Protein AF-A0A0R2FMP8-F1 (afdb_monomer_lite)

Radius of gyration: 29.64 Å; chains: 1; bounding box: 69×65×96 Å

pLDDT: mean 80.96, std 16.87, range [29.44, 98.81]

Secondary structure (DSSP, 8-state):
-GGGGSSSTTS--PPP-EEEEEETTTEEEEEEBTSBPEEEETTEEEE-S-TT-BEEEEEE-TTSPEEEEESSSPPEEE-GGG-SEEE---TTS-HHHHHHHTTPPPPPP-SS---SS----EEEESS--SEEEEEEEEEEE-EEEEEETTEEEEEE--BTTBSEEEEEEEEEEEETTEEEEEEEEEE---TTS-HHHHHHHHHHH---HHHHHHHT-HHHHHHHHIIIIITT-PPEEESSHHHHHHHHHHHHHHTGGGS-HHHHHHHTSPEEEEEHHHHHHHHHHTT-TT-TT------HHHHHHHTT---SS-S-HHHHHHHHHHHHHHHHHHHHSPPPPPPPPPP-------------------------HHHHHHHHHTT--HHHHHHHTT--HHHHHHHHHHT-

Structure (mmCIF, N/CA/C/O backbone):
data_AF-A0A0R2FMP8-F1
#
_entry.id   AF-A0A0R2FMP8-F1
#
loop_
_atom_site.group_PDB
_atom_site.id
_atom_site.type_symbol
_atom_site.label_atom_id
_atom_site.label_alt_id
_atom_site.label_comp_id
_atom_site.label_asym_id
_atom_site.label_entity_id
_atom_site.label_seq_id
_atom_site.pdbx_PDB_ins_code
_atom_site.Cartn_x
_atom_site.Cartn_y
_atom_site.Cartn_z
_atom_site.occupancy
_atom_site.B_iso_or_equiv
_atom_site.auth_seq_id
_atom_site.auth_comp_id
_atom_site.auth_asym_id
_atom_site.auth_atom_id
_atom_site.pdbx_PDB_model_num
ATOM 1 N N . MET A 1 1 ? -17.564 22.969 3.209 1.00 48.28 1 MET A N 1
ATOM 2 C CA . MET A 1 1 ? -17.822 22.887 1.743 1.00 48.28 1 MET A CA 1
ATOM 3 C C . MET A 1 1 ? -17.968 21.439 1.261 1.00 48.28 1 MET A C 1
ATOM 5 O O . MET A 1 1 ? -18.787 21.212 0.382 1.00 48.28 1 MET A O 1
ATOM 9 N N . CYS A 1 2 ? -17.299 20.450 1.880 1.00 38.53 2 CYS A N 1
ATOM 10 C CA . CYS A 1 2 ? -17.581 19.019 1.634 1.00 38.53 2 CYS A CA 1
ATOM 11 C C . CYS A 1 2 ? -18.908 18.531 2.282 1.00 38.53 2 CYS A C 1
ATOM 13 O O . CYS A 1 2 ? -19.396 17.456 1.951 1.00 38.53 2 CYS A O 1
ATOM 15 N N . LYS A 1 3 ? -19.528 19.314 3.182 1.00 36.97 3 LYS A N 1
ATOM 16 C CA . LYS A 1 3 ? -20.768 18.944 3.900 1.00 36.97 3 LYS A CA 1
ATOM 17 C C . LYS A 1 3 ? -22.044 18.871 3.057 1.00 36.97 3 LYS A C 1
ATOM 19 O O . LYS A 1 3 ? -22.949 18.138 3.428 1.00 36.97 3 LYS A O 1
ATOM 24 N N . ASN A 1 4 ? -22.100 19.509 1.887 1.00 37.97 4 ASN A N 1
ATOM 25 C CA . ASN A 1 4 ? -23.264 19.352 1.002 1.00 37.97 4 ASN A CA 1
ATOM 26 C C . ASN A 1 4 ? -23.321 17.963 0.327 1.00 37.97 4 ASN A C 1
ATOM 28 O O . ASN A 1 4 ? -24.292 17.662 -0.360 1.00 37.97 4 ASN A O 1
ATOM 32 N N . ALA A 1 5 ? -22.305 17.112 0.531 1.00 40.31 5 ALA A N 1
ATOM 33 C CA . ALA A 1 5 ? -22.232 15.763 -0.026 1.00 40.31 5 ALA A CA 1
ATOM 34 C C . ALA A 1 5 ? -22.777 14.659 0.904 1.00 40.31 5 ALA A C 1
ATOM 36 O O . ALA A 1 5 ? -22.909 13.521 0.456 1.00 40.31 5 ALA A O 1
ATOM 37 N N . SER A 1 6 ? -23.091 14.944 2.179 1.00 34.25 6 SER A N 1
ATOM 38 C CA . SER A 1 6 ? -23.569 13.909 3.118 1.00 34.25 6 SER A CA 1
ATOM 39 C C . SER A 1 6 ? -25.079 13.898 3.366 1.00 34.25 6 SER A C 1
ATOM 41 O O . SER A 1 6 ? -25.556 12.965 4.001 1.00 34.25 6 SER A O 1
ATOM 43 N N . GLU A 1 7 ? -25.838 14.880 2.868 1.00 29.44 7 GLU A N 1
ATOM 44 C CA . GLU A 1 7 ? -27.280 15.011 3.163 1.00 29.44 7 GLU A CA 1
ATOM 45 C C . GLU A 1 7 ? -28.221 14.666 1.997 1.00 29.44 7 GLU A C 1
ATOM 47 O O . GLU A 1 7 ? -29.432 14.840 2.105 1.00 29.44 7 GLU A O 1
ATOM 52 N N . ARG A 1 8 ? -27.719 14.105 0.890 1.00 30.02 8 ARG A N 1
ATOM 53 C CA . ARG A 1 8 ? -28.590 13.548 -0.159 1.00 30.02 8 ARG A CA 1
ATOM 54 C C . ARG A 1 8 ? -28.503 12.029 -0.176 1.00 30.02 8 ARG A C 1
ATOM 56 O O . ARG A 1 8 ? -27.530 11.444 -0.639 1.00 30.02 8 ARG A O 1
ATOM 63 N N . SER A 1 9 ? -29.553 11.412 0.353 1.00 33.22 9 SER A N 1
ATOM 64 C CA . SER A 1 9 ? -29.831 9.982 0.282 1.00 33.22 9 SER A CA 1
ATOM 65 C C . SER A 1 9 ? -29.709 9.439 -1.149 1.00 33.22 9 SER A C 1
ATOM 67 O O . SER A 1 9 ? -30.314 9.985 -2.071 1.00 33.22 9 SER A O 1
ATOM 69 N N . GLY A 1 10 ? -28.996 8.323 -1.311 1.00 31.00 10 GLY A N 1
ATOM 70 C CA . GLY A 1 10 ? -29.247 7.345 -2.378 1.00 31.00 10 GLY A CA 1
ATOM 71 C C . GLY A 1 10 ? -28.845 7.699 -3.814 1.00 31.00 10 GLY A C 1
ATOM 72 O O . GLY A 1 10 ? -29.363 7.066 -4.728 1.00 31.00 10 GLY A O 1
ATOM 73 N N . LYS A 1 11 ? -27.942 8.658 -4.048 1.00 30.95 11 LYS A N 1
ATOM 74 C CA . LYS A 1 11 ? -27.315 8.866 -5.369 1.00 30.95 11 LYS A CA 1
ATOM 75 C C . LYS A 1 11 ? -25.805 8.690 -5.263 1.00 30.95 11 LYS A C 1
ATOM 77 O O . LYS A 1 11 ? -25.222 9.104 -4.263 1.00 30.95 11 LYS A O 1
ATOM 82 N N . GLU A 1 12 ? -25.214 8.034 -6.261 1.00 35.75 12 GLU A N 1
ATOM 83 C CA . GLU A 1 12 ? -23.773 7.812 -6.427 1.00 35.75 12 GLU A CA 1
ATOM 84 C C . GLU A 1 12 ? -22.960 8.982 -5.863 1.00 35.75 12 GLU A C 1
ATOM 86 O O . GLU A 1 12 ? -23.165 10.139 -6.240 1.00 35.75 12 GLU A O 1
ATOM 91 N N . ARG A 1 13 ? -22.052 8.702 -4.920 1.00 44.06 13 ARG A N 1
ATOM 92 C CA . ARG A 1 13 ? -21.121 9.722 -4.433 1.00 44.06 13 ARG A CA 1
ATOM 93 C C . ARG A 1 13 ? -20.233 10.130 -5.608 1.00 44.06 13 ARG A C 1
ATOM 95 O O . ARG A 1 13 ? -19.279 9.426 -5.917 1.00 44.06 13 ARG A O 1
ATOM 102 N N . MET A 1 14 ? -20.552 11.255 -6.248 1.00 51.62 14 MET A N 1
ATOM 103 C CA . MET A 1 14 ? -19.740 11.828 -7.320 1.00 51.62 14 MET A CA 1
ATOM 104 C C . MET A 1 14 ? -18.310 12.045 -6.818 1.00 51.62 14 MET A C 1
ATOM 106 O O . MET A 1 14 ? -18.070 12.830 -5.895 1.00 51.62 14 MET A O 1
ATOM 110 N N . GLN A 1 15 ? -17.358 11.338 -7.424 1.00 66.38 15 GLN A N 1
ATOM 111 C CA . GLN A 1 15 ? -15.937 11.456 -7.116 1.00 66.38 15 GLN A CA 1
ATOM 112 C C . GLN A 1 15 ? -15.460 12.887 -7.404 1.00 66.38 15 GLN A C 1
ATOM 114 O O . GLN A 1 15 ? -15.903 13.527 -8.361 1.00 66.38 15 GLN A O 1
ATOM 119 N N . ILE A 1 16 ? -14.587 13.424 -6.550 1.00 78.88 16 ILE A N 1
ATOM 120 C CA . ILE A 1 16 ? -13.951 14.716 -6.818 1.00 78.88 16 ILE A CA 1
ATOM 121 C C . ILE A 1 16 ? -12.955 14.494 -7.954 1.00 78.88 16 ILE A C 1
ATOM 123 O O . ILE A 1 16 ? -12.041 13.684 -7.825 1.00 78.88 16 ILE A O 1
ATOM 127 N N . ALA A 1 17 ? -13.134 15.219 -9.052 1.00 82.06 17 ALA A N 1
ATOM 128 C CA . ALA A 1 17 ? -12.286 15.103 -10.234 1.00 82.06 17 ALA A CA 1
ATOM 129 C C . ALA A 1 17 ? -11.320 16.289 -10.378 1.00 82.06 17 ALA A C 1
ATOM 131 O O . ALA A 1 17 ? -10.312 16.166 -11.067 1.00 82.06 17 ALA A O 1
ATOM 132 N N . LEU A 1 18 ? -11.589 17.418 -9.706 1.00 88.62 18 LEU A N 1
ATOM 133 C CA . LEU A 1 18 ? -10.817 18.653 -9.849 1.00 88.62 18 LEU A CA 1
ATOM 134 C C . LEU A 1 18 ? -10.664 19.412 -8.528 1.00 88.62 18 LEU A C 1
ATOM 136 O O . LEU A 1 18 ? -11.641 19.590 -7.796 1.00 88.62 18 LEU A O 1
ATOM 140 N N . ILE A 1 19 ? -9.469 19.951 -8.283 1.00 90.31 19 ILE A N 1
ATOM 141 C CA . ILE A 1 19 ? -9.195 20.940 -7.233 1.00 90.31 19 ILE A CA 1
ATOM 142 C C . ILE A 1 19 ? -8.429 22.122 -7.811 1.00 90.31 19 ILE A C 1
ATOM 144 O O . ILE A 1 19 ? -7.374 21.944 -8.413 1.00 90.31 19 ILE A O 1
ATOM 148 N N . GLU A 1 20 ? -8.912 23.334 -7.552 1.00 90.00 20 GLU A N 1
ATOM 149 C CA . GLU A 1 20 ? -8.143 24.563 -7.749 1.00 90.00 20 GLU A CA 1
ATOM 150 C C . GLU A 1 20 ? -7.612 25.070 -6.406 1.00 90.00 20 GLU A C 1
ATOM 152 O O . GLU A 1 20 ? -8.363 25.192 -5.434 1.00 90.00 20 GLU A O 1
ATOM 157 N N . ARG A 1 21 ? -6.328 25.425 -6.359 1.00 89.25 21 ARG A N 1
ATOM 158 C CA . ARG A 1 21 ? -5.650 25.998 -5.192 1.00 89.25 21 ARG A CA 1
ATOM 159 C C . ARG A 1 21 ? -4.975 27.314 -5.555 1.00 89.25 21 ARG A C 1
ATOM 161 O O . ARG A 1 21 ? -4.113 27.335 -6.431 1.00 89.25 21 ARG A O 1
ATOM 168 N N . GLN A 1 22 ? -5.249 28.379 -4.804 1.00 82.94 22 GLN A N 1
ATOM 169 C CA . GLN A 1 22 ? -4.379 29.557 -4.790 1.00 82.94 22 GLN A CA 1
ATOM 170 C C . GLN A 1 22 ? -3.187 29.306 -3.863 1.00 82.94 22 GLN A C 1
ATOM 172 O O . GLN A 1 22 ? -3.347 28.874 -2.717 1.00 82.94 22 GLN A O 1
ATOM 177 N N . THR A 1 23 ? -1.982 29.621 -4.325 1.00 76.31 23 THR A N 1
ATOM 178 C CA . THR A 1 23 ? -0.819 29.772 -3.441 1.00 76.31 23 THR A CA 1
ATOM 179 C C . THR A 1 23 ? -0.473 31.256 -3.285 1.00 76.31 23 THR A C 1
ATOM 181 O O . THR A 1 23 ? -0.629 32.002 -4.255 1.00 76.31 23 THR A O 1
ATOM 184 N N . PRO A 1 24 ? -0.018 31.705 -2.097 1.00 63.66 24 PRO A N 1
ATOM 185 C CA . PRO A 1 24 ? 0.277 33.120 -1.855 1.00 63.66 24 PRO A CA 1
ATOM 186 C C . PRO A 1 24 ? 1.351 33.706 -2.781 1.00 63.66 24 PRO A C 1
ATOM 188 O O . PRO A 1 24 ? 1.255 34.869 -3.143 1.00 63.66 24 PRO A O 1
ATOM 191 N N . ASN A 1 25 ? 2.333 32.894 -3.195 1.00 60.50 25 ASN A N 1
ATOM 192 C CA . ASN A 1 25 ? 3.521 33.375 -3.912 1.00 60.50 25 ASN A CA 1
ATOM 193 C C . ASN A 1 25 ? 3.685 32.793 -5.326 1.00 60.50 25 ASN A C 1
ATOM 195 O O . ASN A 1 25 ? 4.559 33.238 -6.056 1.00 60.50 25 ASN A O 1
ATOM 199 N N . ASP A 1 26 ? 2.874 31.805 -5.719 1.00 63.06 26 ASP A N 1
ATOM 200 C CA . ASP A 1 26 ? 3.218 30.906 -6.830 1.00 63.06 26 ASP A CA 1
ATOM 201 C C . ASP A 1 26 ? 2.089 30.702 -7.858 1.00 63.06 26 ASP A C 1
ATOM 203 O O . ASP A 1 26 ? 2.232 29.913 -8.794 1.00 63.06 26 ASP A O 1
ATOM 207 N N . GLY A 1 27 ? 0.977 31.435 -7.725 1.00 74.75 27 GLY A N 1
ATOM 208 C CA . GLY A 1 27 ? -0.156 31.405 -8.656 1.00 74.75 27 GLY A CA 1
ATOM 209 C C . GLY A 1 27 ? -1.243 30.377 -8.315 1.00 74.75 27 GLY A C 1
ATOM 210 O O . GLY A 1 27 ? -1.284 29.819 -7.210 1.00 74.75 27 GLY A O 1
ATOM 211 N N . ARG A 1 28 ? -2.165 30.175 -9.269 1.00 86.81 28 ARG A N 1
ATOM 212 C CA . ARG A 1 28 ? -3.270 29.206 -9.185 1.00 86.81 28 ARG A CA 1
ATOM 213 C C . ARG A 1 28 ? -2.831 27.863 -9.737 1.00 86.81 28 ARG A C 1
ATOM 215 O O . ARG A 1 28 ? -2.333 27.799 -10.852 1.00 86.81 28 ARG A O 1
ATOM 222 N N . TYR A 1 29 ? -3.064 26.802 -8.984 1.00 89.00 29 TYR A N 1
ATOM 223 C CA . TYR A 1 29 ? -2.776 25.431 -9.383 1.00 89.00 29 TYR A CA 1
ATOM 224 C C . TYR A 1 29 ? -4.070 24.663 -9.569 1.00 89.00 29 TYR A C 1
ATOM 226 O O . TYR A 1 29 ? -5.005 24.828 -8.785 1.00 89.00 29 TYR A O 1
ATOM 234 N N . LEU A 1 30 ? -4.100 23.818 -10.589 1.00 89.75 30 LEU A N 1
ATOM 235 C CA . LEU A 1 30 ? -5.217 22.960 -10.924 1.00 89.75 30 LEU A CA 1
ATOM 236 C C . LEU A 1 30 ? -4.746 21.504 -10.869 1.00 89.75 30 LEU A C 1
ATOM 238 O O . LEU A 1 30 ? -3.777 21.118 -11.522 1.00 89.75 30 LEU A O 1
ATOM 242 N N . TYR A 1 31 ? -5.431 20.715 -10.052 1.00 88.94 31 TYR A N 1
ATOM 243 C CA . TYR A 1 31 ? -5.212 19.286 -9.883 1.00 88.94 31 TYR A CA 1
ATOM 244 C C . TYR A 1 31 ? -6.421 18.572 -10.474 1.00 88.94 31 TYR A C 1
ATOM 246 O O . TYR A 1 31 ? -7.499 18.606 -9.881 1.00 88.94 31 TYR A O 1
ATOM 254 N N . LEU A 1 32 ? -6.251 17.985 -11.653 1.00 86.56 32 LEU A N 1
ATOM 255 C CA . LEU A 1 32 ? -7.283 17.249 -12.379 1.00 86.56 32 LEU A CA 1
ATOM 256 C C . LEU A 1 32 ? -6.885 15.775 -12.414 1.00 86.56 32 LEU A C 1
ATOM 258 O O . LEU A 1 32 ? -5.765 15.467 -12.811 1.00 86.56 32 LEU A O 1
ATOM 262 N N . VAL A 1 33 ? -7.773 14.876 -11.985 1.00 78.38 33 VAL A N 1
ATOM 263 C CA . VAL A 1 33 ? -7.515 13.426 -12.032 1.00 78.38 33 VAL A CA 1
ATOM 264 C C . VAL A 1 33 ? -7.164 13.000 -13.462 1.00 78.38 33 VAL A C 1
ATOM 266 O O . VAL A 1 33 ? -7.817 13.413 -14.413 1.00 78.38 33 VAL A O 1
ATOM 269 N N . GLY A 1 34 ? -6.116 12.193 -13.607 1.00 72.69 34 GLY A N 1
ATOM 270 C CA . GLY A 1 34 ? -5.555 11.781 -14.891 1.00 72.69 34 GLY A CA 1
ATOM 271 C C . GLY A 1 34 ? -4.563 12.773 -15.497 1.00 72.69 34 GLY A C 1
ATOM 272 O O . GLY A 1 34 ? -3.933 12.426 -16.487 1.00 72.69 34 GLY A O 1
ATOM 273 N N . TRP A 1 35 ? -4.369 13.959 -14.906 1.00 78.25 35 TRP A N 1
ATOM 274 C CA . TRP A 1 35 ? -3.486 15.007 -15.427 1.00 78.25 35 TRP A CA 1
ATOM 275 C C . TRP A 1 35 ? -2.305 15.331 -14.507 1.00 78.25 35 TRP A C 1
ATOM 277 O O . TRP A 1 35 ? -2.421 15.203 -13.285 1.00 78.25 35 TRP A O 1
ATOM 287 N N . PRO A 1 36 ? -1.159 15.790 -15.057 1.00 81.31 36 PRO A N 1
ATOM 288 C CA . PRO A 1 36 ? -0.108 16.409 -14.265 1.00 81.31 36 PRO A CA 1
ATOM 289 C C . PRO A 1 36 ? -0.639 17.641 -13.534 1.00 81.31 36 PRO A C 1
ATOM 291 O O . PRO A 1 36 ? -1.681 18.200 -13.879 1.00 81.31 36 PRO A O 1
ATOM 294 N N . VAL A 1 37 ? 0.122 18.130 -12.557 1.00 87.00 37 VAL A N 1
ATOM 295 C CA . VAL A 1 37 ? -0.199 19.411 -11.921 1.00 87.00 37 VAL A CA 1
ATOM 296 C C . VAL A 1 37 ? -0.133 20.526 -12.960 1.00 87.00 37 VAL A C 1
ATOM 298 O O . VAL A 1 37 ? 0.912 20.756 -13.577 1.00 87.00 37 VAL A O 1
ATOM 301 N N . LEU A 1 38 ? -1.241 21.245 -13.113 1.00 87.00 38 LEU A N 1
ATOM 302 C CA . LEU A 1 38 ? -1.336 22.397 -13.994 1.00 87.00 38 LEU A CA 1
ATOM 303 C C . LEU A 1 38 ? -1.228 23.684 -13.171 1.00 87.00 38 LEU A C 1
ATOM 305 O O . LEU A 1 38 ? -1.717 23.759 -12.042 1.00 87.00 38 LEU A O 1
ATOM 309 N N . LYS A 1 39 ? -0.623 24.721 -13.740 1.00 87.81 39 LYS A N 1
ATOM 310 C CA . LYS A 1 39 ? -0.669 26.091 -13.226 1.00 87.81 39 LYS A CA 1
ATOM 311 C C . LYS A 1 39 ? -1.472 26.954 -14.177 1.00 87.81 39 LYS A C 1
ATOM 313 O O . LYS A 1 39 ? -1.254 26.950 -15.382 1.00 87.81 39 LYS A O 1
ATOM 318 N N . LEU A 1 40 ? -2.407 27.698 -13.609 1.00 86.31 40 LEU A N 1
ATOM 319 C CA . LEU A 1 40 ? -3.233 28.669 -14.297 1.00 86.31 40 LEU A CA 1
ATOM 320 C C . LEU A 1 40 ? -2.594 30.055 -14.155 1.00 86.31 40 LEU A C 1
ATOM 322 O O . LEU A 1 40 ? -2.633 30.656 -13.077 1.00 86.31 40 LEU A O 1
ATOM 326 N N . THR A 1 41 ? -2.044 30.563 -15.256 1.00 82.38 41 THR A N 1
ATOM 327 C CA . THR A 1 41 ? -1.486 31.922 -15.369 1.00 82.38 41 THR A CA 1
ATOM 328 C C . THR A 1 41 ? -2.194 32.630 -16.517 1.00 82.38 41 THR A C 1
ATOM 330 O O . THR A 1 41 ? -2.281 32.061 -17.595 1.00 82.38 41 THR A O 1
ATOM 333 N N . ASP A 1 42 ? -2.769 33.814 -16.286 1.00 73.75 42 ASP A N 1
ATOM 334 C CA . ASP A 1 42 ? -3.354 34.680 -17.329 1.00 73.75 42 ASP A CA 1
ATOM 335 C C . ASP A 1 42 ? -4.235 33.971 -18.377 1.00 73.75 42 ASP A C 1
ATOM 337 O O . ASP A 1 42 ? -4.143 34.215 -19.575 1.00 73.75 42 ASP A O 1
ATOM 341 N N . ARG A 1 43 ? -5.132 33.091 -17.906 1.00 73.81 43 ARG A N 1
ATOM 342 C CA . ARG A 1 43 ? -6.031 32.264 -18.740 1.00 73.81 43 ARG A CA 1
ATOM 343 C C . ARG A 1 43 ? -5.308 31.263 -19.648 1.00 73.81 43 ARG A C 1
ATOM 345 O O . ARG A 1 43 ? -5.840 30.884 -20.683 1.00 73.81 43 ARG A O 1
ATOM 352 N N . GLN A 1 44 ? -4.151 30.770 -19.238 1.00 83.75 44 GLN A N 1
ATOM 353 C CA . GLN A 1 44 ? -3.513 29.598 -19.827 1.00 83.75 44 GLN A CA 1
ATOM 354 C C . GLN A 1 44 ? -3.182 28.582 -18.739 1.00 83.75 44 GLN A C 1
ATOM 356 O O . GLN A 1 44 ? -2.776 28.945 -17.633 1.00 83.75 44 GLN A O 1
ATOM 361 N N . LEU A 1 45 ? -3.382 27.304 -19.057 1.00 86.00 45 LEU A N 1
ATOM 362 C CA . LEU A 1 45 ? -2.934 26.191 -18.230 1.00 86.00 45 LEU A CA 1
ATOM 363 C C . LEU A 1 45 ? -1.579 25.714 -18.748 1.00 86.00 45 LEU A C 1
ATOM 365 O O . LEU A 1 45 ? -1.446 25.381 -19.922 1.00 86.00 45 LEU A O 1
ATOM 369 N N . THR A 1 46 ? -0.584 25.664 -17.869 1.00 84.50 46 THR A N 1
ATOM 370 C CA . THR A 1 46 ? 0.750 25.131 -18.159 1.00 84.50 46 THR A CA 1
ATOM 371 C C . THR A 1 46 ? 1.066 23.968 -17.229 1.00 84.50 46 THR A C 1
ATOM 373 O O . THR A 1 46 ? 0.668 23.960 -16.067 1.00 84.50 46 THR A O 1
ATOM 376 N N . VAL A 1 47 ? 1.773 22.956 -17.727 1.00 81.88 47 VAL A N 1
ATOM 377 C CA . VAL A 1 47 ? 2.221 21.822 -16.905 1.00 81.88 47 VAL A CA 1
ATOM 378 C C . VAL A 1 47 ? 3.394 22.264 -16.023 1.00 81.88 47 VAL A C 1
ATOM 380 O O . VAL A 1 47 ? 4.358 22.838 -16.524 1.00 81.88 47 VAL A O 1
ATOM 383 N N . MET A 1 48 ? 3.322 22.010 -14.712 1.00 73.19 48 MET A N 1
ATOM 384 C CA . MET A 1 48 ? 4.270 22.559 -13.726 1.00 73.19 48 MET A CA 1
ATOM 385 C C . MET A 1 48 ? 5.530 21.726 -13.448 1.00 73.19 48 MET A C 1
ATOM 387 O O . MET A 1 48 ? 6.461 22.258 -12.851 1.00 73.19 48 MET A O 1
ATOM 391 N N . ALA A 1 49 ? 5.584 20.451 -13.844 1.00 58.94 49 ALA A N 1
ATOM 392 C CA . ALA A 1 49 ? 6.775 19.583 -13.829 1.00 58.94 49 ALA A CA 1
ATOM 393 C C . ALA A 1 49 ? 6.445 18.227 -14.493 1.00 58.94 49 ALA A C 1
ATOM 395 O O . ALA A 1 49 ? 5.279 17.999 -14.807 1.00 58.94 49 ALA A O 1
ATOM 396 N N . LYS A 1 50 ? 7.466 17.365 -14.705 1.00 53.50 50 LYS A N 1
ATOM 397 C CA . LYS A 1 50 ? 7.450 16.073 -15.440 1.00 53.50 50 LYS A CA 1
ATOM 398 C C . LYS A 1 50 ? 6.054 15.450 -15.597 1.00 53.50 50 LYS A C 1
ATOM 400 O O . LYS A 1 50 ? 5.383 15.147 -14.615 1.00 53.50 50 LYS A O 1
ATOM 405 N N . VAL A 1 51 ? 5.693 15.183 -16.853 1.00 50.81 51 VAL A N 1
ATOM 406 C CA . VAL A 1 51 ? 4.429 14.578 -17.322 1.00 50.81 51 VAL A CA 1
ATOM 407 C C . VAL A 1 51 ? 4.066 13.274 -16.593 1.00 50.81 51 VAL A C 1
ATOM 409 O O . VAL A 1 51 ? 2.914 12.856 -16.594 1.00 50.81 51 VAL A O 1
ATOM 412 N N . THR A 1 52 ? 5.033 12.657 -15.920 1.00 49.66 52 THR A N 1
ATOM 413 C CA . THR A 1 52 ? 4.920 11.372 -15.243 1.00 49.66 52 THR A CA 1
ATOM 414 C C . THR A 1 52 ? 4.274 11.442 -13.848 1.00 49.66 52 THR A C 1
ATOM 416 O O . THR A 1 52 ? 3.823 10.415 -13.347 1.00 49.66 52 THR A O 1
ATOM 419 N N . ASN A 1 53 ? 4.122 12.631 -13.240 1.00 67.12 53 ASN A N 1
ATOM 420 C CA . ASN A 1 53 ? 3.472 12.798 -11.929 1.00 67.12 53 ASN A CA 1
ATOM 421 C C . ASN A 1 53 ? 1.994 13.224 -12.041 1.00 67.12 53 ASN A C 1
ATOM 423 O O . ASN A 1 53 ? 1.629 14.372 -11.756 1.00 67.12 53 ASN A O 1
ATOM 427 N N . LEU A 1 54 ? 1.150 12.289 -12.471 1.00 75.00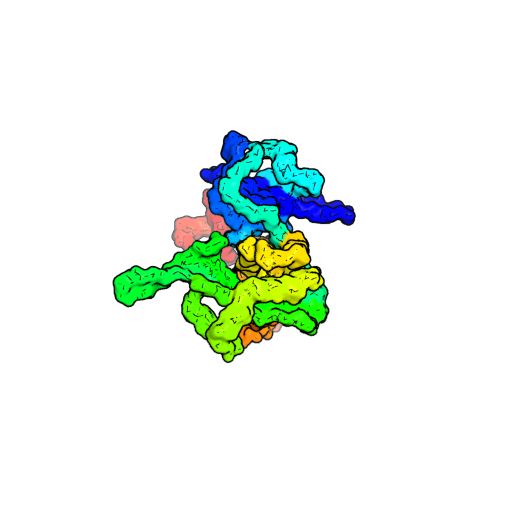 54 LEU A N 1
ATOM 428 C CA . LEU A 1 54 ? -0.290 12.465 -12.629 1.00 75.00 54 LEU A CA 1
ATOM 429 C C . LEU A 1 54 ? -1.003 12.516 -11.286 1.00 75.00 54 LEU A C 1
ATOM 431 O O . LEU A 1 54 ? -0.642 11.807 -10.350 1.00 75.00 54 LEU A O 1
ATOM 435 N N . VAL A 1 55 ? -2.075 13.295 -11.211 1.00 78.50 55 VAL A N 1
ATOM 436 C CA . VAL A 1 55 ? -3.058 13.179 -10.136 1.00 78.50 55 VAL A CA 1
ATOM 437 C C . VAL A 1 55 ? -3.850 11.892 -10.361 1.00 78.50 55 VAL A C 1
ATOM 439 O O . VAL A 1 55 ? -4.615 11.791 -11.313 1.00 78.50 55 VAL A O 1
ATOM 442 N N . VAL A 1 56 ? -3.690 10.901 -9.490 1.00 74.56 56 VAL A N 1
ATOM 443 C CA . VAL A 1 56 ? -4.362 9.591 -9.624 1.00 74.56 56 VAL A CA 1
ATOM 444 C C . VAL A 1 56 ? -5.659 9.504 -8.822 1.00 74.56 56 VAL A C 1
ATOM 446 O O . VAL A 1 56 ? -6.482 8.620 -9.044 1.00 74.56 56 VAL A O 1
ATOM 449 N N . GLY A 1 57 ? -5.880 10.440 -7.901 1.00 76.31 57 GLY A N 1
ATOM 450 C CA . GLY A 1 57 ? -7.109 10.493 -7.126 1.00 76.31 57 GLY A CA 1
ATOM 451 C C . GLY A 1 57 ? -7.195 11.729 -6.249 1.00 76.31 57 GLY A C 1
ATOM 452 O O . GLY A 1 57 ? -6.183 12.278 -5.812 1.00 76.31 57 GLY A O 1
ATOM 453 N N . ILE A 1 58 ? -8.425 12.160 -5.985 1.00 78.56 58 ILE A N 1
ATOM 454 C CA . ILE A 1 58 ? -8.718 13.258 -5.072 1.00 78.56 58 ILE A CA 1
ATOM 455 C C . ILE A 1 58 ? -9.811 12.799 -4.115 1.00 78.56 58 ILE A C 1
ATOM 457 O O . ILE A 1 58 ? -10.905 12.416 -4.534 1.00 78.56 58 ILE A O 1
ATOM 461 N N . THR A 1 59 ? -9.525 12.848 -2.820 1.00 78.12 59 THR A N 1
ATOM 462 C CA . THR A 1 59 ? -10.474 12.459 -1.774 1.00 78.12 59 THR A CA 1
ATOM 463 C C . THR A 1 59 ? -10.613 13.573 -0.745 1.00 78.12 59 THR A C 1
ATOM 465 O O . THR A 1 59 ? -9.660 14.287 -0.446 1.00 78.12 59 THR A O 1
ATOM 468 N N . CYS A 1 60 ? -11.820 13.756 -0.207 1.00 71.88 60 CYS A N 1
ATOM 469 C CA . CYS A 1 60 ? -12.048 14.617 0.954 1.00 71.88 60 CYS A CA 1
ATOM 470 C C . CYS A 1 60 ? -12.089 13.703 2.182 1.00 71.88 60 CYS A C 1
ATOM 472 O O . CYS A 1 60 ? -12.930 12.805 2.257 1.00 71.88 60 CYS A O 1
ATOM 474 N N . ASN A 1 61 ? -11.158 13.880 3.117 1.00 62.31 61 ASN A N 1
ATOM 475 C CA . ASN A 1 61 ? -11.155 13.105 4.352 1.00 62.31 61 ASN A CA 1
ATOM 476 C C . ASN A 1 61 ? -12.231 13.628 5.326 1.00 62.31 61 ASN A C 1
ATOM 478 O O . ASN A 1 61 ? -12.845 14.677 5.115 1.00 62.31 61 ASN A O 1
ATOM 482 N N . ALA A 1 62 ? -12.435 12.919 6.440 1.00 52.56 62 ALA A N 1
ATOM 483 C CA . ALA A 1 62 ? -13.424 13.269 7.469 1.00 52.56 62 ALA A CA 1
ATOM 484 C C . ALA A 1 62 ? -13.223 14.667 8.106 1.00 52.56 62 ALA A C 1
ATOM 486 O O . ALA A 1 62 ? -14.076 15.144 8.850 1.00 52.56 62 ALA A O 1
ATOM 487 N N . ARG A 1 63 ? -12.105 15.337 7.804 1.00 51.69 63 ARG A N 1
ATOM 488 C CA . ARG A 1 63 ? -11.679 16.642 8.335 1.00 51.69 63 ARG A CA 1
ATOM 489 C C . ARG A 1 63 ? -11.920 17.779 7.346 1.00 51.69 63 ARG A C 1
ATOM 491 O O . ARG A 1 63 ? -11.362 18.861 7.508 1.00 51.69 63 ARG A O 1
ATOM 498 N N . GLU A 1 64 ? -12.672 17.500 6.284 1.00 65.06 64 GLU A N 1
ATOM 499 C CA . GLU A 1 64 ? -12.784 18.330 5.084 1.00 65.06 64 GLU A CA 1
ATOM 500 C C . GLU A 1 64 ? -11.427 18.657 4.427 1.00 65.06 64 GLU A C 1
ATOM 502 O O . GLU A 1 64 ? -11.338 19.558 3.597 1.00 65.06 64 GLU A O 1
ATOM 507 N N . GLN A 1 65 ? -10.347 17.950 4.775 1.00 73.44 65 GLN A N 1
ATOM 508 C CA . GLN A 1 65 ? -9.072 18.137 4.095 1.00 73.44 65 GLN A CA 1
ATOM 509 C C . GLN A 1 65 ? -9.092 17.324 2.813 1.00 73.44 65 GLN A C 1
ATOM 511 O O . GLN A 1 65 ? -9.483 16.156 2.803 1.00 73.44 65 GLN A O 1
ATOM 516 N N . VAL A 1 66 ? -8.648 17.948 1.734 1.00 79.12 66 VAL A N 1
ATOM 517 C CA . VAL A 1 66 ? -8.554 17.290 0.444 1.00 79.12 66 VAL A CA 1
ATOM 518 C C . VAL A 1 66 ? -7.169 16.685 0.297 1.00 79.12 66 VAL A C 1
ATOM 520 O O . VAL A 1 66 ? -6.165 17.388 0.404 1.00 79.12 66 VAL A O 1
ATOM 523 N N . GLN A 1 67 ? -7.123 15.381 0.067 1.00 80.38 67 GLN A N 1
ATOM 524 C CA . GLN A 1 67 ? -5.918 14.641 -0.265 1.00 80.38 67 GLN A CA 1
ATOM 525 C C . GLN A 1 67 ? -5.874 14.432 -1.776 1.00 80.38 67 GLN A C 1
ATOM 527 O O . GLN A 1 67 ? -6.781 13.842 -2.360 1.00 80.38 67 GLN A O 1
ATOM 532 N N . ILE A 1 68 ? -4.809 14.925 -2.396 1.00 81.19 68 ILE A N 1
ATOM 533 C CA . ILE A 1 68 ? -4.518 14.746 -3.816 1.00 81.19 68 ILE A CA 1
ATOM 534 C C . ILE A 1 68 ? -3.410 13.701 -3.902 1.00 81.19 68 ILE A C 1
ATOM 536 O O . ILE A 1 68 ? -2.292 13.953 -3.450 1.00 81.19 68 ILE A O 1
ATOM 540 N N . ALA A 1 69 ? -3.727 12.522 -4.421 1.00 74.19 69 ALA A N 1
ATOM 541 C CA . ALA A 1 69 ? -2.766 11.452 -4.645 1.00 74.19 69 ALA A CA 1
ATOM 542 C C . ALA A 1 69 ? -2.082 11.640 -6.001 1.00 74.19 69 ALA A C 1
ATOM 544 O O . ALA A 1 69 ? -2.741 11.994 -6.982 1.00 74.19 69 ALA A O 1
ATOM 545 N N . PHE A 1 70 ? -0.778 11.369 -6.055 1.00 75.12 70 PHE A N 1
ATOM 546 C CA . PHE A 1 70 ? -0.001 11.434 -7.286 1.00 75.12 70 PHE A CA 1
ATOM 547 C C . PHE A 1 70 ? 0.629 10.085 -7.632 1.00 75.12 70 PHE A C 1
ATOM 549 O O . PHE A 1 70 ? 0.893 9.286 -6.736 1.00 75.12 70 PHE A O 1
ATOM 556 N N . SER A 1 71 ? 0.895 9.851 -8.918 1.00 64.25 71 SER A N 1
ATOM 557 C CA . SER A 1 71 ? 1.555 8.633 -9.406 1.00 64.25 71 SER A CA 1
ATOM 558 C C . SER A 1 71 ? 3.025 8.524 -8.995 1.00 64.25 71 SER A C 1
ATOM 560 O O . SER A 1 71 ? 3.548 7.416 -8.956 1.00 64.25 71 SER A O 1
ATOM 562 N N . GLU A 1 72 ? 3.711 9.633 -8.681 1.00 60.69 72 GLU A N 1
ATOM 563 C CA . GLU A 1 72 ? 5.156 9.618 -8.394 1.00 60.69 72 GLU A CA 1
ATOM 564 C C . GLU A 1 72 ? 5.574 10.372 -7.131 1.00 60.69 72 GLU A C 1
ATOM 566 O O . GLU A 1 72 ? 6.676 10.158 -6.617 1.00 60.69 72 GLU A O 1
ATOM 571 N N . THR A 1 73 ? 4.732 11.237 -6.575 1.00 61.28 73 THR A N 1
ATOM 572 C CA . THR A 1 73 ? 5.063 12.011 -5.371 1.00 61.28 73 THR A CA 1
ATOM 573 C C . THR A 1 73 ? 4.127 11.707 -4.210 1.00 61.28 73 THR A C 1
ATOM 575 O O . THR A 1 73 ? 3.061 11.117 -4.367 1.00 61.28 73 THR A O 1
ATOM 578 N N . LYS A 1 74 ? 4.558 12.082 -2.997 1.00 65.62 74 LYS A N 1
ATOM 579 C CA . LYS A 1 74 ? 3.724 11.938 -1.800 1.00 65.62 74 LYS A CA 1
ATOM 580 C C . LYS A 1 74 ? 2.398 12.687 -1.995 1.00 65.62 74 LYS A C 1
ATOM 582 O O . LYS A 1 74 ? 2.422 13.791 -2.549 1.00 65.62 74 LYS A O 1
ATOM 587 N N . PRO A 1 75 ? 1.273 12.146 -1.494 1.00 71.19 75 PRO A N 1
ATOM 588 C CA . PRO A 1 75 ? -0.002 12.840 -1.547 1.00 71.19 75 PRO A CA 1
ATOM 589 C C . PRO A 1 75 ? 0.082 14.241 -0.935 1.00 71.19 75 PRO A C 1
ATOM 591 O O . PRO A 1 75 ? 0.696 14.449 0.115 1.00 71.19 75 PRO A O 1
ATOM 594 N N . LEU A 1 76 ? -0.564 15.208 -1.578 1.00 80.75 76 LEU A N 1
ATOM 595 C CA . LEU A 1 76 ? -0.681 16.569 -1.072 1.00 80.75 76 LEU A CA 1
ATOM 596 C C . LEU A 1 76 ? -1.968 16.694 -0.259 1.00 80.75 76 LEU A C 1
ATOM 598 O O . LEU A 1 76 ? -3.062 16.538 -0.796 1.00 80.75 76 LEU A O 1
ATOM 602 N N . ILE A 1 77 ? -1.834 17.021 1.025 1.00 81.31 77 ILE A N 1
ATOM 603 C CA . ILE A 1 77 ? -2.969 17.265 1.920 1.00 81.31 77 ILE A CA 1
ATOM 604 C C . ILE A 1 77 ? -3.222 18.771 2.016 1.00 81.31 77 ILE A C 1
ATOM 606 O O . ILE A 1 77 ? -2.353 19.550 2.421 1.00 81.31 77 ILE A O 1
ATOM 610 N N . LEU A 1 78 ? -4.433 19.188 1.658 1.00 80.62 78 LEU A N 1
ATOM 611 C CA . LEU A 1 78 ? -4.884 20.574 1.665 1.00 80.62 78 LEU A CA 1
ATOM 612 C C . LEU A 1 78 ? -6.020 20.766 2.665 1.00 80.62 78 LEU A C 1
ATOM 614 O O . LEU A 1 78 ? -7.005 20.039 2.652 1.00 80.62 78 LEU A O 1
ATOM 618 N N . GLY A 1 79 ? -5.922 21.796 3.505 1.00 78.69 79 GLY A N 1
ATOM 619 C CA . GLY A 1 79 ? -7.087 22.294 4.238 1.00 78.69 79 GLY A CA 1
ATOM 620 C C . GLY A 1 79 ? -8.032 23.060 3.308 1.00 78.69 79 GLY A C 1
ATOM 621 O O . GLY A 1 79 ? -7.570 23.684 2.353 1.00 78.69 79 GLY A O 1
ATOM 622 N N . THR A 1 80 ? -9.331 23.071 3.617 1.00 71.81 80 THR A N 1
ATOM 623 C CA . THR A 1 80 ? -10.371 23.765 2.827 1.00 71.81 80 THR A CA 1
ATOM 624 C C . THR A 1 80 ? -10.049 25.226 2.528 1.00 71.81 80 THR A C 1
ATOM 626 O O . THR A 1 80 ? -10.285 25.682 1.419 1.00 71.81 80 THR A O 1
ATOM 629 N N . GLY A 1 81 ? -9.439 25.951 3.471 1.00 75.38 81 GLY A N 1
ATOM 630 C CA . GLY A 1 81 ? -9.051 27.357 3.286 1.00 75.38 81 GLY A CA 1
ATOM 631 C C . GLY A 1 81 ? -7.960 27.597 2.234 1.00 75.38 81 GLY A C 1
ATOM 632 O O . GLY A 1 81 ? -7.655 28.744 1.930 1.00 75.38 81 GLY A O 1
ATOM 633 N N . LYS A 1 82 ? -7.353 26.537 1.684 1.00 78.38 82 LYS A N 1
ATOM 634 C CA . LYS A 1 82 ? -6.386 26.606 0.576 1.00 78.38 82 LYS A CA 1
ATOM 635 C C . LYS A 1 82 ? -7.006 26.200 -0.766 1.00 78.38 82 LYS A C 1
ATOM 637 O O . LYS A 1 82 ? -6.275 26.061 -1.742 1.00 78.38 82 LYS A O 1
ATOM 642 N N . ILE A 1 83 ? -8.314 25.957 -0.810 1.00 84.69 83 ILE A N 1
ATOM 643 C CA . ILE A 1 83 ? -9.025 25.457 -1.986 1.00 84.69 83 ILE A CA 1
ATOM 644 C C . ILE A 1 83 ? -9.946 26.557 -2.496 1.00 84.69 83 ILE A C 1
ATOM 646 O O . ILE A 1 83 ? -10.815 27.035 -1.773 1.00 84.69 83 ILE A O 1
ATOM 650 N N . ASN A 1 84 ? -9.766 26.930 -3.758 1.00 84.75 84 ASN A N 1
ATOM 651 C CA . ASN A 1 84 ? -10.614 27.900 -4.440 1.00 84.75 84 ASN A CA 1
ATOM 652 C C . ASN A 1 84 ? -11.857 27.233 -5.030 1.00 84.75 84 ASN A C 1
ATOM 654 O O . ASN A 1 84 ? -12.943 27.808 -5.014 1.00 84.75 84 ASN A O 1
ATOM 658 N N . ARG A 1 85 ? -11.695 26.025 -5.583 1.00 87.00 85 ARG A N 1
ATOM 659 C CA . ARG A 1 85 ? -12.769 25.304 -6.270 1.00 87.00 85 ARG A CA 1
ATOM 660 C C . ARG A 1 85 ? -12.592 23.796 -6.148 1.00 87.00 85 ARG A C 1
ATOM 662 O O . ARG A 1 85 ? -11.473 23.291 -6.191 1.00 87.00 85 ARG A O 1
ATOM 669 N N . ILE A 1 86 ? -13.723 23.104 -6.041 1.00 85.31 86 ILE A N 1
ATOM 670 C CA . ILE A 1 86 ? -13.850 21.651 -6.150 1.00 85.31 86 ILE A CA 1
ATOM 671 C C . ILE A 1 86 ? -14.758 21.369 -7.346 1.00 85.31 86 ILE A C 1
ATOM 673 O O . ILE A 1 86 ? -15.822 21.979 -7.456 1.00 85.31 86 ILE A O 1
ATOM 677 N N . GLY A 1 87 ? -14.333 20.482 -8.241 1.00 83.88 87 GLY A N 1
ATOM 678 C CA . GLY A 1 87 ? -15.121 20.059 -9.394 1.00 83.88 87 GLY A CA 1
ATOM 679 C C . GLY A 1 87 ? -15.439 18.568 -9.349 1.00 83.88 87 GLY A C 1
ATOM 680 O O . GLY A 1 87 ? -14.582 17.742 -9.030 1.00 83.88 87 GLY A O 1
ATOM 681 N N . HIS A 1 88 ? -16.676 18.246 -9.714 1.00 80.88 88 HIS A N 1
ATOM 682 C CA . HIS A 1 88 ? -17.150 16.892 -9.973 1.00 80.88 88 HIS A CA 1
ATOM 683 C C . HIS A 1 88 ? -17.438 16.771 -11.463 1.00 80.88 88 HIS A C 1
ATOM 685 O O . HIS A 1 88 ? -18.191 17.584 -12.001 1.00 80.88 88 HIS A O 1
ATOM 691 N N . LYS A 1 89 ? -16.804 15.802 -12.119 1.00 74.88 89 LYS A N 1
ATOM 692 C CA . LYS A 1 89 ? -16.930 15.618 -13.560 1.00 74.88 89 LYS A CA 1
ATOM 693 C C . LYS A 1 89 ? -18.203 14.823 -13.877 1.00 74.88 89 LYS A C 1
ATOM 695 O O . LYS A 1 89 ? -18.341 13.722 -13.341 1.00 74.88 89 LYS A O 1
ATOM 700 N N . PRO A 1 90 ? -19.113 15.334 -14.725 1.00 73.88 90 PRO A N 1
ATOM 701 C CA . PRO A 1 90 ? -20.203 14.537 -15.285 1.00 73.88 90 PRO A CA 1
ATOM 702 C C . PRO A 1 90 ? -19.648 13.407 -16.157 1.00 73.88 90 PRO A C 1
ATOM 704 O O . PRO A 1 90 ? -18.677 13.610 -16.887 1.00 73.88 90 PRO A O 1
ATOM 707 N N . ALA A 1 91 ? -20.248 12.219 -16.089 1.00 64.81 91 ALA A N 1
ATOM 708 C CA . ALA A 1 91 ? -19.756 11.048 -16.817 1.00 64.81 91 ALA A CA 1
ATOM 709 C C . ALA A 1 91 ? -19.823 11.229 -18.346 1.00 64.81 91 ALA A C 1
ATOM 711 O O . ALA A 1 91 ? -19.061 10.597 -19.073 1.00 64.81 91 ALA A O 1
ATOM 712 N N . GLU A 1 92 ? -20.713 12.100 -18.824 1.00 70.94 92 GLU A N 1
ATOM 713 C CA . GLU A 1 92 ? -20.996 12.323 -20.242 1.00 70.94 92 GLU A CA 1
ATOM 714 C C . GLU A 1 92 ? -20.023 13.298 -20.924 1.00 70.94 92 GLU A C 1
ATOM 716 O O . GLU A 1 92 ? -20.000 13.373 -22.152 1.00 70.94 92 GLU A O 1
ATOM 721 N N . LEU A 1 93 ? -19.229 14.052 -20.155 1.00 66.88 93 LEU A N 1
ATOM 722 C CA . LEU A 1 93 ? -18.341 15.087 -20.690 1.00 66.88 93 LEU A CA 1
ATOM 723 C C . LEU A 1 93 ? -16.891 14.606 -20.793 1.00 66.88 93 LEU A C 1
ATOM 725 O O . LEU A 1 93 ? -16.382 13.876 -19.938 1.00 66.88 93 LEU A O 1
ATOM 729 N N . THR A 1 94 ? -16.175 15.074 -21.816 1.00 71.06 94 THR A N 1
ATOM 730 C CA . THR A 1 94 ? -14.711 14.947 -21.858 1.00 71.06 94 THR A CA 1
ATOM 731 C C . THR A 1 94 ? -14.067 15.897 -20.839 1.00 71.06 94 THR A C 1
ATOM 733 O O . THR A 1 94 ? -14.704 16.840 -20.369 1.00 71.06 94 THR A O 1
ATOM 736 N N . ASP A 1 95 ? -12.798 15.677 -20.471 1.00 67.75 95 ASP A N 1
ATOM 737 C CA . ASP A 1 95 ? -12.085 16.616 -19.580 1.00 67.75 95 ASP A CA 1
ATOM 738 C C . ASP A 1 95 ? -12.023 18.026 -20.179 1.00 67.75 95 ASP A C 1
ATOM 740 O O . ASP A 1 95 ? -12.118 19.016 -19.459 1.00 67.75 95 ASP A O 1
ATOM 744 N N . VAL A 1 96 ? -11.883 18.108 -21.505 1.00 75.12 96 VAL A N 1
ATOM 745 C CA . VAL A 1 96 ? -11.777 19.367 -22.245 1.00 75.12 96 VAL A CA 1
ATOM 746 C C . VAL A 1 96 ? -13.106 20.117 -22.209 1.00 75.12 96 VAL A C 1
ATOM 748 O O . VAL A 1 96 ? -13.125 21.282 -21.814 1.00 75.12 96 VAL A O 1
ATOM 751 N N . ASP A 1 97 ? -14.210 19.449 -22.547 1.00 72.69 97 ASP A N 1
ATOM 752 C CA . ASP A 1 97 ? -15.543 20.067 -22.558 1.00 72.69 97 ASP A CA 1
ATOM 753 C C . ASP A 1 97 ? -15.960 20.506 -21.154 1.00 72.69 97 ASP A C 1
ATOM 755 O O . ASP A 1 97 ? -16.410 21.634 -20.951 1.00 72.69 97 ASP A O 1
ATOM 759 N N . TRP A 1 98 ? -15.705 19.657 -20.158 1.00 82.62 98 TRP A N 1
ATOM 760 C CA . TRP A 1 98 ? -16.019 19.966 -18.770 1.00 82.62 98 TRP A CA 1
ATOM 761 C C . TRP A 1 98 ? -15.213 21.156 -18.227 1.00 82.62 98 TRP A C 1
ATOM 763 O O . TRP A 1 98 ? -15.759 22.036 -17.558 1.00 82.62 98 TRP A O 1
ATOM 773 N N . LEU A 1 99 ? -13.912 21.231 -18.524 1.00 84.31 99 LEU A N 1
ATOM 774 C CA . LEU A 1 99 ? -13.093 22.372 -18.113 1.00 84.31 99 LEU A CA 1
ATOM 775 C C . LEU A 1 99 ? -13.519 23.673 -18.803 1.00 84.31 99 LEU A C 1
ATOM 777 O O . LEU A 1 99 ? -13.516 24.721 -18.148 1.00 84.31 99 LEU A O 1
ATOM 781 N N . MET A 1 100 ? -13.921 23.610 -20.076 1.00 81.81 100 MET A N 1
ATOM 782 C CA . MET A 1 100 ? -14.465 24.768 -20.792 1.00 81.81 100 MET A CA 1
ATOM 783 C C . MET A 1 100 ? -15.764 25.270 -20.152 1.00 81.81 100 MET A C 1
ATOM 785 O O . MET A 1 100 ? -15.892 26.475 -19.930 1.00 81.81 100 MET A O 1
ATOM 789 N N . GLU A 1 101 ? -16.686 24.380 -19.769 1.00 84.31 101 GLU A N 1
ATOM 790 C CA . GLU A 1 101 ? -17.907 24.758 -19.035 1.00 84.31 101 GLU A CA 1
ATOM 791 C C . GLU A 1 101 ? -17.600 25.420 -17.684 1.00 84.31 101 GLU A C 1
ATOM 793 O O . GLU A 1 101 ? -18.274 26.363 -17.264 1.00 84.31 101 GLU A O 1
ATOM 798 N N . LEU A 1 102 ? -16.537 24.973 -17.010 1.00 83.00 102 LEU A N 1
ATOM 799 C CA . LEU A 1 102 ? -16.060 25.580 -15.767 1.00 83.00 102 LEU A CA 1
ATOM 800 C C . LEU A 1 102 ? -15.333 26.924 -15.978 1.00 83.00 102 LEU A C 1
ATOM 802 O O . LEU A 1 102 ? -14.959 27.573 -14.991 1.00 83.00 102 LEU A O 1
ATOM 806 N N . GLY A 1 103 ? -15.152 27.367 -17.223 1.00 84.19 103 GLY A N 1
ATOM 807 C CA . GLY A 1 103 ? -14.488 28.621 -17.581 1.00 84.19 103 GLY A CA 1
ATOM 808 C C . GLY A 1 103 ? -12.960 28.552 -17.543 1.00 84.19 103 GLY A C 1
ATOM 809 O O . GLY A 1 103 ? -12.305 29.596 -17.458 1.00 84.19 103 GLY A O 1
ATOM 810 N N . TYR A 1 104 ? -12.381 27.348 -17.570 1.00 85.56 104 TYR A N 1
ATOM 811 C CA . TYR A 1 104 ? -10.942 27.168 -17.733 1.00 85.56 104 TYR A CA 1
ATOM 812 C C . TYR A 1 104 ? -10.548 27.235 -19.214 1.00 85.56 104 TYR A C 1
ATOM 814 O O . TYR A 1 104 ? -11.339 26.884 -20.091 1.00 85.56 104 TYR A O 1
ATOM 822 N N . PRO A 1 105 ? -9.321 27.689 -19.514 1.00 82.62 105 PRO A N 1
ATOM 823 C CA . PRO A 1 105 ? -8.791 27.618 -20.868 1.00 82.62 105 PRO A CA 1
ATOM 824 C C . PRO A 1 105 ? -8.541 26.164 -21.282 1.00 82.62 105 PRO A C 1
ATOM 826 O O . PRO A 1 105 ? -8.511 25.262 -20.444 1.00 82.62 105 PRO A O 1
ATOM 829 N N . SER A 1 106 ? -8.316 25.947 -22.577 1.00 81.81 106 SER A N 1
ATOM 830 C CA . SER A 1 106 ? -7.973 24.629 -23.110 1.00 81.81 106 SER A CA 1
ATOM 831 C C . SER A 1 106 ? -6.768 24.027 -22.387 1.00 81.81 106 SER A C 1
ATOM 833 O O . SER A 1 106 ? -5.798 24.727 -22.077 1.00 81.81 106 SER A O 1
ATOM 835 N N . LEU A 1 107 ? -6.816 22.714 -22.175 1.00 80.62 107 LEU A N 1
ATOM 836 C CA . LEU A 1 107 ? -5.700 21.954 -21.629 1.00 80.62 107 LEU A CA 1
ATOM 837 C C . LEU A 1 107 ? -4.442 22.106 -22.509 1.00 80.62 107 LEU A C 1
ATOM 839 O O . LEU A 1 107 ? -4.562 22.168 -23.738 1.00 80.62 107 LEU A O 1
ATOM 843 N N . PRO A 1 108 ? -3.239 22.185 -21.910 1.00 78.62 108 PRO A N 1
ATOM 844 C CA . PRO A 1 108 ? -2.003 22.286 -22.674 1.00 78.62 108 PRO A CA 1
ATOM 845 C C . PRO A 1 108 ? -1.774 21.021 -23.501 1.00 78.62 108 PRO A C 1
ATOM 847 O O . PRO A 1 108 ? -2.095 19.914 -23.067 1.00 78.62 108 PRO A O 1
ATOM 850 N N . LYS A 1 109 ? -1.154 21.179 -24.675 1.00 69.69 109 LYS A N 1
ATOM 851 C CA . LYS A 1 109 ? -0.583 20.039 -25.394 1.00 69.69 109 LYS A CA 1
ATOM 852 C C . LYS A 1 109 ? 0.575 19.490 -24.571 1.00 69.69 109 LYS A C 1
ATOM 854 O O . LYS A 1 109 ? 1.449 20.242 -24.148 1.00 69.69 109 LYS A O 1
ATOM 859 N N . ILE A 1 110 ? 0.551 18.190 -24.324 1.00 63.25 110 ILE A N 1
ATOM 860 C CA . ILE A 1 110 ? 1.617 17.491 -23.622 1.00 63.25 110 ILE A CA 1
ATOM 861 C C . ILE A 1 110 ? 2.452 16.795 -24.698 1.00 63.25 110 ILE A C 1
ATOM 863 O O . ILE A 1 110 ? 1.957 15.907 -25.385 1.00 63.25 110 ILE A O 1
ATOM 867 N N . ASP A 1 111 ? 3.700 17.240 -24.872 1.00 46.53 111 ASP A N 1
ATOM 868 C CA . ASP A 1 111 ? 4.611 16.748 -25.923 1.00 46.53 111 ASP A CA 1
ATOM 869 C C . ASP A 1 111 ? 5.123 15.319 -25.662 1.00 46.53 111 ASP A C 1
ATOM 871 O O . ASP A 1 111 ? 5.676 14.673 -26.549 1.00 46.53 111 ASP A O 1
ATOM 875 N N . GLN A 1 112 ? 4.930 14.810 -24.442 1.00 48.94 112 GLN A N 1
ATOM 876 C CA . GLN A 1 112 ? 5.125 13.403 -24.103 1.00 48.94 112 GLN A CA 1
ATOM 877 C C . GLN A 1 112 ? 3.763 12.703 -24.120 1.00 48.94 112 GLN A C 1
ATOM 879 O O . GLN A 1 112 ? 2.797 13.280 -23.616 1.00 48.94 112 GLN A O 1
ATOM 884 N N . PRO A 1 113 ? 3.652 11.474 -24.654 1.00 49.00 113 PRO A N 1
ATOM 885 C CA . PRO A 1 113 ? 2.411 10.726 -24.553 1.00 49.00 113 PRO A CA 1
ATOM 886 C C . PRO A 1 113 ? 2.052 10.608 -23.072 1.00 49.00 113 PRO A C 1
ATOM 888 O O . PRO A 1 113 ? 2.792 10.017 -22.285 1.00 49.00 113 PRO A O 1
ATOM 891 N N . MET A 1 114 ? 0.926 11.207 -22.678 1.00 49.19 114 MET A N 1
ATOM 892 C CA . MET A 1 114 ? 0.307 10.842 -21.411 1.00 49.19 114 MET A CA 1
ATOM 893 C C . MET A 1 114 ? 0.105 9.329 -21.438 1.00 49.19 114 MET A C 1
ATOM 895 O O . MET A 1 114 ? -0.276 8.818 -22.498 1.00 49.19 114 MET A O 1
ATOM 899 N N . PRO A 1 115 ? 0.325 8.596 -20.332 1.00 53.50 115 PRO A N 1
ATOM 900 C CA . PRO A 1 115 ? -0.145 7.224 -20.283 1.00 53.50 115 PRO A CA 1
ATOM 901 C C . PRO A 1 115 ? -1.644 7.289 -20.568 1.00 53.50 115 PRO A C 1
ATOM 903 O O . PRO A 1 115 ? -2.415 7.879 -19.814 1.00 53.50 115 PRO A O 1
ATOM 906 N N . ALA A 1 116 ? -2.040 6.783 -21.736 1.00 48.41 116 ALA A N 1
ATOM 907 C CA . ALA A 1 116 ? -3.350 7.053 -22.325 1.00 48.41 116 ALA A CA 1
ATOM 908 C C . ALA A 1 116 ? -4.504 6.444 -21.508 1.00 48.41 116 ALA A C 1
ATOM 910 O O . ALA A 1 116 ? -5.669 6.558 -21.884 1.00 48.41 116 ALA A O 1
ATOM 911 N N . GLN A 1 117 ? -4.181 5.735 -20.426 1.00 59.81 117 GLN A N 1
ATOM 912 C CA . GLN A 1 117 ? -5.078 4.860 -19.701 1.00 59.81 117 GLN A CA 1
ATOM 913 C C . GLN A 1 117 ? -4.861 5.090 -18.207 1.00 59.81 117 GLN A C 1
ATOM 915 O O . GLN A 1 117 ? -3.835 4.723 -17.641 1.00 59.81 117 GLN A O 1
ATOM 920 N N . LEU A 1 118 ? -5.842 5.734 -17.578 1.00 61.31 118 LEU A N 1
ATOM 921 C CA . LEU A 1 118 ? -5.930 5.816 -16.129 1.00 61.31 118 LEU A CA 1
ATOM 922 C C . LEU A 1 118 ? -6.172 4.398 -15.597 1.00 61.31 118 LEU A C 1
ATOM 924 O O . LEU A 1 118 ? -7.232 3.821 -15.841 1.00 61.31 118 LEU A O 1
ATOM 928 N N . ILE A 1 119 ? -5.184 3.836 -14.90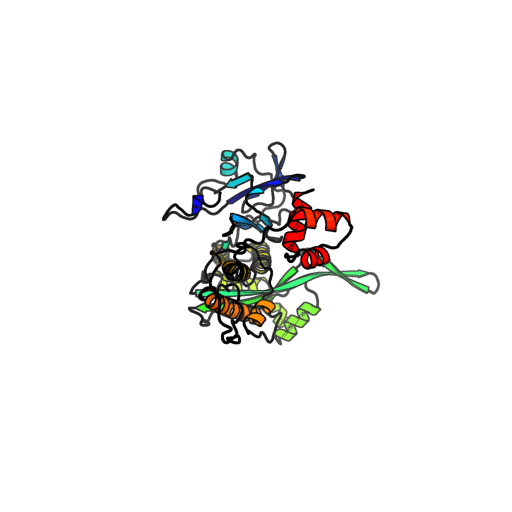7 1.00 73.19 119 ILE A N 1
ATOM 929 C CA . ILE A 1 119 ? -5.276 2.512 -14.286 1.00 73.19 119 ILE A CA 1
ATOM 930 C C . ILE A 1 119 ? -5.401 2.636 -12.768 1.00 73.19 119 ILE A C 1
ATOM 932 O O . ILE A 1 119 ? -4.878 3.577 -12.171 1.00 73.19 119 ILE A O 1
ATOM 936 N N . MET A 1 120 ? -6.093 1.674 -12.154 1.00 77.06 120 MET A N 1
ATOM 937 C CA . MET A 1 120 ? -6.229 1.501 -10.705 1.00 77.06 120 MET A CA 1
ATOM 938 C C . MET A 1 120 ? -6.646 2.779 -9.965 1.00 77.06 120 MET A C 1
ATOM 940 O O . MET A 1 120 ? -6.021 3.204 -8.989 1.00 77.06 120 MET A O 1
ATOM 944 N N . THR A 1 121 ? -7.736 3.404 -10.414 1.00 78.38 121 THR A N 1
ATOM 945 C CA . THR A 1 121 ? -8.357 4.495 -9.653 1.00 78.38 121 THR A CA 1
ATOM 946 C C . THR A 1 121 ? -8.774 3.991 -8.277 1.00 78.38 121 THR A C 1
ATOM 948 O O . THR A 1 121 ? -9.317 2.901 -8.146 1.00 78.38 121 THR A O 1
ATOM 951 N N . CYS A 1 122 ? -8.505 4.764 -7.226 1.00 80.25 122 CYS A N 1
ATOM 952 C CA . CYS A 1 122 ? -8.715 4.305 -5.854 1.00 80.25 122 CYS A CA 1
ATOM 953 C C . CYS A 1 122 ? -9.903 5.013 -5.191 1.00 80.25 122 CYS A C 1
ATOM 955 O O . CYS A 1 122 ? -9.984 6.245 -5.167 1.00 80.25 122 CYS A O 1
ATOM 957 N N . GLN A 1 123 ? -10.793 4.228 -4.588 1.00 84.31 123 GLN A N 1
ATOM 958 C CA . GLN A 1 123 ? -11.866 4.679 -3.711 1.00 84.31 123 GLN A CA 1
ATOM 959 C C . GLN A 1 123 ? -11.512 4.354 -2.255 1.00 84.31 123 GLN A C 1
ATOM 961 O O . GLN A 1 123 ? -11.436 3.190 -1.869 1.00 84.31 123 GLN A O 1
ATOM 966 N N . GLN A 1 124 ? -11.358 5.387 -1.424 1.00 84.06 124 GLN A N 1
ATOM 967 C CA . GLN A 1 124 ? -11.017 5.210 -0.012 1.00 84.06 124 GLN A CA 1
ATOM 968 C C . GLN A 1 124 ? -12.206 4.697 0.815 1.00 84.06 124 GLN A C 1
ATOM 970 O O . GLN A 1 124 ? -13.302 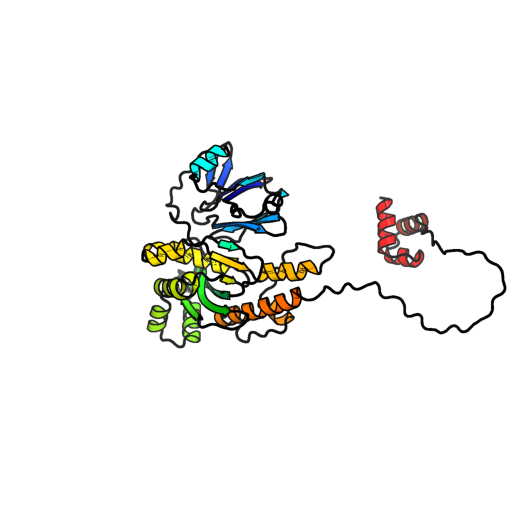5.266 0.778 1.00 84.06 124 GLN A O 1
ATOM 975 N N . LEU A 1 125 ? -11.961 3.673 1.625 1.00 86.50 125 LEU A N 1
ATOM 976 C CA . LEU A 1 125 ? -12.855 3.143 2.645 1.00 86.50 125 LEU A CA 1
ATOM 977 C C . LEU A 1 125 ? -12.516 3.736 4.015 1.00 86.50 125 LEU A C 1
ATOM 979 O O . LEU A 1 125 ? -11.355 3.968 4.348 1.00 86.50 125 LEU A O 1
ATOM 983 N N . THR A 1 126 ? -13.546 3.949 4.831 1.00 86.56 126 THR A N 1
ATOM 984 C CA . THR A 1 126 ? -13.418 4.490 6.197 1.00 86.56 126 THR A CA 1
ATOM 985 C C . THR A 1 126 ? -13.619 3.437 7.282 1.00 86.56 126 THR A C 1
ATOM 987 O O . THR A 1 126 ? -13.305 3.673 8.443 1.00 86.56 126 THR A O 1
ATOM 990 N N . GLU A 1 127 ? -14.169 2.281 6.919 1.00 91.25 127 GLU A N 1
ATOM 991 C CA . GLU A 1 127 ? -14.440 1.170 7.825 1.00 91.25 127 GLU A CA 1
ATOM 992 C C . GLU A 1 127 ? -13.723 -0.078 7.332 1.00 91.25 127 GLU A C 1
ATOM 994 O O . GLU A 1 127 ? -13.543 -0.258 6.126 1.00 91.25 127 GLU A O 1
ATOM 999 N N . ILE A 1 128 ? -13.320 -0.932 8.275 1.00 94.69 128 ILE A N 1
ATOM 1000 C CA . ILE A 1 128 ? -12.633 -2.180 7.948 1.00 94.69 128 ILE A CA 1
ATOM 1001 C C . ILE A 1 128 ? -13.634 -3.096 7.226 1.00 94.69 128 ILE A C 1
ATOM 1003 O O . ILE A 1 128 ? -14.658 -3.448 7.821 1.00 94.69 128 ILE A O 1
ATOM 1007 N N . PRO A 1 129 ? -13.363 -3.500 5.976 1.00 95.88 129 PRO A N 1
ATOM 1008 C CA . PRO A 1 129 ? -14.224 -4.420 5.236 1.00 95.88 129 PRO A CA 1
ATOM 1009 C C . PRO A 1 129 ? -14.311 -5.800 5.913 1.00 95.88 129 PRO A C 1
ATOM 1011 O O . PRO A 1 129 ? -13.387 -6.239 6.594 1.00 95.88 129 PRO A O 1
ATOM 1014 N N . ALA A 1 130 ? -15.422 -6.515 5.712 1.00 95.31 130 ALA A N 1
ATOM 1015 C CA . ALA A 1 130 ? -15.602 -7.870 6.252 1.00 95.31 130 ALA A CA 1
ATOM 1016 C C . ALA A 1 130 ? -14.721 -8.908 5.534 1.00 95.31 130 ALA A C 1
ATOM 1018 O O . ALA A 1 130 ? -14.218 -9.841 6.155 1.00 95.31 130 ALA A O 1
ATOM 1019 N N . ARG A 1 131 ? -14.501 -8.719 4.227 1.00 98.06 131 ARG A N 1
ATOM 1020 C CA . ARG A 1 131 ? -13.632 -9.541 3.376 1.00 98.06 131 ARG A CA 1
ATOM 1021 C C . ARG A 1 131 ? -12.672 -8.628 2.630 1.00 98.06 131 ARG A C 1
ATOM 1023 O O . ARG A 1 131 ? -13.125 -7.643 2.052 1.00 98.06 131 ARG A O 1
ATOM 1030 N N . TYR A 1 132 ? -11.381 -8.924 2.670 1.00 98.56 132 TYR A N 1
ATOM 1031 C CA . TYR A 1 132 ? -10.348 -8.058 2.102 1.00 98.56 132 TYR A CA 1
ATOM 1032 C C . TYR A 1 132 ? -9.035 -8.788 1.889 1.00 98.56 132 TYR A C 1
ATOM 1034 O O . TYR A 1 132 ? -8.833 -9.889 2.399 1.00 98.56 132 TYR A O 1
ATOM 1042 N N . ILE A 1 133 ? -8.132 -8.137 1.167 1.00 98.81 133 ILE A N 1
ATOM 1043 C CA . ILE A 1 133 ? -6.756 -8.575 0.988 1.00 98.81 133 ILE A CA 1
ATOM 1044 C C . ILE A 1 133 ? -5.852 -7.518 1.609 1.00 98.81 133 ILE A C 1
ATOM 1046 O O . ILE A 1 133 ? -5.906 -6.352 1.226 1.00 98.81 133 ILE A O 1
ATOM 1050 N N . VAL A 1 134 ? -5.046 -7.909 2.594 1.00 98.75 134 VAL A N 1
ATOM 1051 C CA . VAL A 1 134 ? -3.983 -7.042 3.108 1.00 98.75 134 VAL A CA 1
ATOM 1052 C C . VAL A 1 134 ? -2.800 -7.143 2.173 1.00 98.75 134 VAL A C 1
ATOM 1054 O O . VAL A 1 134 ? -2.378 -8.259 1.876 1.00 98.75 134 VAL A O 1
ATOM 1057 N N . VAL A 1 135 ? -2.287 -6.003 1.731 1.00 98.75 135 VAL A N 1
ATOM 1058 C CA . VAL A 1 135 ? -1.132 -5.894 0.846 1.00 98.75 135 VAL A CA 1
ATOM 1059 C C . VAL A 1 135 ? -0.074 -5.051 1.542 1.00 98.75 135 VAL A C 1
ATOM 1061 O O . VAL A 1 135 ? -0.393 -4.044 2.174 1.00 98.75 135 VAL A O 1
ATOM 1064 N N . ASP A 1 136 ? 1.173 -5.480 1.424 1.00 98.56 136 ASP A N 1
ATOM 1065 C CA . ASP A 1 136 ? 2.336 -4.741 1.899 1.00 98.56 136 ASP A CA 1
ATOM 1066 C C . ASP A 1 136 ? 3.505 -4.973 0.934 1.00 98.56 136 ASP A C 1
ATOM 1068 O O . ASP A 1 136 ? 3.568 -6.015 0.257 1.00 98.56 136 ASP A O 1
ATOM 1072 N N . CYS A 1 137 ? 4.390 -3.984 0.827 1.00 98.31 137 CYS A N 1
ATOM 1073 C CA . CYS A 1 137 ? 5.535 -4.001 -0.068 1.00 98.31 137 CYS A CA 1
ATOM 1074 C C . CYS A 1 137 ? 6.824 -3.572 0.640 1.00 98.31 137 CYS A C 1
ATOM 1076 O O . CYS A 1 137 ? 6.853 -2.589 1.375 1.00 98.31 137 CYS A O 1
ATOM 1078 N N . GLU A 1 138 ? 7.930 -4.211 0.265 1.00 96.25 138 GLU A N 1
ATOM 1079 C CA . GLU A 1 138 ? 9.276 -3.685 0.503 1.00 96.25 138 GLU A CA 1
ATOM 1080 C C . GLU A 1 138 ? 9.817 -3.023 -0.760 1.00 96.25 138 GLU A C 1
ATOM 1082 O O . GLU A 1 138 ? 9.504 -3.441 -1.880 1.00 96.25 138 GLU A O 1
ATOM 1087 N N . PHE A 1 139 ? 10.677 -2.016 -0.597 1.00 94.25 139 PHE A N 1
ATOM 1088 C CA . PHE A 1 139 ? 11.157 -1.189 -1.706 1.00 94.25 139 PHE A CA 1
ATOM 1089 C C . PHE A 1 139 ? 12.676 -1.274 -1.882 1.00 94.25 139 PHE A C 1
ATOM 1091 O O . PHE A 1 139 ? 13.439 -1.178 -0.923 1.00 94.25 139 PHE A O 1
ATOM 1098 N N . GLY A 1 140 ? 13.119 -1.397 -3.133 1.00 90.94 140 GLY A N 1
ATOM 1099 C CA . GLY A 1 140 ? 14.524 -1.330 -3.529 1.00 90.94 140 GLY A CA 1
ATOM 1100 C C . GLY A 1 140 ? 14.833 -0.004 -4.219 1.00 90.94 140 GLY A C 1
ATOM 1101 O O . GLY A 1 140 ? 14.121 0.404 -5.136 1.00 90.94 140 GLY A O 1
ATOM 1102 N N . SER A 1 141 ? 15.900 0.681 -3.804 1.00 85.88 141 SER A N 1
ATOM 1103 C CA . SER A 1 141 ? 16.377 1.890 -4.493 1.00 85.88 141 SER A CA 1
ATOM 1104 C C . SER A 1 141 ? 17.068 1.564 -5.817 1.00 85.88 141 SER A C 1
ATOM 1106 O O . SER A 1 141 ? 17.744 0.542 -5.941 1.00 85.88 141 SER A O 1
ATOM 1108 N N . TYR A 1 142 ? 16.919 2.456 -6.798 1.00 82.81 142 TYR A N 1
ATOM 1109 C CA . TYR A 1 142 ? 17.565 2.337 -8.102 1.00 82.81 142 TYR A CA 1
ATOM 1110 C C . TYR A 1 142 ? 18.941 2.992 -8.119 1.00 82.81 142 TYR A C 1
ATOM 1112 O O . TYR A 1 142 ? 19.102 4.152 -7.735 1.00 82.81 142 TYR A O 1
ATOM 1120 N N . TYR A 1 143 ? 19.919 2.270 -8.651 1.00 80.00 143 TYR A N 1
ATOM 1121 C CA . TYR A 1 143 ? 21.297 2.700 -8.796 1.00 80.00 143 TYR A CA 1
ATOM 1122 C C . TYR A 1 143 ? 21.792 2.494 -10.228 1.00 80.00 143 TYR A C 1
ATOM 1124 O O . TYR A 1 143 ? 21.342 1.619 -10.970 1.00 80.00 143 TYR A O 1
ATOM 1132 N N . ARG A 1 144 ? 22.770 3.309 -10.611 1.00 77.56 144 ARG A N 1
ATOM 1133 C CA . ARG A 1 144 ? 23.624 3.081 -11.773 1.00 77.56 144 ARG A CA 1
ATOM 1134 C C . ARG A 1 144 ? 25.062 3.029 -11.288 1.00 77.56 144 ARG A C 1
ATOM 1136 O O . ARG A 1 144 ? 25.513 3.938 -10.592 1.00 77.56 144 ARG A O 1
ATOM 1143 N N . THR A 1 145 ? 25.777 1.986 -11.685 1.00 71.94 145 THR A N 1
ATOM 1144 C CA . THR A 1 145 ? 27.215 1.891 -11.444 1.00 71.94 145 THR A CA 1
ATOM 1145 C C . THR A 1 145 ? 27.944 2.821 -12.404 1.00 71.94 145 THR A C 1
ATOM 1147 O O . THR A 1 145 ? 27.785 2.712 -13.622 1.00 71.94 145 THR A O 1
ATOM 1150 N N . GLN A 1 146 ? 28.742 3.733 -11.862 1.00 68.94 146 GLN A N 1
ATOM 1151 C CA . GLN A 1 146 ? 29.711 4.512 -12.622 1.00 68.94 146 GLN A CA 1
ATOM 1152 C C . GLN A 1 146 ? 31.115 4.033 -12.271 1.00 68.94 146 GLN A C 1
ATOM 1154 O O . GLN A 1 146 ? 31.448 3.853 -11.101 1.00 68.94 146 GLN A O 1
ATOM 1159 N N . GLN A 1 147 ? 31.926 3.815 -13.303 1.00 67.06 147 GLN A N 1
ATOM 1160 C CA . GLN A 1 147 ? 33.350 3.550 -13.146 1.00 67.06 147 GLN A CA 1
ATOM 1161 C C . GLN A 1 147 ? 34.060 4.897 -13.001 1.00 67.06 147 GLN A C 1
ATOM 1163 O O . GLN A 1 147 ? 34.022 5.714 -13.924 1.00 67.06 147 GLN A O 1
ATOM 1168 N N . ALA A 1 148 ? 34.688 5.135 -11.853 1.00 56.59 148 ALA A N 1
ATOM 1169 C CA . ALA A 1 148 ? 35.521 6.304 -11.600 1.00 56.59 148 ALA A CA 1
ATOM 1170 C C . ALA A 1 148 ? 36.959 5.835 -11.339 1.00 56.59 148 ALA A C 1
ATOM 1172 O O . ALA A 1 148 ? 37.393 5.686 -10.200 1.00 56.59 148 ALA A O 1
ATOM 1173 N N . GLY A 1 149 ? 37.701 5.552 -12.414 1.00 68.50 149 GLY A N 1
ATOM 1174 C CA . GLY A 1 149 ? 39.041 4.967 -12.308 1.00 68.50 149 GLY A CA 1
ATOM 1175 C C . GLY A 1 149 ? 38.984 3.513 -11.830 1.00 68.50 149 GLY A C 1
ATOM 1176 O O . GLY A 1 149 ? 38.389 2.679 -12.508 1.00 68.50 149 GLY A O 1
ATOM 1177 N N . SER A 1 150 ? 39.610 3.209 -10.688 1.00 67.69 150 SER A N 1
ATOM 1178 C CA . SER A 1 150 ? 39.557 1.887 -10.037 1.00 67.69 150 SER A CA 1
ATOM 1179 C C . SER A 1 150 ? 38.323 1.677 -9.156 1.00 67.69 150 SER A C 1
ATOM 1181 O O . SER A 1 150 ? 38.078 0.550 -8.726 1.00 67.69 150 SER A O 1
ATOM 1183 N N . ASP A 1 151 ? 37.561 2.738 -8.880 1.00 59.41 151 ASP A N 1
ATOM 1184 C CA . ASP A 1 151 ? 36.452 2.698 -7.933 1.00 59.41 151 ASP A CA 1
ATOM 1185 C C . ASP A 1 151 ? 35.109 2.551 -8.656 1.00 59.41 151 ASP A C 1
ATOM 1187 O O . ASP A 1 151 ? 34.824 3.216 -9.659 1.00 59.41 151 ASP A O 1
ATOM 1191 N N . GLN A 1 152 ? 34.248 1.688 -8.110 1.00 65.88 152 GLN A N 1
ATOM 1192 C CA . GLN A 1 152 ? 32.845 1.596 -8.504 1.00 65.88 152 GLN A CA 1
ATOM 1193 C C . GLN A 1 152 ? 32.002 2.472 -7.584 1.00 65.88 152 GLN A C 1
ATOM 1195 O O . GLN A 1 152 ? 31.836 2.172 -6.402 1.00 65.88 152 GLN A O 1
ATOM 1200 N N . LEU A 1 153 ? 31.429 3.537 -8.139 1.00 73.62 153 LEU A N 1
ATOM 1201 C CA . LEU A 1 153 ? 30.483 4.389 -7.428 1.00 73.62 153 LEU A CA 1
ATOM 1202 C C . LEU A 1 153 ? 29.055 4.000 -7.812 1.00 73.62 153 LEU A C 1
ATOM 1204 O O . LEU A 1 153 ? 28.695 3.962 -8.991 1.00 73.62 153 LEU A O 1
ATOM 1208 N N . LEU A 1 154 ? 28.227 3.729 -6.804 1.00 72.88 154 LEU A N 1
ATOM 1209 C CA . LEU A 1 154 ? 26.786 3.572 -6.973 1.00 72.88 154 LEU A CA 1
ATOM 1210 C C . LEU A 1 154 ? 26.132 4.945 -6.860 1.00 72.88 154 LEU A C 1
ATOM 1212 O O . LEU A 1 154 ? 26.069 5.527 -5.777 1.00 72.88 154 LEU A O 1
ATOM 1216 N N . GLN A 1 155 ? 25.620 5.458 -7.973 1.00 77.88 155 GLN A N 1
ATOM 1217 C CA . GLN A 1 155 ? 24.825 6.679 -7.969 1.00 77.88 155 GLN A CA 1
ATOM 1218 C C . GLN A 1 155 ? 23.343 6.315 -7.989 1.00 77.88 155 GLN A C 1
ATOM 1220 O O . GLN A 1 155 ? 22.914 5.549 -8.851 1.00 77.88 155 GLN A O 1
ATOM 1225 N N . GLN A 1 156 ? 22.552 6.873 -7.069 1.00 77.44 156 GLN A N 1
ATOM 1226 C CA . GLN A 1 156 ? 21.098 6.728 -7.124 1.00 77.44 156 GLN A CA 1
ATOM 1227 C C . GLN A 1 156 ? 20.556 7.403 -8.390 1.00 77.44 156 GLN A C 1
ATOM 1229 O O . GLN A 1 156 ? 20.950 8.524 -8.721 1.00 77.44 156 GLN A O 1
ATOM 1234 N N . VAL A 1 157 ? 19.653 6.728 -9.100 1.00 72.69 157 VAL A N 1
ATOM 1235 C CA . VAL A 1 157 ? 19.085 7.214 -10.365 1.00 72.69 157 VAL A CA 1
ATOM 1236 C C . VAL A 1 157 ? 17.564 7.204 -10.342 1.00 72.69 157 VAL A C 1
ATOM 1238 O O . VAL A 1 157 ? 16.940 6.496 -9.558 1.00 72.69 157 VAL A O 1
ATOM 1241 N N . THR A 1 158 ? 16.964 7.997 -11.227 1.00 73.62 158 THR A N 1
ATOM 1242 C CA . THR A 1 158 ? 15.531 7.944 -11.524 1.00 73.62 158 THR A CA 1
ATOM 1243 C C . THR A 1 158 ? 15.317 7.159 -12.814 1.00 73.62 158 THR A C 1
ATOM 1245 O O . THR A 1 158 ? 15.913 7.500 -13.836 1.00 73.62 158 THR A O 1
ATOM 1248 N N . VAL A 1 159 ? 14.451 6.152 -12.766 1.00 70.25 159 VAL A N 1
ATOM 1249 C CA . VAL A 1 159 ? 14.012 5.333 -13.904 1.00 70.25 159 VAL A CA 1
ATOM 1250 C C . VAL A 1 159 ? 12.494 5.417 -13.945 1.00 70.25 159 VAL A C 1
ATOM 1252 O O . VAL A 1 159 ? 11.858 5.299 -12.902 1.00 70.25 159 VAL A O 1
ATOM 1255 N N . ASP A 1 160 ? 11.935 5.727 -15.115 1.00 68.94 160 ASP A N 1
ATOM 1256 C CA . ASP A 1 160 ? 10.486 5.887 -15.313 1.00 68.94 160 ASP A CA 1
ATOM 1257 C C . ASP A 1 160 ? 9.824 6.769 -14.242 1.00 68.94 160 ASP A C 1
ATOM 1259 O O . ASP A 1 160 ? 8.788 6.447 -13.669 1.00 68.94 160 ASP A O 1
ATOM 1263 N N . GLY A 1 161 ? 10.517 7.872 -13.928 1.00 60.59 161 GLY A N 1
ATOM 1264 C CA . GLY A 1 161 ? 10.080 8.914 -12.998 1.00 60.59 161 GLY A CA 1
ATOM 1265 C C . GLY A 1 161 ? 10.199 8.587 -11.504 1.00 60.59 161 GLY A C 1
ATOM 1266 O O . GLY A 1 161 ? 10.102 9.497 -10.678 1.00 60.59 161 GLY A O 1
ATOM 1267 N N . VAL A 1 162 ? 10.568 7.358 -11.131 1.00 67.19 162 VAL A N 1
ATOM 1268 C CA . VAL A 1 162 ? 10.790 6.950 -9.734 1.00 67.19 162 VAL A CA 1
ATOM 1269 C C . VAL A 1 162 ? 12.251 6.588 -9.438 1.00 67.19 162 VAL A C 1
ATOM 1271 O O . VAL A 1 162 ? 13.014 6.197 -10.313 1.00 67.19 162 VAL A O 1
ATOM 1274 N N . ASN A 1 163 ? 12.689 6.766 -8.190 1.00 76.75 163 ASN A N 1
ATOM 1275 C CA . ASN A 1 163 ? 14.062 6.481 -7.734 1.00 76.75 163 ASN A CA 1
ATOM 1276 C C . ASN A 1 163 ? 14.200 5.165 -6.947 1.00 76.75 163 ASN A C 1
ATOM 1278 O O . ASN A 1 163 ? 15.268 4.863 -6.411 1.00 76.75 163 ASN A O 1
ATOM 1282 N N . GLN A 1 164 ? 13.101 4.429 -6.834 1.00 85.31 164 GLN A N 1
ATOM 1283 C CA . GLN A 1 164 ? 12.981 3.129 -6.191 1.00 85.31 164 GLN A CA 1
ATOM 1284 C C . GLN A 1 164 ? 11.707 2.455 -6.711 1.00 85.31 164 GLN A C 1
ATOM 1286 O O . GLN A 1 164 ? 10.853 3.133 -7.289 1.00 85.31 164 GLN A O 1
ATOM 1291 N N . SER A 1 165 ? 11.568 1.154 -6.487 1.00 91.00 165 SER A N 1
ATOM 1292 C CA . SER A 1 165 ? 10.360 0.394 -6.824 1.00 91.00 165 SER A CA 1
ATOM 1293 C C . SER A 1 165 ? 10.175 -0.784 -5.876 1.00 91.00 165 SER A C 1
ATOM 1295 O O . SER A 1 165 ? 10.982 -0.985 -4.968 1.00 91.00 165 SER A O 1
ATOM 1297 N N . ILE A 1 166 ? 9.095 -1.537 -6.060 1.00 96.62 166 ILE A N 1
ATOM 1298 C CA . ILE A 1 166 ? 8.775 -2.721 -5.266 1.00 96.62 166 ILE A CA 1
ATOM 1299 C C . ILE A 1 166 ? 9.875 -3.766 -5.469 1.00 96.62 166 ILE A C 1
ATOM 1301 O O . ILE A 1 166 ? 10.175 -4.158 -6.594 1.00 96.62 166 ILE A O 1
ATOM 1305 N N . PHE A 1 167 ? 10.463 -4.204 -4.363 1.00 97.69 167 PHE A N 1
ATOM 1306 C CA . PHE A 1 167 ? 11.405 -5.314 -4.284 1.00 97.69 167 PHE A CA 1
ATOM 1307 C C . PHE A 1 167 ? 10.731 -6.597 -3.787 1.00 97.69 167 PHE A C 1
ATOM 1309 O O . PHE A 1 167 ? 11.052 -7.682 -4.264 1.00 97.69 167 PHE A O 1
ATOM 1316 N N . GLN A 1 168 ? 9.781 -6.483 -2.859 1.00 98.38 168 GLN A N 1
ATOM 1317 C CA . GLN A 1 168 ? 8.943 -7.589 -2.401 1.00 98.38 168 GLN A CA 1
ATOM 1318 C C . GLN A 1 168 ? 7.500 -7.104 -2.341 1.00 98.38 168 GLN A C 1
ATOM 1320 O O . GLN A 1 168 ? 7.252 -5.993 -1.884 1.00 98.38 168 GLN A O 1
ATOM 1325 N N . ILE A 1 169 ? 6.557 -7.937 -2.766 1.00 98.75 169 ILE A N 1
ATOM 1326 C CA . ILE A 1 169 ? 5.124 -7.720 -2.577 1.00 98.75 169 ILE A CA 1
ATOM 1327 C C . ILE A 1 169 ? 4.514 -8.952 -1.930 1.00 98.75 169 ILE A C 1
ATOM 1329 O O . ILE A 1 169 ? 4.762 -10.090 -2.346 1.00 98.75 169 ILE A O 1
ATOM 1333 N N . SER A 1 170 ? 3.706 -8.724 -0.903 1.00 98.75 170 SER A N 1
ATOM 1334 C CA . SER A 1 170 ? 2.942 -9.777 -0.250 1.00 98.75 170 SER A CA 1
ATOM 1335 C C . SER A 1 170 ? 1.479 -9.407 -0.131 1.00 98.75 170 SER A C 1
ATOM 1337 O O . SER A 1 170 ? 1.126 -8.242 0.035 1.00 98.75 170 SER A O 1
ATOM 1339 N N . ALA A 1 171 ? 0.627 -10.423 -0.215 1.00 98.81 171 ALA A N 1
ATOM 1340 C CA . ALA A 1 171 ? -0.806 -10.272 -0.073 1.00 98.81 171 ALA A CA 1
ATOM 1341 C C . ALA A 1 171 ? -1.413 -11.447 0.698 1.00 98.81 171 ALA A C 1
ATOM 1343 O O . ALA A 1 171 ? -1.134 -12.614 0.407 1.00 98.81 171 ALA A O 1
ATOM 1344 N N . LEU A 1 172 ? -2.270 -11.140 1.669 1.00 98.81 172 LEU A N 1
ATOM 1345 C CA . LEU A 1 172 ? -2.963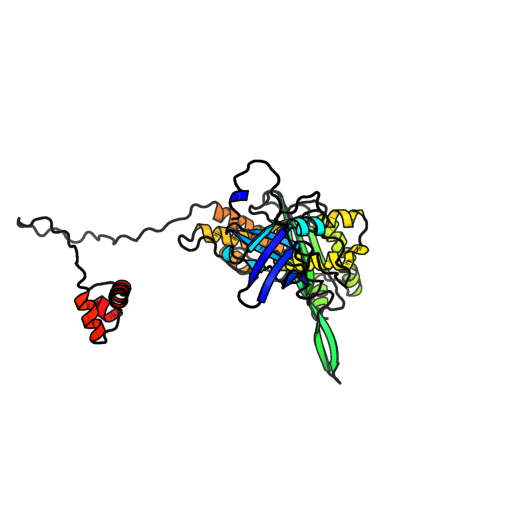 -12.116 2.509 1.00 98.81 172 LEU A CA 1
ATOM 1346 C C . LEU A 1 172 ? -4.456 -11.798 2.541 1.00 98.81 172 LEU A C 1
ATOM 1348 O O . LEU A 1 172 ? -4.851 -10.709 2.956 1.00 98.81 172 LEU A O 1
ATOM 1352 N N . GLY A 1 173 ? -5.301 -12.741 2.125 1.00 98.56 173 GLY A N 1
ATOM 1353 C CA . GLY A 1 173 ? -6.750 -12.550 2.189 1.00 98.56 173 GLY A CA 1
ATOM 1354 C C . GLY A 1 173 ? -7.330 -12.911 3.548 1.00 98.56 173 GLY A C 1
ATOM 1355 O O . GLY A 1 173 ? -6.960 -13.933 4.133 1.00 98.56 173 GLY A O 1
ATOM 1356 N N . PHE A 1 174 ? -8.311 -12.137 3.995 1.00 98.50 174 PHE A N 1
ATOM 1357 C CA . PHE A 1 174 ? -9.049 -12.358 5.231 1.00 98.50 174 PHE A CA 1
ATOM 1358 C C . PHE A 1 174 ? -10.558 -12.226 5.015 1.00 98.50 174 PHE A C 1
ATOM 1360 O O . PHE A 1 174 ? -11.024 -11.419 4.210 1.00 98.50 174 PHE A O 1
ATOM 1367 N N . ALA A 1 175 ? -11.322 -13.010 5.768 1.00 97.19 175 ALA A N 1
ATOM 1368 C CA . ALA A 1 175 ? -12.773 -12.936 5.860 1.00 97.19 175 ALA A CA 1
ATOM 1369 C C . ALA A 1 175 ? -13.169 -13.065 7.332 1.00 97.19 175 ALA A C 1
ATOM 1371 O O . ALA A 1 175 ? -12.779 -14.022 8.001 1.00 97.19 175 ALA A O 1
ATOM 1372 N N . ASP A 1 176 ? -13.885 -12.072 7.853 1.00 90.44 176 ASP A N 1
ATOM 1373 C CA . ASP A 1 176 ? -14.391 -12.046 9.228 1.00 90.44 176 ASP A CA 1
ATOM 1374 C C . ASP A 1 176 ? -13.302 -12.311 10.284 1.00 90.44 176 ASP A C 1
ATOM 1376 O O . ASP A 1 176 ? -13.509 -12.999 11.280 1.00 90.44 176 ASP A O 1
ATOM 1380 N N . GLY A 1 177 ? -12.102 -11.768 10.051 1.00 88.81 177 GLY A N 1
ATOM 1381 C CA . GLY A 1 177 ? -10.948 -11.927 10.943 1.00 88.81 177 GLY A CA 1
ATOM 1382 C C . GLY A 1 177 ? -10.160 -13.230 10.773 1.00 88.81 177 GLY A C 1
ATOM 1383 O O . GLY A 1 177 ? -9.182 -13.423 11.484 1.00 88.81 177 GLY A O 1
ATOM 1384 N N . HIS A 1 178 ? -10.543 -14.101 9.840 1.00 94.38 178 HIS A N 1
ATOM 1385 C CA . HIS A 1 178 ? -9.862 -15.368 9.577 1.00 94.38 178 HIS A CA 1
ATOM 1386 C C . HIS A 1 178 ? -9.135 -15.327 8.238 1.00 94.38 178 HIS A C 1
ATOM 1388 O O . HIS A 1 178 ? -9.618 -14.729 7.276 1.00 94.38 178 HIS A O 1
ATOM 1394 N N . ARG A 1 179 ? -7.972 -15.979 8.165 1.00 96.69 179 ARG A N 1
ATOM 1395 C CA . ARG A 1 179 ? -7.190 -16.084 6.929 1.00 96.69 179 ARG A CA 1
ATOM 1396 C C . ARG A 1 179 ? -7.927 -16.947 5.900 1.00 96.69 179 ARG A C 1
ATOM 1398 O O . ARG A 1 179 ? -8.504 -17.976 6.237 1.00 96.69 179 ARG A O 1
ATOM 1405 N N . THR A 1 180 ? -7.888 -16.519 4.646 1.00 97.19 180 THR A N 1
ATOM 1406 C CA . THR A 1 180 ? -8.451 -17.226 3.485 1.00 97.19 180 THR A CA 1
ATOM 1407 C C . THR A 1 180 ? -7.342 -17.899 2.670 1.00 97.19 180 THR A C 1
ATOM 1409 O O . THR A 1 180 ? -6.176 -17.894 3.065 1.00 97.19 180 THR A O 1
ATOM 1412 N N . THR A 1 181 ? -7.691 -18.473 1.518 1.00 95.69 181 THR A N 1
ATOM 1413 C CA . THR A 1 181 ? -6.734 -19.097 0.594 1.00 95.69 181 THR A CA 1
ATOM 1414 C C . THR A 1 181 ? -5.906 -18.095 -0.209 1.00 95.69 181 THR A C 1
ATOM 1416 O O . THR A 1 181 ? -4.883 -18.488 -0.762 1.00 95.69 181 THR A O 1
ATOM 1419 N N . THR A 1 182 ? -6.302 -16.819 -0.283 1.00 97.81 182 THR A N 1
ATOM 1420 C CA . THR A 1 182 ? -5.521 -15.799 -0.993 1.00 97.81 182 THR A CA 1
ATOM 1421 C C . THR A 1 182 ? -4.168 -15.608 -0.313 1.00 97.81 182 THR A C 1
ATOM 1423 O O . THR A 1 182 ? -4.090 -15.185 0.846 1.00 97.81 182 THR A O 1
ATOM 1426 N N . TYR A 1 183 ? -3.107 -15.920 -1.054 1.00 98.44 183 TYR A N 1
ATOM 1427 C CA . TYR A 1 183 ? -1.727 -15.843 -0.606 1.00 98.44 183 TYR A CA 1
ATOM 1428 C C . TYR A 1 183 ? -0.814 -15.474 -1.775 1.00 98.44 183 TYR A C 1
ATOM 1430 O O . TYR A 1 183 ? -0.733 -16.204 -2.762 1.00 98.44 183 TYR A O 1
ATOM 1438 N N . LEU A 1 184 ? -0.092 -14.369 -1.628 1.00 98.69 184 LEU A N 1
ATOM 1439 C CA . LEU A 1 184 ? 0.992 -13.963 -2.510 1.00 98.69 184 LEU A CA 1
ATOM 1440 C C . LEU A 1 184 ? 2.190 -13.576 -1.641 1.00 98.69 184 LEU A C 1
ATOM 1442 O O . LEU A 1 184 ? 2.040 -12.849 -0.665 1.00 98.69 184 LEU A O 1
ATOM 1446 N N . ASN A 1 185 ? 3.371 -14.052 -2.010 1.00 98.31 185 ASN A N 1
ATOM 1447 C CA . ASN A 1 185 ? 4.648 -13.548 -1.519 1.00 98.31 185 ASN A CA 1
ATOM 1448 C C . ASN A 1 185 ? 5.636 -13.695 -2.675 1.00 98.31 185 ASN A C 1
ATOM 1450 O O . ASN A 1 185 ? 5.931 -14.820 -3.100 1.00 98.31 185 ASN A O 1
ATOM 1454 N N . ARG A 1 186 ? 6.038 -12.571 -3.264 1.00 98.12 186 ARG A N 1
ATOM 1455 C CA . ARG A 1 186 ? 6.895 -12.528 -4.452 1.00 98.12 186 ARG A CA 1
ATOM 1456 C C . ARG A 1 186 ? 7.934 -11.432 -4.305 1.00 98.12 186 ARG A C 1
ATOM 1458 O O . ARG A 1 186 ? 7.652 -10.370 -3.760 1.00 98.12 186 ARG A O 1
ATOM 1465 N N . PHE A 1 187 ? 9.116 -11.702 -4.838 1.00 98.00 187 PHE A N 1
ATOM 1466 C CA . PHE A 1 187 ? 10.160 -10.707 -5.036 1.00 98.00 187 PHE A CA 1
ATOM 1467 C C . PHE A 1 187 ? 10.118 -10.220 -6.479 1.00 98.00 187 PHE A C 1
ATOM 1469 O O . PHE A 1 187 ? 9.656 -10.950 -7.352 1.00 98.00 187 PHE A O 1
ATOM 1476 N N . LEU A 1 188 ? 10.597 -9.007 -6.726 1.00 96.81 188 LEU A N 1
ATOM 1477 C CA . LEU A 1 188 ? 10.826 -8.480 -8.064 1.00 96.81 188 LEU A CA 1
ATOM 1478 C C . LEU A 1 188 ? 12.324 -8.242 -8.230 1.00 96.81 188 LEU A C 1
ATOM 1480 O O . LEU A 1 188 ? 12.963 -7.630 -7.372 1.00 96.81 188 LEU A O 1
ATOM 1484 N N . ASP A 1 189 ? 12.883 -8.714 -9.339 1.00 93.25 189 ASP A N 1
ATOM 1485 C CA . ASP A 1 189 ? 14.241 -8.371 -9.740 1.00 93.25 189 ASP A CA 1
ATOM 1486 C C . ASP A 1 189 ? 14.189 -7.215 -10.733 1.00 93.25 189 ASP A C 1
ATOM 1488 O O . ASP A 1 189 ? 13.395 -7.204 -11.675 1.00 93.25 189 ASP A O 1
ATOM 1492 N N . ASN A 1 190 ? 15.046 -6.224 -10.516 1.00 91.00 190 ASN A N 1
ATOM 1493 C CA . ASN A 1 190 ? 15.176 -5.076 -11.396 1.00 91.00 190 ASN A CA 1
ATOM 1494 C C . ASN A 1 190 ? 16.666 -4.842 -11.663 1.00 91.00 190 ASN A C 1
ATOM 1496 O O . ASN A 1 190 ? 17.444 -4.794 -10.708 1.00 91.00 190 ASN A O 1
ATOM 1500 N N . PRO A 1 191 ? 17.088 -4.645 -12.926 1.00 89.06 191 PRO A N 1
ATOM 1501 C CA . PRO A 1 191 ? 18.498 -4.438 -13.260 1.00 89.06 191 PRO A CA 1
ATOM 1502 C C . PRO A 1 191 ? 19.111 -3.187 -12.612 1.00 89.06 191 PRO A C 1
ATOM 1504 O O . PRO A 1 191 ? 20.334 -3.066 -12.561 1.00 89.06 191 PRO A O 1
ATOM 1507 N N . HIS A 1 192 ? 18.288 -2.254 -12.128 1.00 87.88 192 HIS A N 1
ATOM 1508 C CA . HIS A 1 192 ? 18.728 -1.065 -11.406 1.00 87.88 192 HIS A CA 1
ATOM 1509 C C . HIS A 1 192 ? 18.822 -1.265 -9.890 1.00 87.88 192 HIS A C 1
ATOM 1511 O O . HIS A 1 192 ? 19.302 -0.366 -9.202 1.00 87.88 192 HIS A O 1
ATOM 1517 N N . PHE A 1 193 ? 18.387 -2.396 -9.333 1.00 89.62 193 PHE A N 1
ATOM 1518 C CA . PHE A 1 193 ? 18.634 -2.684 -7.922 1.00 89.62 193 PHE A CA 1
ATOM 1519 C C . PHE A 1 193 ? 20.117 -2.962 -7.661 1.00 89.62 193 PHE A C 1
ATOM 1521 O O . PHE A 1 193 ? 20.875 -3.377 -8.537 1.00 89.62 193 PHE A O 1
ATOM 1528 N N . SER A 1 194 ? 20.550 -2.706 -6.425 1.00 85.00 194 SER A N 1
ATOM 1529 C CA . SER A 1 194 ? 21.915 -3.028 -6.016 1.00 85.00 194 SER A CA 1
ATOM 1530 C C . SER A 1 194 ? 22.118 -4.544 -5.948 1.00 85.00 194 SER A C 1
ATOM 1532 O O . SER A 1 194 ? 21.190 -5.294 -5.643 1.00 85.00 194 SER A O 1
ATOM 1534 N N . ALA A 1 195 ? 23.358 -5.004 -6.133 1.00 85.88 195 ALA A N 1
ATOM 1535 C CA . ALA A 1 195 ? 23.691 -6.417 -5.947 1.00 85.88 195 ALA A CA 1
ATOM 1536 C C . ALA A 1 195 ? 23.336 -6.917 -4.532 1.00 85.88 195 ALA A C 1
ATOM 1538 O O . ALA A 1 195 ? 22.918 -8.060 -4.371 1.00 85.88 195 ALA A O 1
ATOM 1539 N N . ALA A 1 196 ? 23.442 -6.052 -3.514 1.00 87.31 196 ALA A N 1
ATOM 1540 C CA . ALA A 1 196 ? 23.024 -6.368 -2.150 1.00 87.31 196 ALA A CA 1
ATOM 1541 C C . ALA A 1 196 ? 21.522 -6.688 -2.067 1.00 87.31 196 ALA A C 1
ATOM 1543 O O . ALA A 1 196 ? 21.136 -7.629 -1.381 1.00 87.31 196 ALA A O 1
ATOM 1544 N N . GLN A 1 197 ? 20.684 -5.965 -2.814 1.00 89.81 197 GLN A N 1
ATOM 1545 C CA . GLN A 1 197 ? 19.248 -6.227 -2.882 1.00 89.81 197 GLN A CA 1
ATOM 1546 C C . GLN A 1 197 ? 18.958 -7.612 -3.483 1.00 89.81 197 GLN A C 1
ATOM 1548 O O . GLN A 1 197 ? 18.187 -8.386 -2.917 1.00 89.81 197 GLN A O 1
ATOM 1553 N N . THR A 1 198 ? 19.627 -7.964 -4.586 1.00 90.44 198 THR A N 1
ATOM 1554 C CA . THR A 1 198 ? 19.513 -9.301 -5.190 1.00 90.44 198 THR A CA 1
ATOM 1555 C C . THR A 1 198 ? 19.968 -10.391 -4.215 1.00 90.44 198 THR A C 1
ATOM 1557 O O . THR A 1 198 ? 19.303 -11.417 -4.094 1.00 90.44 198 THR A O 1
ATOM 1560 N N . LEU A 1 199 ? 21.056 -10.171 -3.466 1.00 92.94 199 LEU A N 1
ATOM 1561 C CA . LEU A 1 199 ? 21.529 -11.119 -2.449 1.00 92.94 199 LEU A CA 1
ATOM 1562 C C . LEU A 1 199 ? 20.513 -11.323 -1.317 1.00 92.94 199 LEU A C 1
ATOM 1564 O O . LEU A 1 199 ? 20.321 -12.459 -0.887 1.00 92.94 199 LEU A O 1
ATOM 1568 N N . ILE A 1 200 ? 19.825 -10.264 -0.875 1.00 93.88 200 ILE A N 1
ATOM 1569 C CA . ILE A 1 200 ? 18.728 -10.378 0.100 1.00 93.88 200 ILE A CA 1
ATOM 1570 C C . ILE A 1 200 ? 17.607 -11.261 -0.465 1.00 93.88 200 ILE A C 1
ATOM 1572 O O . ILE A 1 200 ? 17.130 -12.161 0.227 1.00 93.88 200 ILE A O 1
ATOM 1576 N N . GLY A 1 201 ? 17.217 -11.052 -1.726 1.00 93.94 201 GLY A N 1
ATOM 1577 C CA . GLY A 1 201 ? 16.179 -11.849 -2.388 1.00 93.94 201 GLY A CA 1
ATOM 1578 C C . GLY A 1 201 ? 16.555 -13.330 -2.481 1.00 93.94 201 GLY A C 1
ATOM 1579 O O . GLY A 1 201 ? 15.757 -14.203 -2.132 1.00 93.94 201 GLY A O 1
ATOM 1580 N N . LEU A 1 202 ? 17.803 -13.624 -2.852 1.00 96.06 202 LEU A N 1
ATOM 1581 C CA . LEU A 1 202 ? 18.339 -14.989 -2.875 1.00 96.06 202 LEU A CA 1
ATOM 1582 C C . LEU A 1 202 ? 18.347 -15.628 -1.487 1.00 96.06 202 LEU A C 1
ATOM 1584 O O . LEU A 1 202 ? 17.914 -16.766 -1.333 1.00 96.06 202 LEU A O 1
ATOM 1588 N N . GLN A 1 203 ? 18.783 -14.892 -0.462 1.00 96.12 203 GLN A N 1
ATOM 1589 C CA . GLN A 1 203 ? 18.802 -15.392 0.911 1.00 96.12 203 GLN A CA 1
ATOM 1590 C C . GLN A 1 203 ? 17.391 -15.720 1.418 1.00 96.12 203 GLN A C 1
ATOM 1592 O O . GLN A 1 203 ? 17.199 -16.732 2.090 1.00 96.12 203 GLN A O 1
ATOM 1597 N N . LYS A 1 204 ? 16.408 -14.869 1.110 1.00 94.38 204 LYS A N 1
ATOM 1598 C CA . LYS A 1 204 ? 15.018 -15.034 1.555 1.00 94.38 204 LYS A CA 1
ATOM 1599 C C . LYS A 1 204 ? 14.290 -16.165 0.834 1.00 94.38 204 LYS A C 1
ATOM 1601 O O . LYS A 1 204 ? 13.446 -16.818 1.439 1.00 94.38 204 LYS A O 1
ATOM 1606 N N . THR A 1 205 ? 14.603 -16.385 -0.439 1.00 95.06 205 THR A N 1
ATOM 1607 C CA . THR A 1 205 ? 13.941 -17.400 -1.272 1.00 95.06 205 THR A CA 1
ATOM 1608 C C . THR A 1 205 ? 14.656 -18.751 -1.260 1.00 95.06 205 THR A C 1
ATOM 1610 O O . THR A 1 205 ? 14.021 -19.773 -1.501 1.00 95.06 205 THR A O 1
ATOM 1613 N N . GLY A 1 206 ? 15.962 -18.778 -0.975 1.00 96.69 206 GLY A N 1
ATOM 1614 C CA . GLY A 1 206 ? 16.793 -19.982 -1.062 1.00 96.69 206 GLY A CA 1
ATOM 1615 C C . GLY A 1 206 ? 17.059 -20.459 -2.496 1.00 96.69 206 GLY A C 1
ATOM 1616 O O . GLY A 1 206 ? 17.575 -21.559 -2.679 1.00 96.69 206 GLY A O 1
ATOM 1617 N N . LEU A 1 207 ? 16.702 -19.657 -3.505 1.00 97.06 207 LEU A N 1
ATOM 1618 C CA . LEU A 1 207 ? 16.830 -19.995 -4.923 1.00 97.06 207 LEU A CA 1
ATOM 1619 C C . LEU A 1 207 ? 18.249 -19.758 -5.453 1.00 97.06 207 LEU A C 1
ATOM 1621 O O . LEU A 1 207 ? 19.007 -18.936 -4.928 1.00 97.06 207 LEU A O 1
ATOM 1625 N N . SER A 1 208 ? 18.593 -20.417 -6.563 1.00 97.00 208 SER A N 1
ATOM 1626 C CA . SER A 1 208 ? 19.754 -20.009 -7.360 1.00 97.00 208 SER A CA 1
ATOM 1627 C C . SER A 1 208 ? 19.505 -18.663 -8.058 1.00 97.00 208 SER A C 1
ATOM 1629 O O . SER A 1 208 ? 18.365 -18.255 -8.272 1.00 97.00 208 SER A O 1
ATOM 1631 N N . LEU A 1 209 ? 20.570 -17.974 -8.490 1.00 95.88 209 LEU A N 1
ATOM 1632 C CA . LEU A 1 209 ? 20.442 -16.690 -9.198 1.00 95.88 209 LEU A CA 1
ATOM 1633 C C . LEU A 1 209 ? 19.585 -16.785 -10.469 1.00 95.88 209 LEU A C 1
ATOM 1635 O O . LEU A 1 209 ? 18.822 -15.867 -10.766 1.00 95.88 209 LEU A O 1
ATOM 1639 N N . ALA A 1 210 ? 19.710 -17.877 -11.225 1.00 96.19 210 ALA A N 1
ATOM 1640 C CA . ALA A 1 210 ? 18.940 -18.075 -12.450 1.00 96.19 210 ALA A CA 1
ATOM 1641 C C . ALA A 1 210 ? 17.449 -18.296 -12.154 1.00 96.19 210 ALA A C 1
ATOM 1643 O O . ALA A 1 210 ? 16.597 -17.719 -12.827 1.00 96.19 210 ALA A O 1
ATOM 1644 N N . GLU A 1 211 ? 17.135 -19.091 -11.128 1.00 97.19 211 GLU A N 1
ATOM 1645 C CA . GLU A 1 211 ? 15.755 -19.341 -10.703 1.00 97.19 211 GLU A CA 1
ATOM 1646 C C . GLU A 1 211 ? 15.117 -18.088 -10.113 1.00 97.19 211 GLU A C 1
ATOM 1648 O O . GLU A 1 211 ? 14.016 -17.734 -10.522 1.00 97.19 211 GLU A O 1
ATOM 1653 N N . TYR A 1 212 ? 15.835 -17.371 -9.244 1.00 97.12 212 TYR A N 1
ATOM 1654 C CA . TYR A 1 212 ? 15.378 -16.107 -8.674 1.00 97.12 212 TYR A CA 1
ATOM 1655 C C . TYR A 1 212 ? 15.030 -15.097 -9.765 1.00 97.12 212 TYR A C 1
ATOM 1657 O O . TYR A 1 212 ? 13.935 -14.554 -9.762 1.00 97.12 212 TYR A O 1
ATOM 1665 N N . ARG A 1 213 ? 15.913 -14.889 -10.749 1.00 94.88 213 ARG A N 1
ATOM 1666 C CA . ARG A 1 213 ? 15.654 -13.960 -11.864 1.00 94.88 213 ARG A CA 1
ATOM 1667 C C . ARG A 1 213 ? 14.427 -14.330 -12.685 1.00 94.88 213 ARG A C 1
ATOM 1669 O O . ARG A 1 213 ? 13.734 -13.446 -13.175 1.00 94.88 213 ARG A O 1
ATOM 1676 N N . ARG A 1 214 ? 14.175 -15.628 -12.852 1.00 95.38 214 ARG A N 1
ATOM 1677 C CA . ARG A 1 214 ? 12.996 -16.126 -13.560 1.00 95.38 214 ARG A CA 1
ATOM 1678 C C . ARG A 1 214 ? 11.727 -15.920 -12.731 1.00 95.38 214 ARG A C 1
ATOM 1680 O O . ARG A 1 214 ? 10.747 -15.422 -13.259 1.00 95.38 214 ARG A O 1
ATOM 1687 N N . GLU A 1 215 ? 11.737 -16.285 -11.451 1.00 96.06 215 GLU A N 1
ATOM 1688 C CA . GLU A 1 215 ? 10.559 -16.172 -10.575 1.00 96.06 215 GLU A CA 1
ATOM 1689 C C . GLU A 1 215 ? 10.240 -14.732 -10.162 1.00 96.06 215 GLU A C 1
ATOM 1691 O O . GLU A 1 215 ? 9.082 -14.404 -9.910 1.00 96.06 215 GLU A O 1
ATOM 1696 N N . ALA A 1 216 ? 11.258 -13.876 -10.114 1.00 96.94 216 ALA A N 1
ATOM 1697 C CA . ALA A 1 216 ? 11.150 -12.461 -9.793 1.00 96.94 216 ALA A CA 1
ATOM 1698 C C . ALA A 1 216 ? 11.042 -11.575 -11.047 1.00 96.94 216 ALA A C 1
ATOM 1700 O O . ALA A 1 216 ? 11.174 -10.352 -10.958 1.00 96.94 216 ALA A O 1
ATOM 1701 N N . ALA A 1 217 ? 10.815 -12.169 -12.225 1.00 96.75 217 ALA A N 1
ATOM 1702 C CA . ALA A 1 217 ? 10.607 -11.423 -13.457 1.00 96.75 217 ALA A CA 1
ATOM 1703 C C . ALA A 1 217 ? 9.378 -10.512 -13.318 1.00 96.75 217 ALA A C 1
ATOM 1705 O O . ALA A 1 217 ? 8.271 -10.975 -13.043 1.00 96.75 217 ALA A O 1
ATOM 1706 N N . ILE A 1 218 ? 9.577 -9.205 -13.526 1.00 95.88 218 ILE A N 1
ATOM 1707 C CA . ILE A 1 218 ? 8.588 -8.164 -13.203 1.00 95.88 218 ILE A CA 1
ATOM 1708 C C . ILE A 1 218 ? 7.208 -8.475 -13.797 1.00 95.88 218 ILE A C 1
ATOM 1710 O O . ILE A 1 218 ? 6.216 -8.440 -13.078 1.00 95.88 218 ILE A O 1
ATOM 1714 N N . ILE A 1 219 ? 7.134 -8.823 -15.086 1.00 96.75 219 ILE A N 1
ATOM 1715 C CA . ILE A 1 219 ? 5.853 -9.090 -15.760 1.00 96.75 219 ILE A CA 1
ATOM 1716 C C . ILE A 1 219 ? 5.121 -10.284 -15.143 1.00 96.75 219 ILE A C 1
ATOM 1718 O O . ILE A 1 219 ? 3.914 -10.207 -14.928 1.00 96.75 219 ILE A O 1
ATOM 1722 N N . ASP A 1 220 ? 5.829 -11.366 -14.827 1.00 97.50 220 ASP A N 1
ATOM 1723 C CA . ASP A 1 220 ? 5.213 -12.575 -14.276 1.00 97.50 220 ASP A CA 1
ATOM 1724 C C . ASP A 1 220 ? 4.717 -12.340 -12.845 1.00 97.50 220 ASP A C 1
ATOM 1726 O O . ASP A 1 220 ? 3.622 -12.776 -12.480 1.00 97.50 220 ASP A O 1
ATOM 1730 N N . VAL A 1 221 ? 5.462 -11.562 -12.055 1.00 98.50 221 VAL A N 1
ATOM 1731 C CA . VAL A 1 221 ? 5.020 -11.130 -10.723 1.00 98.50 221 VAL A CA 1
ATOM 1732 C C . VAL A 1 221 ? 3.785 -10.235 -10.822 1.00 98.50 221 VAL A C 1
ATOM 1734 O O . VAL A 1 221 ? 2.823 -10.447 -10.087 1.00 98.50 221 VAL A O 1
ATOM 1737 N N . LEU A 1 222 ? 3.764 -9.270 -11.746 1.00 98.44 222 LEU A N 1
ATOM 1738 C CA . LEU A 1 222 ? 2.609 -8.390 -11.945 1.00 98.44 222 LEU A CA 1
ATOM 1739 C C . LEU A 1 222 ? 1.368 -9.158 -12.424 1.00 98.44 222 LEU A C 1
ATOM 1741 O O . LEU A 1 222 ? 0.269 -8.872 -11.953 1.00 98.44 222 LEU A O 1
ATOM 1745 N N . ARG A 1 223 ? 1.521 -10.175 -13.283 1.00 98.56 223 ARG A N 1
ATOM 1746 C CA . ARG A 1 223 ? 0.415 -11.079 -13.651 1.00 98.56 223 ARG A CA 1
ATOM 1747 C C . ARG A 1 223 ? -0.116 -11.849 -12.445 1.00 98.56 223 ARG A C 1
ATOM 1749 O O . ARG A 1 223 ? -1.328 -11.900 -12.253 1.00 98.56 223 ARG A O 1
ATOM 1756 N N . ALA A 1 224 ? 0.769 -12.360 -11.587 1.00 98.44 224 ALA A N 1
ATOM 1757 C CA . ALA A 1 224 ? 0.358 -13.014 -10.346 1.00 98.44 224 ALA A CA 1
ATOM 1758 C C . ALA A 1 224 ? -0.376 -12.048 -9.395 1.00 98.44 224 ALA A C 1
ATOM 1760 O O . ALA A 1 224 ? -1.341 -12.444 -8.744 1.00 98.44 224 ALA A O 1
ATOM 1761 N N . VAL A 1 225 ? 0.029 -10.773 -9.334 1.00 98.62 225 VAL A N 1
ATOM 1762 C CA . VAL A 1 225 ? -0.707 -9.736 -8.589 1.00 98.62 225 VAL A CA 1
ATOM 1763 C C . VAL A 1 225 ? -2.096 -9.516 -9.191 1.00 98.62 225 VAL A C 1
ATOM 1765 O O . VAL A 1 225 ? -3.072 -9.470 -8.443 1.00 98.62 225 VAL A O 1
ATOM 1768 N N . ILE A 1 226 ? -2.221 -9.420 -10.518 1.00 98.56 226 ILE A N 1
ATOM 1769 C CA . ILE A 1 226 ? -3.532 -9.294 -11.172 1.00 98.56 226 ILE A CA 1
ATOM 1770 C C . ILE A 1 226 ? -4.422 -10.476 -10.789 1.00 98.56 226 ILE A C 1
ATOM 1772 O O . ILE A 1 226 ? -5.509 -10.258 -10.267 1.00 98.56 226 ILE A O 1
ATOM 1776 N N . GLU A 1 227 ? -3.952 -11.704 -10.985 1.00 98.31 227 GLU A N 1
ATOM 1777 C CA . GLU A 1 227 ? -4.738 -12.920 -10.761 1.00 98.31 227 GLU A CA 1
ATOM 1778 C C . GLU A 1 227 ? -5.141 -13.102 -9.288 1.00 98.31 227 GLU A C 1
ATOM 1780 O O . GLU A 1 227 ? -6.304 -13.366 -8.977 1.00 98.31 227 GLU A O 1
ATOM 1785 N N . VAL A 1 228 ? -4.185 -12.956 -8.367 1.00 98.44 228 VAL A N 1
ATOM 1786 C CA . VAL A 1 228 ? -4.377 -13.306 -6.950 1.00 98.44 228 VAL A CA 1
ATOM 1787 C C . VAL A 1 228 ? -4.952 -12.148 -6.136 1.00 98.44 228 VAL A C 1
ATOM 1789 O O . VAL A 1 228 ? -5.668 -12.388 -5.160 1.00 98.44 228 VAL A O 1
ATOM 1792 N N . VAL A 1 229 ? -4.633 -10.901 -6.498 1.00 98.25 229 VAL A N 1
ATOM 1793 C CA . VAL A 1 229 ? -4.937 -9.713 -5.682 1.00 98.25 229 VAL A CA 1
ATOM 1794 C C . VAL A 1 229 ? -6.030 -8.852 -6.303 1.00 98.25 229 VAL A C 1
ATOM 1796 O O . VAL A 1 229 ? -6.971 -8.485 -5.603 1.00 98.25 229 VAL A O 1
ATOM 1799 N N . LEU A 1 230 ? -5.939 -8.532 -7.597 1.00 97.88 230 LEU A N 1
ATOM 1800 C CA . LEU A 1 230 ? -6.831 -7.542 -8.218 1.00 97.88 230 LEU A CA 1
ATOM 1801 C C . LEU A 1 230 ? -8.106 -8.163 -8.802 1.00 97.88 230 LEU A C 1
ATOM 1803 O O . LEU A 1 230 ? -9.204 -7.667 -8.561 1.00 97.88 230 LEU A O 1
ATOM 1807 N N . GLN A 1 231 ? -7.981 -9.271 -9.529 1.00 96.88 231 GLN A N 1
ATOM 1808 C CA . GLN A 1 231 ? -9.080 -9.963 -10.201 1.00 96.88 231 GLN A CA 1
ATOM 1809 C C . GLN A 1 231 ? -10.196 -10.443 -9.256 1.00 96.88 231 GLN A C 1
ATOM 1811 O O . GLN A 1 231 ? -11.356 -10.400 -9.671 1.00 96.88 231 GLN A O 1
ATOM 1816 N N . PRO A 1 232 ? -9.931 -10.843 -7.992 1.00 96.19 232 PRO A N 1
ATOM 1817 C CA . PRO A 1 232 ? -11.000 -11.137 -7.038 1.00 96.19 232 PRO A CA 1
ATOM 1818 C C . PRO A 1 232 ? -11.910 -9.942 -6.721 1.00 96.19 232 PRO A C 1
ATOM 1820 O O . PRO A 1 232 ? -12.981 -10.146 -6.151 1.00 96.19 232 PRO A O 1
ATOM 1823 N N . GLY A 1 233 ? -11.488 -8.708 -7.029 1.00 95.56 233 GLY A N 1
ATOM 1824 C CA . GLY A 1 233 ? -12.274 -7.496 -6.790 1.00 95.56 233 GLY A CA 1
ATOM 1825 C C . GLY A 1 233 ? -12.543 -7.217 -5.308 1.00 95.56 233 GLY A C 1
ATOM 1826 O O . GLY A 1 233 ? -13.533 -6.569 -4.970 1.00 95.56 233 GLY A O 1
ATOM 1827 N N . LEU A 1 234 ? -11.707 -7.744 -4.407 1.00 97.75 234 LEU A N 1
ATOM 1828 C CA . LEU A 1 234 ? -11.837 -7.515 -2.969 1.00 97.75 234 LEU A CA 1
ATOM 1829 C C . LEU A 1 234 ? -11.191 -6.179 -2.568 1.00 97.75 234 LEU A C 1
ATOM 1831 O O . LEU A 1 234 ? -10.179 -5.793 -3.154 1.00 97.75 234 LEU A O 1
ATOM 1835 N N . PRO A 1 235 ? -11.710 -5.498 -1.528 1.00 98.25 235 PRO A N 1
ATOM 1836 C CA . PRO A 1 235 ? -11.038 -4.348 -0.942 1.00 98.25 235 PRO A CA 1
ATOM 1837 C C . PRO A 1 235 ? -9.593 -4.652 -0.546 1.00 98.25 235 PRO A C 1
ATOM 1839 O O . PRO A 1 235 ? -9.316 -5.685 0.074 1.00 98.25 235 PRO A O 1
ATOM 1842 N N . LEU A 1 236 ? -8.694 -3.721 -0.851 1.00 98.62 236 LEU A N 1
ATOM 1843 C CA . LEU A 1 236 ? -7.289 -3.786 -0.475 1.00 98.62 236 LEU A CA 1
ATOM 1844 C C . LEU A 1 236 ? -7.055 -3.008 0.818 1.00 98.62 236 LEU A C 1
ATOM 1846 O O . LEU A 1 236 ? -7.544 -1.892 0.990 1.00 98.62 236 LEU A O 1
ATOM 1850 N N . VAL A 1 237 ? -6.306 -3.601 1.736 1.00 98.56 237 VAL A N 1
ATOM 1851 C CA . VAL A 1 237 ? -5.952 -3.019 3.031 1.00 98.56 237 VAL A CA 1
ATOM 1852 C C . VAL A 1 237 ? -4.443 -2.822 3.076 1.00 98.56 237 VAL A C 1
ATOM 1854 O O . VAL A 1 237 ? -3.700 -3.770 2.851 1.00 98.56 237 VAL A O 1
ATOM 1857 N N . PHE A 1 238 ? -4.003 -1.624 3.443 1.00 97.50 238 PHE A N 1
ATOM 1858 C CA . PHE A 1 238 ? -2.592 -1.290 3.662 1.00 97.50 238 PHE A CA 1
ATOM 1859 C C . PHE A 1 238 ? -2.422 -0.692 5.058 1.00 97.50 238 PHE A C 1
ATOM 1861 O O . PHE A 1 238 ? -3.376 -0.128 5.605 1.00 97.50 238 PHE A O 1
ATOM 1868 N N . TRP A 1 239 ? -1.216 -0.743 5.637 1.00 95.31 239 TRP A N 1
ATOM 1869 C CA . TRP A 1 239 ? -0.932 0.113 6.791 1.00 95.31 239 TRP A CA 1
ATOM 1870 C C . TRP A 1 239 ? -0.889 1.580 6.364 1.00 95.31 239 TRP A C 1
ATOM 1872 O O . TRP A 1 239 ? -1.650 2.380 6.890 1.00 95.31 239 TRP A O 1
ATOM 1882 N N . ASN A 1 240 ? -0.047 1.922 5.388 1.00 87.00 240 ASN A N 1
ATOM 1883 C CA . ASN A 1 240 ? 0.006 3.242 4.764 1.00 87.00 240 ASN A CA 1
ATOM 1884 C C . ASN A 1 240 ? 0.137 3.051 3.256 1.00 87.00 240 ASN A C 1
ATOM 1886 O O . ASN A 1 240 ? 1.214 2.735 2.768 1.00 87.00 240 ASN A O 1
ATOM 1890 N N . GLN A 1 241 ? -0.946 3.277 2.519 1.00 85.62 241 GLN A N 1
ATOM 1891 C CA . GLN A 1 241 ? -1.036 2.892 1.105 1.00 85.62 241 GLN A CA 1
ATOM 1892 C C . GLN A 1 241 ? -0.137 3.713 0.161 1.00 85.62 241 GLN A C 1
ATOM 1894 O O . GLN A 1 241 ? -0.053 3.416 -1.031 1.00 85.62 241 GLN A O 1
ATOM 1899 N N . ALA A 1 242 ? 0.455 4.813 0.641 1.00 79.25 242 ALA A N 1
ATOM 1900 C CA . ALA A 1 242 ? 0.986 5.862 -0.222 1.00 79.25 242 ALA A CA 1
ATOM 1901 C C . ALA A 1 242 ? 2.135 5.393 -1.122 1.00 79.25 242 ALA A C 1
ATOM 1903 O O . ALA A 1 242 ? 2.146 5.733 -2.301 1.00 79.25 242 ALA A O 1
ATOM 1904 N N . ASN A 1 243 ? 3.102 4.648 -0.583 1.00 81.88 243 ASN A N 1
ATOM 1905 C CA . ASN A 1 243 ? 4.222 4.151 -1.381 1.00 81.88 243 ASN A CA 1
ATOM 1906 C C . ASN A 1 243 ? 3.843 2.871 -2.127 1.00 81.88 243 ASN A C 1
ATOM 1908 O O . ASN A 1 243 ? 4.163 2.761 -3.308 1.00 81.88 243 ASN A O 1
ATOM 1912 N N . ASP A 1 244 ? 3.124 1.955 -1.479 1.00 91.31 244 ASP A N 1
ATOM 1913 C CA . ASP A 1 244 ? 2.686 0.690 -2.071 1.00 91.31 244 ASP A CA 1
ATOM 1914 C C . ASP A 1 244 ? 1.919 0.922 -3.372 1.00 91.31 244 ASP A C 1
ATOM 1916 O O . ASP A 1 244 ? 2.330 0.453 -4.433 1.00 91.31 244 ASP A O 1
ATOM 1920 N N . LEU A 1 245 ? 0.861 1.739 -3.323 1.00 86.44 245 LEU A N 1
ATOM 1921 C CA . LEU A 1 245 ? 0.064 2.044 -4.508 1.00 86.44 245 LEU A CA 1
ATOM 1922 C C . LEU A 1 245 ? 0.844 2.867 -5.525 1.00 86.44 245 LEU A C 1
ATOM 1924 O O . LEU A 1 245 ? 0.720 2.614 -6.717 1.00 86.44 245 LEU A O 1
ATOM 1928 N N . LYS A 1 246 ? 1.667 3.825 -5.084 1.00 80.00 246 LYS A N 1
ATOM 1929 C CA . LYS A 1 246 ? 2.488 4.636 -5.990 1.00 80.00 246 LYS A CA 1
ATOM 1930 C C . LYS A 1 246 ? 3.379 3.749 -6.866 1.00 80.00 246 LYS A C 1
ATOM 1932 O O . LYS A 1 246 ? 3.361 3.879 -8.088 1.00 80.00 246 LYS A O 1
ATOM 1937 N N . TYR A 1 247 ? 4.153 2.851 -6.257 1.00 85.56 247 TYR A N 1
ATOM 1938 C CA . TYR A 1 247 ? 5.083 2.005 -7.006 1.00 85.56 247 TYR A CA 1
ATOM 1939 C C . TYR A 1 247 ? 4.369 0.888 -7.767 1.00 85.56 247 TYR A C 1
ATOM 1941 O O . TYR A 1 247 ? 4.781 0.566 -8.880 1.00 85.56 247 TYR A O 1
ATOM 1949 N N . LEU A 1 248 ? 3.265 0.357 -7.235 1.00 92.44 248 LEU A N 1
ATOM 1950 C CA . LEU A 1 248 ? 2.459 -0.632 -7.945 1.00 92.44 248 LEU A CA 1
ATOM 1951 C C . LEU A 1 248 ? 1.815 -0.034 -9.207 1.00 92.44 248 LEU A C 1
ATOM 1953 O O . LEU A 1 248 ? 1.933 -0.606 -10.289 1.00 92.44 248 LEU A O 1
ATOM 1957 N N . ILE A 1 249 ? 1.204 1.151 -9.097 1.00 86.56 249 ILE A N 1
ATOM 1958 C CA . ILE A 1 249 ? 0.626 1.885 -10.234 1.00 86.56 249 ILE A CA 1
ATOM 1959 C C . ILE A 1 249 ? 1.702 2.222 -11.264 1.00 86.56 249 ILE A C 1
ATOM 1961 O O . ILE A 1 249 ? 1.472 2.026 -12.458 1.00 86.56 249 ILE A O 1
ATOM 1965 N N . ASN A 1 250 ? 2.877 2.688 -10.831 1.00 82.31 250 ASN A N 1
ATOM 1966 C CA . ASN A 1 250 ? 3.992 2.961 -11.738 1.00 82.31 250 ASN A CA 1
ATOM 1967 C C . ASN A 1 250 ? 4.405 1.699 -12.518 1.00 82.31 250 ASN A C 1
ATOM 1969 O O . ASN A 1 250 ? 4.424 1.742 -13.746 1.00 82.31 250 ASN A O 1
ATOM 1973 N N . LEU A 1 251 ? 4.623 0.566 -11.840 1.00 90.31 251 LEU A N 1
ATOM 1974 C CA . LEU A 1 251 ? 4.988 -0.702 -12.484 1.00 90.31 251 LEU A CA 1
ATOM 1975 C C . LEU A 1 251 ? 3.945 -1.162 -13.510 1.00 90.31 251 LEU A C 1
ATOM 1977 O O . LEU A 1 251 ? 4.295 -1.493 -14.643 1.00 90.31 251 LEU A O 1
ATOM 1981 N N . PHE A 1 252 ? 2.661 -1.141 -13.154 1.00 91.69 252 PHE A N 1
ATOM 1982 C CA . PHE A 1 252 ? 1.602 -1.516 -14.092 1.00 91.69 252 PHE A CA 1
ATOM 1983 C C . PHE A 1 252 ? 1.456 -0.534 -15.259 1.00 91.69 252 PHE A C 1
ATOM 1985 O O . PHE A 1 252 ? 1.105 -0.958 -16.355 1.00 91.69 252 PHE A O 1
ATOM 1992 N N . THR A 1 253 ? 1.738 0.754 -15.048 1.00 82.88 253 THR A N 1
ATOM 1993 C CA . THR A 1 253 ? 1.688 1.770 -16.111 1.00 82.88 253 THR A CA 1
ATOM 1994 C C . THR A 1 253 ? 2.826 1.565 -17.106 1.00 82.88 253 THR A C 1
ATOM 1996 O O . THR A 1 253 ? 2.590 1.540 -18.310 1.00 82.88 253 THR A O 1
ATOM 1999 N N . VAL A 1 254 ? 4.053 1.375 -16.611 1.00 83.19 254 VAL A N 1
ATOM 2000 C CA . VAL A 1 254 ? 5.250 1.156 -17.442 1.00 83.19 254 VAL A CA 1
ATOM 2001 C C . VAL A 1 254 ? 5.126 -0.122 -18.272 1.00 83.19 254 VAL A C 1
ATOM 2003 O O . VAL A 1 254 ? 5.542 -0.161 -19.427 1.00 83.19 254 VAL A O 1
ATOM 2006 N N . HIS A 1 255 ? 4.520 -1.161 -17.702 1.00 87.88 255 HIS A N 1
ATOM 2007 C CA . HIS A 1 255 ? 4.384 -2.466 -18.343 1.00 87.88 255 HIS A CA 1
ATOM 2008 C C . HIS A 1 255 ? 3.009 -2.723 -18.966 1.00 87.88 255 HIS A C 1
ATOM 2010 O O . HIS A 1 255 ? 2.714 -3.859 -19.333 1.00 87.88 255 HIS A O 1
ATOM 2016 N N . TYR A 1 256 ? 2.174 -1.693 -19.112 1.00 88.69 256 TYR A N 1
ATOM 2017 C CA . TYR A 1 256 ? 0.766 -1.847 -19.477 1.00 88.69 256 TYR A CA 1
ATOM 2018 C C . TYR A 1 256 ? 0.545 -2.653 -20.772 1.00 88.69 256 TYR A C 1
ATOM 2020 O O . TYR A 1 256 ? -0.293 -3.556 -20.825 1.00 88.69 256 TYR A O 1
ATOM 2028 N N . ASP A 1 257 ? 1.355 -2.383 -21.798 1.00 87.44 257 ASP A N 1
ATOM 2029 C CA . ASP A 1 257 ? 1.246 -3.030 -23.111 1.00 87.44 257 ASP A CA 1
ATOM 2030 C C . ASP A 1 257 ? 1.714 -4.499 -23.118 1.00 87.44 257 ASP A C 1
ATOM 2032 O O . ASP A 1 257 ? 1.450 -5.226 -24.074 1.00 87.44 257 ASP A O 1
ATOM 2036 N N . ALA A 1 258 ? 2.381 -4.967 -22.055 1.00 91.31 258 ALA A N 1
ATOM 2037 C CA . ALA A 1 258 ? 2.777 -6.371 -21.903 1.00 91.31 258 ALA A CA 1
ATOM 2038 C C . ALA A 1 258 ? 1.626 -7.273 -21.412 1.00 91.31 258 ALA A C 1
ATOM 2040 O O . ALA A 1 258 ? 1.744 -8.507 -21.437 1.00 91.31 258 ALA A O 1
ATOM 2041 N N . PHE A 1 259 ? 0.526 -6.671 -20.954 1.00 93.69 259 PHE A N 1
ATOM 2042 C CA . PHE A 1 259 ? -0.658 -7.378 -20.481 1.00 93.69 259 PHE A CA 1
ATOM 2043 C C . PHE A 1 259 ? -1.660 -7.619 -21.609 1.00 93.69 259 PHE A C 1
ATOM 2045 O O . PHE A 1 259 ? -1.824 -6.798 -22.513 1.00 93.69 259 PHE A O 1
ATOM 2052 N N . ASN A 1 260 ? -2.367 -8.744 -21.543 1.00 94.19 260 ASN A N 1
ATOM 2053 C CA . ASN A 1 260 ? -3.442 -9.057 -22.479 1.00 94.19 260 ASN A CA 1
ATOM 2054 C C . ASN A 1 260 ? -4.706 -8.217 -22.197 1.00 94.19 260 ASN A C 1
ATOM 2056 O O . ASN A 1 260 ? -4.831 -7.563 -21.164 1.00 94.19 260 ASN A O 1
ATOM 2060 N N . ALA A 1 261 ? -5.685 -8.256 -23.106 1.00 93.00 261 ALA A N 1
ATOM 2061 C CA . ALA A 1 261 ? -6.898 -7.441 -22.996 1.00 93.00 261 ALA A CA 1
ATOM 2062 C C . ALA A 1 261 ? -7.718 -7.694 -21.711 1.00 93.00 261 ALA A C 1
ATOM 2064 O O . ALA A 1 261 ? -8.337 -6.765 -21.195 1.00 93.00 261 ALA A O 1
ATOM 2065 N N . ALA A 1 262 ? -7.726 -8.924 -21.185 1.00 95.31 262 ALA A N 1
ATOM 2066 C CA . ALA A 1 262 ? -8.448 -9.255 -19.956 1.00 95.31 262 ALA A CA 1
ATOM 2067 C C . ALA A 1 262 ? -7.727 -8.701 -18.717 1.00 95.31 262 ALA A C 1
ATOM 2069 O O . ALA A 1 262 ? -8.357 -8.074 -17.869 1.00 95.31 262 ALA A O 1
ATOM 2070 N N . GLU A 1 263 ? -6.405 -8.858 -18.652 1.00 96.00 263 GLU A N 1
ATOM 2071 C CA . GLU A 1 263 ? -5.552 -8.271 -17.610 1.00 96.00 263 GLU A CA 1
ATOM 2072 C C . GLU A 1 263 ? -5.679 -6.738 -17.598 1.00 96.00 263 GLU A C 1
ATOM 2074 O O . GLU A 1 263 ? -5.945 -6.128 -16.564 1.00 96.00 263 GLU A O 1
ATOM 2079 N N . GLN A 1 264 ? -5.602 -6.115 -18.774 1.00 93.12 264 GLN A N 1
ATOM 2080 C CA . GLN A 1 264 ? -5.817 -4.682 -18.964 1.00 93.12 264 GLN A CA 1
ATOM 2081 C C . GLN A 1 264 ? -7.201 -4.210 -18.493 1.00 93.12 264 GLN A C 1
ATOM 2083 O O . GLN A 1 264 ? -7.331 -3.126 -17.919 1.00 93.12 264 GLN A O 1
ATOM 2088 N N . ALA A 1 265 ? -8.247 -5.012 -18.714 1.00 90.88 265 ALA A N 1
ATOM 2089 C CA . ALA A 1 265 ? -9.588 -4.700 -18.233 1.00 90.88 265 ALA A CA 1
ATOM 2090 C C . ALA A 1 265 ? -9.666 -4.719 -16.699 1.00 90.88 265 ALA A C 1
ATOM 2092 O O . ALA A 1 265 ? -10.315 -3.841 -16.132 1.00 90.88 265 ALA A O 1
ATOM 2093 N N . VAL A 1 266 ? -8.975 -5.652 -16.028 1.00 94.81 266 VAL A N 1
ATOM 2094 C CA . VAL A 1 266 ? -8.868 -5.676 -14.556 1.00 94.81 266 VAL A CA 1
ATOM 2095 C C . VAL A 1 266 ? -8.169 -4.415 -14.045 1.00 94.81 266 VAL A C 1
ATOM 2097 O O . VAL A 1 266 ? -8.676 -3.764 -13.136 1.00 94.81 266 VAL A O 1
ATOM 2100 N N . LEU A 1 267 ? -7.060 -4.005 -14.670 1.00 91.44 267 LEU A N 1
ATOM 2101 C CA . LEU A 1 267 ? -6.302 -2.812 -14.262 1.00 91.44 267 LEU A CA 1
ATOM 2102 C C . LEU A 1 267 ? -7.093 -1.501 -14.378 1.00 91.44 267 LEU A C 1
ATOM 2104 O O . LEU A 1 267 ? -6.742 -0.517 -13.731 1.00 91.44 267 LEU A O 1
ATOM 2108 N N . LYS A 1 268 ? -8.155 -1.463 -15.185 1.00 87.38 268 LYS A N 1
ATOM 2109 C CA . LYS A 1 268 ? -9.036 -0.292 -15.329 1.00 87.38 268 LYS A CA 1
ATOM 2110 C C . LYS A 1 268 ? -10.154 -0.236 -14.292 1.00 87.38 268 LYS A C 1
ATOM 2112 O O . LYS A 1 268 ? -10.856 0.772 -14.219 1.00 87.38 268 LYS A O 1
ATOM 2117 N N . GLN A 1 269 ? -10.352 -1.297 -13.513 1.00 86.19 269 GLN A N 1
ATOM 2118 C CA . GLN A 1 269 ? -11.394 -1.316 -12.497 1.00 86.19 269 GLN A CA 1
ATOM 2119 C C . GLN A 1 269 ? -11.001 -0.433 -11.302 1.00 86.19 269 GLN A C 1
ATOM 2121 O O . GLN A 1 269 ? -9.837 -0.436 -10.891 1.00 86.19 269 GLN A O 1
ATOM 2126 N N . PRO A 1 270 ? -11.954 0.317 -10.721 1.00 86.12 270 PRO A N 1
ATOM 2127 C CA . PRO A 1 270 ? -11.707 1.043 -9.485 1.00 86.12 270 PRO A CA 1
ATOM 2128 C C . PRO A 1 270 ? -11.380 0.090 -8.331 1.00 86.12 270 PRO A C 1
ATOM 2130 O O . PRO A 1 270 ? -12.112 -0.866 -8.073 1.00 86.12 270 PRO A O 1
ATOM 2133 N N . LEU A 1 271 ? -10.311 0.386 -7.598 1.00 88.00 271 LEU A N 1
ATOM 2134 C CA . LEU A 1 271 ? -9.904 -0.335 -6.400 1.00 88.00 271 LEU A CA 1
ATOM 2135 C C . LEU A 1 271 ? -10.537 0.294 -5.164 1.00 88.00 271 LEU A C 1
ATOM 2137 O O . LEU A 1 271 ? -10.464 1.504 -4.957 1.00 88.00 271 LEU A O 1
ATOM 2141 N N . GLN A 1 272 ? -11.106 -0.530 -4.292 1.00 93.56 272 GLN A N 1
ATOM 2142 C CA . GLN A 1 272 ? -11.499 -0.093 -2.956 1.00 93.56 272 GLN A CA 1
ATOM 2143 C C . GLN A 1 272 ? -10.304 -0.244 -2.020 1.00 93.56 272 GLN A C 1
ATOM 2145 O O . GLN A 1 272 ? -9.760 -1.339 -1.905 1.00 93.56 272 GLN A O 1
ATOM 2150 N N . VAL A 1 273 ? -9.900 0.835 -1.351 1.00 92.69 273 VAL A N 1
ATOM 2151 C CA . VAL A 1 273 ? -8.687 0.850 -0.526 1.00 92.69 273 VAL A CA 1
ATOM 2152 C C . VAL A 1 273 ? -8.993 1.316 0.889 1.00 92.69 273 VAL A C 1
ATOM 2154 O O . VAL A 1 273 ? -9.639 2.340 1.087 1.00 92.69 273 VAL A O 1
ATOM 2157 N N . PHE A 1 274 ? -8.513 0.581 1.883 1.00 95.25 274 PHE A N 1
ATOM 2158 C CA . PHE A 1 274 ? -8.570 0.943 3.293 1.00 95.25 274 PHE A CA 1
ATOM 2159 C C . PHE A 1 274 ? -7.153 1.182 3.838 1.00 95.25 274 PHE A C 1
ATOM 2161 O O . PHE A 1 274 ? -6.273 0.336 3.687 1.00 95.25 274 PHE A O 1
ATOM 2168 N N . ASP A 1 275 ? -6.953 2.318 4.511 1.00 89.88 275 ASP A N 1
ATOM 2169 C CA . ASP A 1 275 ? -5.660 2.744 5.061 1.00 89.88 275 ASP A CA 1
ATOM 2170 C C . ASP A 1 275 ? -5.666 2.646 6.596 1.00 89.88 275 ASP A C 1
ATOM 2172 O O . ASP A 1 275 ? -6.401 3.358 7.295 1.00 89.88 275 ASP A O 1
ATOM 2176 N N . GLY A 1 276 ? -4.844 1.740 7.125 1.00 93.19 276 GLY A N 1
ATOM 2177 C CA . GLY A 1 276 ? -4.730 1.455 8.552 1.00 93.19 276 GLY A CA 1
ATOM 2178 C C . GLY A 1 276 ? -4.165 2.615 9.375 1.00 93.19 276 GLY A C 1
ATOM 2179 O O . GLY A 1 276 ? -4.597 2.816 10.513 1.00 93.19 276 GLY A O 1
ATOM 2180 N N . SER A 1 277 ? -3.262 3.420 8.816 1.00 88.94 277 SER A N 1
ATOM 2181 C CA . SER A 1 277 ? -2.645 4.577 9.474 1.00 88.94 277 SER A CA 1
ATOM 2182 C C . SER A 1 277 ? -3.649 5.722 9.635 1.00 88.94 277 SER A C 1
ATOM 2184 O O . SER A 1 277 ? -3.720 6.379 10.686 1.00 88.94 277 SER A O 1
ATOM 2186 N N . GLN A 1 278 ? -4.509 5.915 8.632 1.00 86.00 278 GLN A N 1
ATOM 2187 C CA . GLN A 1 278 ? -5.626 6.845 8.714 1.00 86.00 278 GLN A CA 1
ATOM 2188 C C . GLN A 1 278 ? -6.654 6.366 9.743 1.00 86.00 278 GLN A C 1
ATOM 2190 O O . GLN A 1 278 ? -7.052 7.142 10.616 1.00 86.00 278 GLN A O 1
ATOM 2195 N N . TYR A 1 279 ? -7.021 5.084 9.707 1.00 91.88 279 TYR A N 1
ATOM 2196 C CA . TYR A 1 279 ? -7.928 4.501 10.693 1.00 91.88 279 TYR A CA 1
ATOM 2197 C C . TYR A 1 279 ? -7.389 4.623 12.124 1.00 91.88 279 TYR A C 1
ATOM 2199 O O . TYR A 1 279 ? -8.115 5.012 13.040 1.00 91.88 279 TYR A O 1
ATOM 2207 N N . MET A 1 280 ? -6.097 4.360 12.327 1.00 93.25 280 MET A N 1
ATOM 2208 C CA . MET A 1 280 ? -5.413 4.558 13.605 1.00 93.25 280 MET A CA 1
ATOM 2209 C C . MET A 1 280 ? -5.527 6.008 14.080 1.00 93.25 280 MET A C 1
ATOM 2211 O O . MET A 1 280 ? -5.896 6.250 15.234 1.00 93.25 280 MET A O 1
ATOM 2215 N N . SER A 1 281 ? -5.288 6.973 13.188 1.00 86.50 281 SER A N 1
ATOM 2216 C CA . SER A 1 281 ? -5.448 8.389 13.518 1.00 86.50 281 SER A CA 1
ATOM 2217 C C . SER A 1 281 ? -6.867 8.692 14.005 1.00 86.50 281 SER A C 1
ATOM 2219 O O . SER A 1 281 ? -7.044 9.411 14.991 1.00 86.50 281 SER A O 1
ATOM 2221 N N . ASP A 1 282 ? -7.886 8.126 13.362 1.00 86.25 282 ASP A N 1
ATOM 2222 C CA . ASP A 1 282 ? -9.286 8.315 13.751 1.00 86.25 282 ASP A CA 1
ATOM 2223 C C . ASP A 1 282 ? -9.601 7.665 15.111 1.00 86.25 282 ASP A C 1
ATOM 2225 O O . ASP A 1 282 ? -10.276 8.271 15.954 1.00 86.25 282 ASP A O 1
ATOM 2229 N N . VAL A 1 283 ? -9.033 6.485 15.389 1.00 91.12 283 VAL A N 1
ATOM 2230 C CA . VAL A 1 283 ? -9.132 5.817 16.699 1.00 91.12 283 VAL A CA 1
ATOM 2231 C C . VAL A 1 283 ? -8.492 6.639 17.818 1.00 91.12 283 VAL A C 1
ATOM 2233 O O . VAL A 1 283 ? -9.040 6.665 18.923 1.00 91.12 283 VAL A O 1
ATOM 2236 N N . ILE A 1 284 ? -7.371 7.318 17.563 1.00 88.94 284 ILE A N 1
ATOM 2237 C CA . ILE A 1 284 ? -6.728 8.207 18.544 1.00 88.94 284 ILE A CA 1
ATOM 2238 C C . ILE A 1 284 ? -7.561 9.479 18.745 1.00 88.94 284 ILE A C 1
ATOM 2240 O O . ILE A 1 284 ? -7.838 9.879 19.880 1.00 88.94 284 ILE A O 1
ATOM 2244 N N . ASN A 1 285 ? -7.996 10.112 17.654 1.00 85.62 285 ASN A N 1
ATOM 2245 C CA . ASN A 1 285 ? -8.682 11.405 17.698 1.00 85.62 285 ASN A CA 1
ATOM 2246 C C . ASN A 1 285 ? -9.984 11.385 18.497 1.00 85.62 285 ASN A C 1
ATOM 2248 O O . ASN A 1 285 ? -10.301 12.379 19.151 1.00 85.62 285 ASN A O 1
ATOM 2252 N N . ARG A 1 286 ? -10.720 10.267 18.502 1.00 84.81 286 ARG A N 1
ATOM 2253 C CA . ARG A 1 286 ? -11.979 10.157 19.264 1.00 84.81 286 ARG A CA 1
ATOM 2254 C C . ARG A 1 286 ? -11.800 10.379 20.775 1.00 84.81 286 ARG A C 1
ATOM 2256 O O . ARG A 1 286 ? -12.751 10.761 21.451 1.00 84.81 286 ARG A O 1
ATOM 2263 N N . SER A 1 287 ? -10.596 10.136 21.299 1.00 82.00 287 SER A N 1
ATOM 2264 C CA . SER A 1 287 ? -10.266 10.291 22.720 1.00 82.00 287 SER A CA 1
ATOM 2265 C C . SER A 1 287 ? -9.661 11.663 23.049 1.00 82.00 287 SER A C 1
ATOM 2267 O O . SER A 1 287 ? -9.482 11.981 24.222 1.00 82.00 287 SER A O 1
ATOM 2269 N N . ASN A 1 288 ? -9.375 12.503 22.046 1.00 79.62 288 ASN A N 1
ATOM 2270 C CA . ASN A 1 288 ? -8.720 13.801 22.222 1.00 79.62 288 ASN A CA 1
ATOM 2271 C C . ASN A 1 288 ? -9.727 14.961 22.159 1.00 79.62 288 ASN A C 1
ATOM 2273 O O . ASN A 1 288 ? -10.084 15.446 21.087 1.00 79.62 288 ASN A O 1
ATOM 2277 N N . VAL A 1 289 ? -10.138 15.463 23.329 1.00 64.50 289 VAL A N 1
ATOM 2278 C CA . VAL A 1 289 ? -11.215 16.469 23.482 1.00 64.50 289 VAL A CA 1
ATOM 2279 C C . VAL A 1 289 ? -10.862 17.871 22.931 1.00 64.50 289 VAL A C 1
ATOM 2281 O O . VAL A 1 289 ? -11.755 18.683 22.742 1.00 64.50 289 VAL A O 1
ATOM 2284 N N . GLY A 1 290 ? -9.602 18.156 22.578 1.00 62.31 290 GLY A N 1
ATOM 2285 C CA . GLY A 1 290 ? -9.180 19.451 22.000 1.00 62.31 290 GLY A CA 1
ATOM 2286 C C . GLY A 1 290 ? -8.438 19.371 20.662 1.00 62.31 290 GLY A C 1
ATOM 2287 O O . GLY A 1 290 ? -7.956 20.385 20.166 1.00 62.31 290 GLY A O 1
ATOM 2288 N N . ARG A 1 291 ? -8.287 18.167 20.098 1.00 60.16 291 ARG A N 1
ATOM 2289 C CA . ARG A 1 291 ? -7.544 17.907 18.850 1.00 60.16 291 ARG A CA 1
ATOM 2290 C C . ARG A 1 291 ? -8.252 16.840 18.023 1.00 60.16 291 ARG A C 1
ATOM 2292 O O . ARG A 1 291 ? -7.632 15.902 17.535 1.00 60.16 291 ARG A O 1
ATOM 2299 N N . GLN A 1 292 ? -9.571 16.962 17.910 1.00 58.19 292 GLN A N 1
ATOM 2300 C CA . GLN A 1 292 ? -10.323 16.166 16.952 1.00 58.19 292 GLN A CA 1
ATOM 2301 C C . GLN A 1 292 ? -9.765 16.526 15.577 1.00 58.19 292 GLN A C 1
ATOM 2303 O O . GLN A 1 292 ? -9.754 17.708 15.244 1.00 58.19 292 GLN A O 1
ATOM 2308 N N . ASN A 1 293 ? -9.281 15.534 14.822 1.00 62.16 293 ASN A N 1
ATOM 2309 C CA . ASN A 1 293 ? -8.775 15.667 13.449 1.00 62.16 293 ASN A CA 1
ATOM 2310 C C . ASN A 1 293 ? -7.252 15.873 13.265 1.00 62.16 293 ASN A C 1
ATOM 2312 O O . ASN A 1 293 ? -6.839 16.467 12.268 1.00 62.16 293 ASN A O 1
ATOM 2316 N N . ASN A 1 294 ? -6.399 15.324 14.137 1.00 66.12 294 ASN A N 1
ATOM 2317 C CA . ASN A 1 294 ? -4.943 15.276 13.914 1.00 66.12 294 ASN A CA 1
ATOM 2318 C C . ASN A 1 294 ? -4.485 14.006 13.187 1.00 66.12 294 ASN A C 1
ATOM 2320 O O . ASN A 1 294 ? -4.966 12.911 13.470 1.00 66.12 294 ASN A O 1
ATOM 2324 N N . HIS A 1 295 ? -3.578 14.131 12.213 1.00 71.88 295 HIS A N 1
ATOM 2325 C CA . HIS A 1 295 ? -2.989 12.965 11.545 1.00 71.88 295 HIS A CA 1
ATOM 2326 C C . HIS A 1 295 ? -1.764 12.559 12.349 1.00 71.88 295 HIS A C 1
ATOM 2328 O O . HIS A 1 295 ? -0.942 13.416 12.680 1.00 71.88 295 HIS A O 1
ATOM 2334 N N . TYR A 1 296 ? -1.695 11.283 12.699 1.00 76.88 296 TYR A N 1
ATOM 2335 C CA . TYR A 1 296 ? -0.593 10.721 13.453 1.00 76.88 296 TYR A CA 1
ATOM 2336 C C . TYR A 1 296 ? 0.193 9.816 12.518 1.00 76.88 296 TYR A C 1
ATOM 2338 O O . TYR A 1 296 ? -0.336 8.820 12.036 1.00 76.88 296 TYR A O 1
ATOM 2346 N N . ASP A 1 297 ? 1.448 10.178 12.276 1.00 73.56 297 ASP A N 1
ATOM 2347 C CA . ASP A 1 297 ? 2.378 9.372 11.491 1.00 73.56 297 ASP A CA 1
ATOM 2348 C C . ASP A 1 297 ? 3.124 8.433 12.447 1.00 73.56 297 ASP A C 1
ATOM 2350 O O . ASP A 1 297 ? 4.219 8.733 12.926 1.00 73.56 297 ASP A O 1
ATOM 2354 N N . LEU A 1 298 ? 2.444 7.355 12.855 1.00 84.50 298 LEU A N 1
ATOM 2355 C CA . LEU A 1 298 ? 3.033 6.315 13.698 1.00 84.50 298 LEU A CA 1
ATOM 2356 C C . LEU A 1 298 ? 3.387 5.100 12.830 1.00 84.50 298 LEU A C 1
ATOM 2358 O O . LEU A 1 298 ? 2.525 4.619 12.088 1.00 84.50 298 LEU A O 1
ATOM 2362 N N . PRO A 1 299 ? 4.617 4.566 12.936 1.00 89.62 299 PRO A N 1
ATOM 2363 C CA . PRO A 1 299 ? 5.017 3.390 12.174 1.00 89.62 299 PRO A CA 1
ATOM 2364 C C . PRO A 1 299 ? 4.228 2.154 12.621 1.00 89.62 299 PRO A C 1
ATOM 2366 O O . PRO A 1 299 ? 3.856 2.043 13.796 1.00 89.62 299 PRO A O 1
ATOM 2369 N N . LEU A 1 300 ? 4.031 1.203 11.699 1.00 94.50 300 LEU A N 1
ATOM 2370 C CA . LEU A 1 300 ? 3.307 -0.048 11.953 1.00 94.50 300 LEU A CA 1
ATOM 2371 C C . LEU A 1 300 ? 3.851 -0.764 13.191 1.00 94.50 300 LEU A C 1
ATOM 2373 O O . LEU A 1 300 ? 3.091 -1.097 14.095 1.00 94.50 300 LEU A O 1
ATOM 2377 N N . SER A 1 301 ? 5.174 -0.924 13.267 1.00 92.50 301 SER A N 1
ATOM 2378 C CA . SER A 1 301 ? 5.865 -1.575 14.385 1.00 92.50 301 SER A CA 1
ATOM 2379 C C . SER A 1 301 ? 5.621 -0.881 15.729 1.00 92.50 301 SER A C 1
ATOM 2381 O O . SER A 1 301 ? 5.431 -1.548 16.746 1.00 92.50 301 SER A O 1
ATOM 2383 N N . GLY A 1 302 ? 5.561 0.453 15.744 1.00 91.88 302 GLY A N 1
ATOM 2384 C CA . GLY A 1 302 ? 5.276 1.228 16.951 1.00 91.88 302 GLY A CA 1
ATOM 2385 C C . GLY A 1 302 ? 3.857 0.986 17.464 1.00 91.88 302 GLY A C 1
ATOM 2386 O O . GLY A 1 302 ? 3.656 0.738 18.654 1.00 91.88 302 GLY A O 1
ATOM 2387 N N . VAL A 1 303 ? 2.869 1.000 16.566 1.00 95.69 303 VAL A N 1
ATOM 2388 C CA . VAL A 1 303 ? 1.470 0.718 16.927 1.00 95.69 303 VAL A CA 1
ATOM 2389 C C . VAL A 1 303 ? 1.282 -0.755 17.297 1.00 95.69 303 VAL A C 1
ATOM 2391 O O . VAL A 1 303 ? 0.603 -1.049 18.280 1.00 95.69 303 VAL A O 1
ATOM 2394 N N . ALA A 1 304 ? 1.921 -1.673 16.571 1.00 96.62 304 ALA A N 1
ATOM 2395 C CA . ALA A 1 304 ? 1.937 -3.098 16.883 1.00 96.62 304 ALA A CA 1
ATOM 2396 C C . ALA A 1 304 ? 2.446 -3.347 18.308 1.00 96.62 304 ALA A C 1
ATOM 2398 O O . ALA A 1 304 ? 1.746 -3.980 19.100 1.00 96.62 304 ALA A O 1
ATOM 2399 N N . GLY A 1 305 ? 3.586 -2.755 18.679 1.00 95.38 305 GLY A N 1
ATOM 2400 C CA . GLY A 1 305 ? 4.141 -2.851 20.029 1.00 95.38 305 GLY A CA 1
ATOM 2401 C C . GLY A 1 305 ? 3.191 -2.324 21.109 1.00 95.38 305 GLY A C 1
ATOM 2402 O O . GLY A 1 305 ? 2.951 -3.012 22.100 1.00 95.38 305 GLY A O 1
ATOM 2403 N N . LEU A 1 306 ? 2.569 -1.155 20.898 1.00 95.69 306 LEU A N 1
ATOM 2404 C CA . LEU A 1 306 ? 1.564 -0.600 21.824 1.00 95.69 306 LEU A CA 1
ATOM 2405 C C . LEU A 1 306 ? 0.343 -1.508 21.997 1.00 95.69 306 LEU A C 1
ATOM 2407 O O . LEU A 1 306 ? -0.273 -1.540 23.063 1.00 95.69 306 LEU A O 1
ATOM 2411 N N . LEU A 1 307 ? -0.017 -2.234 20.944 1.00 96.69 307 LEU A N 1
ATOM 2412 C CA . LEU A 1 307 ? -1.118 -3.181 20.958 1.00 96.69 307 LEU A CA 1
ATOM 2413 C C . LEU A 1 307 ? -0.683 -4.577 21.393 1.00 96.69 307 LEU A C 1
ATOM 2415 O O . LEU A 1 307 ? -1.536 -5.455 21.383 1.00 96.69 307 LEU A O 1
ATOM 2419 N N . ASN A 1 308 ? 0.572 -4.790 21.804 1.00 96.19 308 ASN A N 1
ATOM 2420 C CA . ASN A 1 308 ? 1.146 -6.086 22.181 1.00 96.19 308 ASN A CA 1
ATOM 2421 C C . ASN A 1 308 ? 1.125 -7.128 21.041 1.00 96.19 308 ASN A C 1
ATOM 2423 O O . ASN A 1 308 ? 0.755 -8.290 21.237 1.00 96.19 308 ASN A O 1
ATOM 2427 N N . VAL A 1 309 ? 1.443 -6.688 19.825 1.00 96.38 309 VAL A N 1
ATOM 2428 C CA . VAL A 1 309 ? 1.663 -7.518 18.632 1.00 96.38 309 VAL A CA 1
ATOM 2429 C C . VAL A 1 309 ? 3.161 -7.529 18.347 1.00 96.38 309 VAL A C 1
ATOM 2431 O O . VAL A 1 309 ? 3.778 -6.471 18.253 1.00 96.38 309 VAL A O 1
ATOM 2434 N N . ILE A 1 310 ? 3.744 -8.720 18.216 1.00 94.44 310 ILE A N 1
ATOM 2435 C CA . ILE A 1 310 ? 5.173 -8.896 17.948 1.00 94.44 310 ILE A CA 1
ATOM 2436 C C . ILE A 1 310 ? 5.336 -9.385 16.512 1.00 94.44 310 ILE A C 1
ATOM 2438 O O . ILE A 1 310 ? 4.819 -10.444 16.164 1.00 94.44 310 ILE A O 1
ATOM 2442 N N . ASN A 1 311 ? 6.087 -8.629 15.710 1.00 94.00 311 ASN A N 1
ATOM 2443 C CA . ASN A 1 311 ? 6.625 -9.097 14.439 1.00 94.00 311 ASN A CA 1
ATOM 2444 C C . ASN A 1 311 ? 8.088 -9.525 14.658 1.00 94.00 311 ASN A C 1
ATOM 2446 O O . ASN A 1 311 ? 8.938 -8.691 14.966 1.00 94.00 311 ASN A O 1
ATOM 2450 N N . SER A 1 312 ? 8.382 -10.821 14.524 1.00 90.81 312 SER A N 1
ATOM 2451 C CA . SER A 1 312 ? 9.740 -11.372 14.661 1.00 90.81 312 SER A CA 1
ATOM 2452 C C . SER A 1 312 ? 10.627 -11.132 13.439 1.00 90.81 312 SER A C 1
ATOM 2454 O O . SER A 1 312 ? 11.825 -11.410 13.482 1.00 90.81 312 SER A O 1
ATOM 2456 N N . THR A 1 313 ? 10.053 -10.669 12.334 1.00 92.44 313 THR A N 1
ATOM 2457 C CA . THR A 1 313 ? 10.743 -10.485 11.058 1.00 92.44 313 THR A CA 1
ATOM 2458 C C . THR A 1 313 ? 10.312 -9.145 10.457 1.00 92.44 313 THR A C 1
ATOM 2460 O O . THR A 1 313 ? 9.556 -9.123 9.491 1.00 92.44 313 THR A O 1
ATOM 2463 N N . PRO A 1 314 ? 10.730 -8.016 11.064 1.00 84.94 314 PRO A N 1
ATOM 2464 C CA . PRO A 1 314 ? 10.432 -6.693 10.522 1.00 84.94 314 PRO A CA 1
ATOM 2465 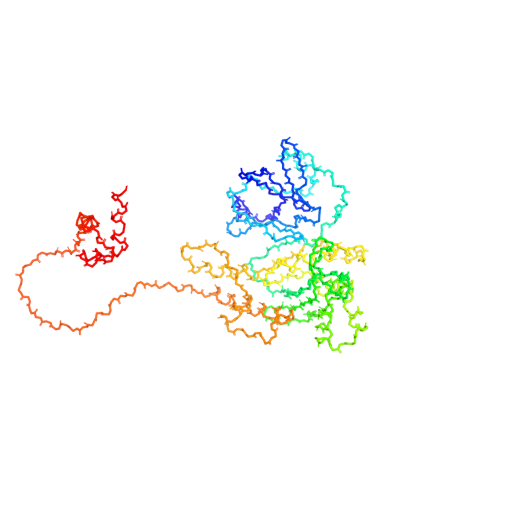C C . PRO A 1 314 ? 11.125 -6.490 9.172 1.00 84.94 314 PRO A C 1
ATOM 2467 O O . PRO A 1 314 ? 12.171 -7.103 8.928 1.00 84.94 314 PRO A O 1
ATOM 2470 N N . HIS A 1 315 ? 10.590 -5.578 8.357 1.00 86.81 315 HIS A N 1
ATOM 2471 C CA . HIS A 1 315 ? 11.083 -5.307 7.002 1.00 86.81 315 HIS A CA 1
ATOM 2472 C C . HIS A 1 315 ? 10.954 -6.533 6.087 1.00 86.81 315 HIS A C 1
ATOM 2474 O O . HIS A 1 315 ? 11.889 -6.920 5.378 1.00 86.81 315 HIS A O 1
ATOM 2480 N N . ASP A 1 316 ? 9.815 -7.211 6.198 1.00 95.81 316 ASP A N 1
ATOM 2481 C CA . ASP A 1 316 ? 9.451 -8.344 5.361 1.00 95.81 316 ASP A CA 1
ATOM 2482 C C . ASP A 1 316 ? 7.963 -8.239 5.058 1.00 95.81 316 ASP A C 1
ATOM 2484 O O . ASP A 1 316 ? 7.123 -8.386 5.953 1.00 95.81 316 ASP A O 1
ATOM 2488 N N . ALA A 1 317 ? 7.648 -8.021 3.783 1.00 97.75 317 ALA A N 1
ATOM 2489 C CA . ALA A 1 317 ? 6.305 -7.642 3.366 1.00 97.75 317 ALA A CA 1
ATOM 2490 C C . ALA A 1 317 ? 5.239 -8.667 3.798 1.00 97.75 317 ALA A C 1
ATOM 2492 O O . ALA A 1 317 ? 4.093 -8.326 4.090 1.00 97.75 317 ALA A O 1
ATOM 2493 N N . LEU A 1 318 ? 5.597 -9.955 3.875 1.00 97.81 318 LEU A N 1
ATOM 2494 C CA . LEU A 1 318 ? 4.662 -10.997 4.299 1.00 97.81 318 LEU A CA 1
ATOM 2495 C C . LEU A 1 318 ? 4.295 -10.850 5.778 1.00 97.81 318 LEU A C 1
ATOM 2497 O O . LEU A 1 318 ? 3.125 -10.975 6.161 1.00 97.81 318 LEU A O 1
ATOM 2501 N N . TRP A 1 319 ? 5.303 -10.610 6.611 1.00 97.88 319 TRP A N 1
ATOM 2502 C CA . TRP A 1 319 ? 5.127 -10.439 8.046 1.00 97.88 319 TRP A CA 1
ATOM 2503 C C . TRP A 1 319 ? 4.474 -9.101 8.382 1.00 97.88 319 TRP A C 1
ATOM 2505 O O . TRP A 1 319 ? 3.633 -9.046 9.283 1.00 97.88 319 TRP A O 1
ATOM 2515 N N . ASP A 1 320 ? 4.786 -8.047 7.635 1.00 98.12 320 ASP A N 1
ATOM 2516 C CA . ASP A 1 320 ? 4.191 -6.725 7.810 1.00 98.12 320 ASP A CA 1
ATOM 2517 C C . ASP A 1 320 ? 2.731 -6.679 7.317 1.00 98.12 320 ASP A C 1
ATOM 2519 O O . ASP A 1 320 ? 1.875 -6.103 7.999 1.00 98.12 320 ASP A O 1
ATOM 2523 N N . ALA A 1 321 ? 2.363 -7.433 6.274 1.00 98.31 321 ALA A N 1
ATOM 2524 C CA . ALA A 1 321 ? 0.959 -7.656 5.910 1.00 98.31 321 ALA A CA 1
ATOM 2525 C C . ALA A 1 321 ? 0.176 -8.386 7.023 1.00 98.31 321 ALA A C 1
ATOM 2527 O O . ALA A 1 321 ? -0.928 -7.978 7.403 1.00 98.31 321 ALA A O 1
ATOM 2528 N N . LEU A 1 322 ? 0.742 -9.450 7.607 1.00 97.81 322 LEU A N 1
ATOM 2529 C CA . LEU A 1 322 ? 0.105 -10.151 8.730 1.00 97.81 322 LEU A CA 1
ATOM 2530 C C . LEU A 1 322 ? -0.010 -9.253 9.973 1.00 97.81 322 LEU A C 1
ATOM 2532 O O . LEU A 1 322 ? -1.036 -9.253 10.659 1.00 97.81 322 LEU A O 1
ATOM 2536 N N . THR A 1 323 ? 1.025 -8.460 10.243 1.00 98.44 323 THR A N 1
ATOM 2537 C CA . THR A 1 323 ? 1.047 -7.506 11.356 1.00 98.44 323 THR A CA 1
ATOM 2538 C C . THR A 1 323 ? -0.016 -6.433 11.160 1.00 98.44 323 THR A C 1
ATOM 2540 O O . THR A 1 323 ? -0.748 -6.119 12.099 1.00 98.44 323 THR A O 1
ATOM 2543 N N . THR A 1 324 ? -0.170 -5.927 9.935 1.00 98.44 324 THR A N 1
ATOM 2544 C CA . THR A 1 324 ? -1.197 -4.947 9.574 1.00 98.44 324 THR A CA 1
ATOM 2545 C C . THR A 1 324 ? -2.592 -5.488 9.865 1.00 98.44 324 THR A C 1
ATOM 2547 O O . THR A 1 324 ? -3.361 -4.803 10.541 1.00 98.44 324 THR A O 1
ATOM 2550 N N . HIS A 1 325 ? -2.907 -6.721 9.440 1.00 98.06 325 HIS A N 1
ATOM 2551 C CA . HIS A 1 325 ? -4.176 -7.382 9.770 1.00 98.06 325 HIS A CA 1
ATOM 2552 C C . HIS A 1 325 ? -4.457 -7.374 11.282 1.00 98.06 325 HIS A C 1
ATOM 2554 O O . HIS A 1 325 ? -5.520 -6.928 11.729 1.00 98.06 325 HIS A O 1
ATOM 2560 N N . GLU A 1 326 ? -3.497 -7.842 12.082 1.00 97.94 326 GLU A N 1
ATOM 2561 C CA . GLU A 1 326 ? -3.690 -7.962 13.526 1.00 97.94 326 GLU A CA 1
ATOM 2562 C C . GLU A 1 326 ? -3.804 -6.588 14.206 1.00 97.94 326 GLU A C 1
ATOM 2564 O O . GLU A 1 326 ? -4.633 -6.397 15.104 1.00 97.94 326 GLU A O 1
ATOM 2569 N N . VAL A 1 327 ? -3.035 -5.599 13.744 1.00 98.19 327 VAL A N 1
ATOM 2570 C CA . VAL A 1 327 ? -3.104 -4.218 14.233 1.00 98.19 327 VAL A CA 1
ATOM 2571 C C . VAL A 1 327 ? -4.470 -3.603 13.949 1.00 98.19 327 VAL A C 1
ATOM 2573 O O . VAL A 1 327 ? -5.099 -3.095 14.882 1.00 98.19 327 VAL A O 1
ATOM 2576 N N . ILE A 1 328 ? -4.985 -3.668 12.715 1.00 97.44 328 ILE A N 1
ATOM 2577 C CA . ILE A 1 328 ? -6.292 -3.064 12.399 1.00 97.44 328 ILE A CA 1
ATOM 2578 C C . ILE A 1 328 ? -7.428 -3.747 13.168 1.00 97.44 328 ILE A C 1
ATOM 2580 O O . ILE A 1 328 ? -8.357 -3.076 13.630 1.00 97.44 328 ILE A O 1
ATOM 2584 N N . ARG A 1 329 ? -7.326 -5.064 13.397 1.00 96.25 329 ARG A N 1
ATOM 2585 C CA . ARG A 1 329 ? -8.290 -5.827 14.196 1.00 96.25 329 ARG A CA 1
ATOM 2586 C C . ARG A 1 329 ? -8.287 -5.359 15.652 1.00 96.25 329 ARG A C 1
ATOM 2588 O O . ARG A 1 329 ? -9.347 -5.053 16.193 1.00 96.25 329 ARG A O 1
ATOM 2595 N N . ARG A 1 330 ? -7.111 -5.213 16.270 1.00 97.00 330 ARG A N 1
ATOM 2596 C CA . ARG A 1 330 ? -6.992 -4.690 17.643 1.00 97.00 330 ARG A CA 1
ATOM 2597 C C . ARG A 1 330 ? -7.416 -3.227 17.747 1.00 97.00 330 ARG A C 1
ATOM 2599 O O . ARG A 1 330 ? -8.064 -2.849 18.722 1.00 97.00 330 ARG A O 1
ATOM 2606 N N . LEU A 1 331 ? -7.126 -2.402 16.741 1.00 96.25 331 LEU A N 1
ATOM 2607 C CA . LEU A 1 331 ? -7.608 -1.019 16.682 1.00 96.25 331 LEU A CA 1
ATOM 2608 C C . LEU A 1 331 ? -9.135 -0.951 16.595 1.00 96.25 331 LEU A C 1
ATOM 2610 O O . LEU A 1 331 ? -9.727 -0.068 17.212 1.00 96.25 331 LEU A O 1
ATOM 2614 N N . ARG A 1 332 ? -9.792 -1.879 15.887 1.00 95.25 332 ARG A N 1
ATOM 2615 C CA . ARG A 1 332 ? -11.259 -2.019 15.896 1.00 95.25 332 ARG A CA 1
ATOM 2616 C C . ARG A 1 332 ? -11.789 -2.330 17.289 1.00 95.25 332 ARG A C 1
ATOM 2618 O O . ARG A 1 332 ? -12.724 -1.664 17.731 1.00 95.25 332 ARG A O 1
ATOM 2625 N N . ASP A 1 333 ? -11.155 -3.256 18.000 1.00 94.12 333 ASP A N 1
ATOM 2626 C CA . ASP A 1 333 ? -11.535 -3.596 19.375 1.00 94.12 333 ASP A CA 1
ATOM 2627 C C . ASP A 1 333 ? -11.369 -2.379 20.300 1.00 94.12 333 ASP A C 1
ATOM 2629 O O . ASP A 1 333 ? -12.247 -2.072 21.108 1.00 94.12 333 ASP A O 1
ATOM 2633 N N . VAL A 1 334 ? -10.279 -1.617 20.140 1.00 93.62 334 VAL A N 1
ATOM 2634 C CA . VAL A 1 334 ? -10.087 -0.337 20.834 1.00 93.62 334 VAL A CA 1
ATOM 2635 C C . VAL A 1 334 ? -11.201 0.640 20.457 1.00 93.62 334 VAL A C 1
ATOM 2637 O O . VAL A 1 334 ? -11.824 1.198 21.363 1.00 93.62 334 VAL A O 1
ATOM 2640 N N . ARG A 1 335 ? -11.505 0.817 19.164 1.00 91.94 335 ARG A N 1
ATOM 2641 C CA . ARG A 1 335 ? -12.555 1.719 18.652 1.00 91.94 335 ARG A CA 1
ATOM 2642 C C . ARG A 1 335 ? -13.948 1.397 19.200 1.00 91.94 335 ARG A C 1
ATOM 2644 O O . ARG A 1 335 ? -14.737 2.319 19.400 1.00 91.94 335 ARG A O 1
ATOM 2651 N N . GLY A 1 336 ? -14.232 0.130 19.487 1.00 90.38 336 GLY A N 1
ATOM 2652 C CA . GLY A 1 336 ? -15.483 -0.302 20.116 1.00 90.38 336 GLY A CA 1
ATOM 2653 C C . GLY A 1 336 ? -15.597 0.050 21.605 1.00 90.38 336 GLY A C 1
ATOM 2654 O O . GLY A 1 336 ? -16.703 0.124 22.136 1.00 90.38 336 GLY A O 1
ATOM 2655 N N . LYS A 1 337 ? -14.481 0.311 22.302 1.00 91.62 337 LYS A N 1
ATOM 2656 C CA . LYS A 1 337 ? -14.499 0.661 23.733 1.00 91.62 337 LYS A CA 1
ATOM 2657 C C . LYS A 1 337 ? -14.956 2.101 23.956 1.00 91.62 337 LYS A C 1
ATOM 2659 O O . LYS A 1 337 ? -14.522 3.018 23.251 1.00 91.62 337 LYS A O 1
ATOM 2664 N N . LYS A 1 338 ? -15.769 2.305 24.999 1.00 88.62 338 LYS A N 1
ATOM 2665 C CA . LYS A 1 338 ? -16.171 3.634 25.481 1.00 88.62 338 LYS A CA 1
ATOM 2666 C C . LYS A 1 338 ? -14.944 4.405 25.972 1.00 88.62 338 LYS A C 1
ATOM 2668 O O . LYS A 1 338 ? -14.136 3.875 26.731 1.00 88.62 338 LYS A O 1
ATOM 2673 N N . VAL A 1 339 ? -14.825 5.665 25.559 1.00 87.69 339 VAL A N 1
ATOM 2674 C CA . VAL A 1 339 ? -13.760 6.561 26.029 1.00 87.69 339 VAL A CA 1
ATOM 2675 C C . VAL A 1 339 ? -13.975 6.856 27.514 1.00 87.69 339 VAL A C 1
ATOM 2677 O O . VAL A 1 339 ? -15.008 7.414 27.893 1.00 87.69 339 VAL A O 1
ATOM 2680 N N . LEU A 1 340 ? -13.001 6.491 28.349 1.00 88.88 340 LEU A N 1
ATOM 2681 C CA . LEU A 1 340 ? -12.966 6.890 29.753 1.00 88.88 340 LEU A CA 1
ATOM 2682 C C . LEU A 1 340 ? -12.573 8.367 29.837 1.00 88.88 340 LEU A C 1
ATOM 2684 O O . LEU A 1 340 ? -11.507 8.758 29.366 1.00 88.88 340 LEU A O 1
ATOM 2688 N N . ARG A 1 341 ? -13.430 9.185 30.447 1.00 84.94 341 ARG A N 1
ATOM 2689 C CA . ARG A 1 341 ? -13.109 10.574 30.780 1.00 84.94 341 ARG A CA 1
ATOM 2690 C C . ARG A 1 341 ? -12.744 10.635 32.249 1.00 84.94 341 ARG A C 1
ATOM 2692 O O . ARG A 1 341 ? -13.575 10.320 33.095 1.00 84.94 341 ARG A O 1
ATOM 2699 N N . LEU A 1 342 ? -11.503 11.014 32.527 1.00 88.44 342 LEU A N 1
ATOM 2700 C CA . LEU A 1 342 ? -11.066 11.266 33.891 1.00 88.44 342 LEU A CA 1
ATOM 2701 C C . LEU A 1 342 ? -11.716 12.560 34.381 1.00 88.44 342 LEU A C 1
ATOM 2703 O O . LEU A 1 342 ? -11.765 13.553 33.652 1.00 88.44 342 LEU A O 1
ATOM 2707 N N . THR A 1 343 ? -12.232 12.527 35.601 1.00 87.19 343 THR A N 1
ATOM 2708 C CA . THR A 1 343 ? -12.651 13.719 36.335 1.00 87.19 343 THR A CA 1
ATOM 2709 C C . THR A 1 343 ? -11.514 14.179 37.230 1.00 87.19 343 THR A C 1
ATOM 2711 O O . THR A 1 343 ? -10.596 13.413 37.527 1.00 87.19 343 THR A O 1
ATOM 2714 N N . GLU A 1 344 ? -11.576 15.433 37.661 1.00 89.38 344 GLU A N 1
ATOM 2715 C CA . GLU A 1 344 ? -10.625 15.962 38.629 1.00 89.38 344 GLU A CA 1
ATOM 2716 C C . GLU A 1 344 ? -10.599 15.076 39.891 1.00 89.38 344 GLU A C 1
ATOM 2718 O O . GLU A 1 344 ? -11.671 14.756 40.425 1.00 89.38 344 GLU A O 1
ATOM 2723 N N . PRO A 1 345 ? -9.414 14.619 40.342 1.00 90.62 345 PRO A N 1
ATOM 2724 C CA . PRO A 1 345 ? -9.310 13.837 41.563 1.00 90.62 345 PRO A CA 1
ATOM 2725 C C . PRO A 1 345 ? -9.725 14.708 42.750 1.00 90.62 345 PRO A C 1
ATOM 2727 O O . PRO A 1 345 ? -9.164 15.777 42.973 1.00 90.62 345 PRO A O 1
ATOM 2730 N N . GLN A 1 346 ? -10.715 14.246 43.512 1.00 86.56 346 GLN A N 1
ATOM 2731 C CA . GLN A 1 346 ? -11.122 14.921 44.739 1.00 86.56 346 GLN A CA 1
ATOM 2732 C C . GLN A 1 346 ? -10.106 14.627 45.851 1.00 86.56 346 GLN A C 1
ATOM 2734 O O . GLN A 1 346 ? -9.622 13.492 45.939 1.00 86.56 346 GLN A O 1
ATOM 2739 N N . PRO A 1 347 ? -9.772 15.611 46.706 1.00 82.75 347 PRO A N 1
ATOM 2740 C CA . PRO A 1 347 ? -8.926 15.364 47.862 1.00 82.75 347 PRO A CA 1
ATOM 2741 C C . PRO A 1 347 ? -9.587 14.316 48.761 1.00 82.75 347 PRO A C 1
ATOM 2743 O O . PRO A 1 347 ? -10.775 14.398 49.070 1.00 82.75 347 PRO A O 1
ATOM 2746 N N . LEU A 1 348 ? -8.807 13.318 49.178 1.00 81.62 348 LEU A N 1
ATOM 2747 C CA . LEU A 1 348 ? -9.245 12.358 50.182 1.00 81.62 348 LEU A CA 1
ATOM 2748 C C . LEU A 1 348 ? -9.448 13.127 51.489 1.00 81.62 348 LEU A C 1
ATOM 2750 O O . LEU A 1 348 ? -8.480 13.577 52.101 1.00 81.62 348 LEU A O 1
ATOM 2754 N N . ILE A 1 349 ? -10.701 13.304 51.903 1.00 72.75 349 ILE A N 1
ATOM 2755 C CA . ILE A 1 349 ? -11.010 13.812 53.237 1.00 72.75 349 ILE A CA 1
ATOM 2756 C C . ILE A 1 349 ? -10.638 12.690 54.207 1.00 72.75 349 ILE A C 1
ATOM 2758 O O . ILE A 1 349 ? -11.405 11.757 54.426 1.00 72.75 349 ILE A O 1
ATOM 2762 N N . THR A 1 350 ? -9.427 12.737 54.757 1.00 57.59 350 THR A N 1
ATOM 2763 C CA . THR A 1 350 ? -9.088 11.933 55.930 1.00 57.59 350 THR A CA 1
ATOM 2764 C C . THR A 1 350 ? -9.909 12.460 57.095 1.00 57.59 350 THR A C 1
ATOM 2766 O O . THR A 1 350 ? -9.675 13.575 57.561 1.00 57.59 350 THR A O 1
ATOM 2769 N N . GLU A 1 351 ? -10.875 11.667 57.557 1.00 56.31 351 GLU A N 1
ATOM 2770 C CA . GLU A 1 351 ? -11.585 11.897 58.813 1.00 56.31 351 GLU A CA 1
ATOM 2771 C C . GLU A 1 351 ? -10.579 11.860 59.971 1.00 56.31 351 GLU A C 1
ATOM 2773 O O . GLU A 1 351 ? -10.286 10.825 60.567 1.00 56.31 351 GLU A O 1
ATOM 2778 N N . SER A 1 352 ? -9.976 13.004 60.269 1.00 52.91 352 SER A N 1
ATOM 2779 C CA . SER A 1 352 ? -9.202 13.229 61.486 1.00 52.91 352 SER A CA 1
ATOM 2780 C C . SER A 1 352 ? -9.272 14.694 61.875 1.00 52.91 352 SER A C 1
ATOM 2782 O O . SER A 1 352 ? -8.292 15.427 61.871 1.00 52.91 352 SER A O 1
ATOM 2784 N N . SER A 1 353 ? -10.471 15.093 62.272 1.00 44.31 353 SER A N 1
ATOM 2785 C CA . SER A 1 353 ? -10.664 16.147 63.261 1.00 44.31 353 SER A CA 1
ATOM 2786 C C . SER A 1 353 ? -12.001 15.902 63.951 1.00 44.31 353 SER A C 1
ATOM 2788 O O . SER A 1 353 ? -13.040 16.468 63.622 1.00 44.31 353 SER A O 1
ATOM 2790 N N . ARG A 1 354 ? -11.959 14.994 64.936 1.00 43.25 354 ARG A N 1
ATOM 2791 C CA . ARG A 1 354 ? -12.935 14.972 66.025 1.00 43.25 354 ARG A CA 1
ATOM 2792 C C . ARG A 1 354 ? -13.039 16.387 66.596 1.00 43.25 354 ARG A C 1
ATOM 2794 O O . ARG A 1 354 ? -12.051 16.922 67.083 1.00 43.25 354 ARG A O 1
ATOM 2801 N N . GLN A 1 355 ? -14.245 16.935 66.491 1.00 46.41 355 GLN A N 1
ATOM 2802 C CA . GLN A 1 355 ? -14.917 17.819 67.441 1.00 46.41 355 GLN A CA 1
ATOM 2803 C C . GLN A 1 355 ? -14.007 18.608 68.396 1.00 46.41 355 GLN A C 1
ATOM 2805 O O . GLN A 1 355 ? -13.566 18.092 69.421 1.00 46.41 355 GLN A O 1
ATOM 2810 N N . VAL A 1 356 ? -13.881 19.908 68.139 1.00 38.81 356 VAL A N 1
ATOM 2811 C CA . VAL A 1 356 ? -13.860 20.897 69.220 1.00 38.81 356 VAL A CA 1
ATOM 2812 C C . VAL A 1 356 ? -15.065 21.800 68.993 1.00 38.81 356 VAL A C 1
ATOM 2814 O O . VAL A 1 356 ? -15.282 22.292 67.889 1.00 38.81 356 VAL A O 1
ATOM 2817 N N . ALA A 1 357 ? -15.898 21.880 70.025 1.00 42.62 357 ALA A N 1
ATOM 2818 C CA . ALA A 1 357 ? -17.209 22.503 70.035 1.00 42.62 357 ALA A CA 1
ATOM 2819 C C . ALA A 1 357 ? -17.190 23.984 69.617 1.00 42.62 357 ALA A C 1
ATOM 2821 O O . ALA A 1 357 ? -16.258 24.723 69.930 1.00 42.62 357 ALA A O 1
ATOM 2822 N N . GLU A 1 358 ? -18.269 24.395 68.948 1.00 41.44 358 GLU A N 1
ATOM 2823 C CA . GLU A 1 358 ? -18.627 25.792 68.688 1.00 41.44 358 GLU A CA 1
ATOM 2824 C C . GLU A 1 358 ? -18.740 26.611 69.986 1.00 41.44 358 GLU A C 1
ATOM 2826 O O . GLU A 1 358 ? -19.055 26.078 71.055 1.00 41.44 358 GLU A O 1
ATOM 2831 N N . PRO A 1 359 ? -18.658 27.944 69.858 1.00 40.47 359 PRO A N 1
ATOM 2832 C CA . PRO A 1 359 ? -19.874 28.677 70.179 1.00 40.47 359 PRO A CA 1
ATOM 2833 C C . PRO A 1 359 ? -20.353 29.585 69.040 1.00 40.47 359 PRO A C 1
ATOM 2835 O O . PRO A 1 359 ? -19.605 30.345 68.432 1.00 40.47 359 PRO A O 1
ATOM 2838 N N . ALA A 1 360 ? -21.660 29.470 68.816 1.00 44.09 360 ALA A N 1
ATOM 2839 C CA . ALA A 1 360 ? -22.591 30.343 68.116 1.00 44.09 360 ALA A CA 1
ATOM 2840 C C . ALA A 1 360 ? -22.155 31.809 67.917 1.00 44.09 360 ALA A C 1
ATOM 2842 O O . ALA A 1 360 ? -22.176 32.599 68.857 1.00 44.09 360 ALA A O 1
ATOM 2843 N N . ASN A 1 361 ? -21.856 32.169 66.665 1.00 45.00 361 ASN A N 1
ATOM 2844 C CA . ASN A 1 361 ? -22.354 33.339 65.920 1.00 45.00 361 ASN A CA 1
ATOM 2845 C C . ASN A 1 361 ? -21.399 33.624 64.755 1.00 45.00 361 ASN A C 1
ATOM 2847 O O . ASN A 1 361 ? -20.368 34.257 64.953 1.00 45.00 361 ASN A O 1
ATOM 2851 N N . ALA A 1 362 ? -21.761 33.231 63.536 1.00 32.97 362 ALA A N 1
ATOM 2852 C CA . ALA A 1 362 ? -21.394 33.974 62.332 1.00 32.97 362 ALA A CA 1
ATOM 2853 C C . ALA A 1 362 ? -22.166 33.431 61.128 1.00 32.97 362 ALA A C 1
ATOM 2855 O O . ALA A 1 362 ? -22.287 32.229 60.917 1.00 32.97 362 ALA A O 1
ATOM 2856 N N . GLN A 1 363 ? -22.693 34.367 60.352 1.00 36.62 363 GLN A N 1
ATOM 2857 C CA . GLN A 1 363 ? -23.382 34.198 59.079 1.00 36.62 363 GLN A CA 1
ATOM 2858 C C . GLN A 1 363 ? -22.579 33.365 58.057 1.00 36.62 363 GLN A C 1
ATOM 2860 O O . GLN A 1 363 ? -21.356 33.262 58.166 1.00 36.62 363 GLN A O 1
ATOM 2865 N N . PRO A 1 364 ? -23.234 32.816 57.014 1.00 37.53 364 PRO A N 1
ATOM 2866 C CA . PRO A 1 364 ? -22.556 32.039 55.982 1.00 37.53 364 PRO A CA 1
ATOM 2867 C C . PRO A 1 364 ? -21.653 32.941 55.127 1.00 37.53 364 PRO A C 1
ATOM 2869 O O . PRO A 1 364 ? -22.100 33.557 54.161 1.00 37.53 364 PRO A O 1
ATOM 2872 N N . HIS A 1 365 ? -20.363 33.002 55.453 1.00 34.50 365 HIS A N 1
ATOM 2873 C CA . HIS A 1 365 ? -19.347 33.541 54.554 1.00 34.50 365 HIS A CA 1
ATOM 2874 C C . HIS A 1 365 ? -18.821 32.427 53.646 1.00 34.50 365 HIS A C 1
ATOM 2876 O O . HIS A 1 365 ? -18.020 31.588 54.049 1.00 34.50 365 HIS A O 1
ATOM 2882 N N . GLN A 1 366 ? -19.254 32.445 52.385 1.00 38.44 366 GLN A N 1
ATOM 2883 C CA . GLN A 1 366 ? -18.489 31.843 51.295 1.00 38.44 366 GLN A CA 1
ATOM 2884 C C . GLN A 1 366 ? -17.107 32.523 51.233 1.00 38.44 366 GLN A C 1
ATOM 2886 O O . GLN A 1 366 ? -17.064 33.755 51.154 1.00 38.44 366 GLN A O 1
ATOM 2891 N N . PRO A 1 367 ? -15.976 31.795 51.206 1.00 38.56 367 PRO A N 1
ATOM 2892 C CA . PRO A 1 367 ? -14.697 32.409 50.897 1.00 38.56 367 PRO A CA 1
ATOM 2893 C C . PRO A 1 367 ? -14.612 32.611 49.381 1.00 38.56 367 PRO A C 1
ATOM 2895 O O . PRO A 1 367 ? -14.080 31.786 48.642 1.00 38.56 367 PRO A O 1
ATOM 2898 N N . VAL A 1 368 ? -15.132 33.738 48.897 1.00 41.50 368 VAL A N 1
ATOM 2899 C CA . VAL A 1 368 ? -14.671 34.300 47.625 1.00 41.50 368 VAL A CA 1
ATOM 2900 C C . VAL A 1 368 ? -13.304 34.910 47.920 1.00 41.50 368 VAL A C 1
ATOM 2902 O O . VAL A 1 368 ? -13.211 36.064 48.336 1.00 41.50 368 VAL A O 1
ATOM 2905 N N . HIS A 1 369 ? -12.229 34.137 47.749 1.00 48.72 369 HIS A N 1
ATOM 2906 C CA . HIS A 1 369 ? -10.887 34.713 47.670 1.00 48.72 369 HIS A CA 1
ATOM 2907 C C . HIS A 1 369 ? -10.852 35.631 46.439 1.00 48.72 369 HIS A C 1
ATOM 2909 O O . HIS A 1 369 ? -10.628 35.185 45.314 1.00 48.72 369 HIS A O 1
ATOM 2915 N N . ARG A 1 370 ? -11.131 36.926 46.635 1.00 55.94 370 ARG A N 1
ATOM 2916 C CA . ARG A 1 370 ? -10.842 37.956 45.634 1.00 55.94 370 ARG A CA 1
ATOM 2917 C C . ARG A 1 370 ? -9.331 37.968 45.436 1.00 55.94 370 ARG A C 1
ATOM 2919 O O . ARG A 1 370 ? -8.590 38.290 46.356 1.00 55.94 370 ARG A O 1
ATOM 2926 N N . ILE A 1 371 ? -8.893 37.583 44.244 1.00 68.31 371 ILE A N 1
ATOM 2927 C CA . ILE A 1 371 ? -7.494 37.690 43.842 1.00 68.31 371 ILE A CA 1
ATOM 2928 C C . ILE A 1 371 ? -7.171 39.180 43.731 1.00 68.31 371 ILE A C 1
ATOM 2930 O O . ILE A 1 371 ? -7.766 39.876 42.905 1.00 68.31 371 ILE A O 1
ATOM 2934 N N . ASP A 1 372 ? -6.244 39.659 44.556 1.00 78.94 372 ASP A N 1
ATOM 2935 C CA . ASP A 1 372 ? -5.730 41.022 44.468 1.00 78.94 372 ASP A CA 1
ATOM 2936 C C . ASP A 1 372 ? -4.792 41.133 43.255 1.00 78.94 372 ASP A C 1
ATOM 2938 O O . ASP A 1 372 ? -3.603 40.809 43.299 1.00 78.94 372 ASP A O 1
ATOM 2942 N N . GLN A 1 373 ? -5.368 41.531 42.119 1.00 84.62 373 GLN A N 1
ATOM 2943 C CA . GLN A 1 373 ? -4.636 41.687 40.863 1.00 84.62 373 GLN A CA 1
ATOM 2944 C C . GLN A 1 373 ? -3.566 42.781 40.956 1.00 84.62 373 GLN A C 1
ATOM 2946 O O . GLN A 1 373 ? -2.537 42.673 40.293 1.00 84.62 373 GLN A O 1
ATOM 2951 N N . GLN A 1 374 ? -3.768 43.801 41.792 1.00 83.19 374 GLN A N 1
ATOM 2952 C CA . GLN A 1 374 ? -2.832 44.913 41.927 1.00 83.19 374 GLN A CA 1
ATOM 2953 C C . GLN A 1 374 ? -1.541 44.451 42.610 1.00 83.19 374 GLN A C 1
ATOM 2955 O O . GLN A 1 374 ? -0.447 44.731 42.117 1.00 83.19 374 GLN A O 1
ATOM 2960 N N . GLN A 1 375 ? -1.663 43.609 43.638 1.00 87.31 375 GLN A N 1
ATOM 2961 C CA . GLN A 1 375 ? -0.520 42.978 44.299 1.00 87.31 375 GLN A CA 1
ATOM 2962 C C . GLN A 1 375 ? 0.313 42.100 43.340 1.00 87.31 375 GLN A C 1
ATOM 2964 O O . GLN A 1 375 ? 1.546 42.103 43.388 1.00 87.31 375 GLN A O 1
ATOM 2969 N N . VAL A 1 376 ? -0.341 41.374 42.424 1.00 86.94 376 VAL A N 1
ATOM 2970 C CA . VAL A 1 376 ? 0.334 40.558 41.393 1.00 86.94 376 VAL A CA 1
ATOM 2971 C C . VAL A 1 376 ? 1.169 41.430 40.447 1.00 86.94 376 VAL A C 1
ATOM 2973 O O . VAL A 1 376 ? 2.298 41.062 40.104 1.00 86.94 376 VAL A O 1
ATOM 2976 N N . LEU A 1 377 ? 0.637 42.587 40.043 1.00 89.31 377 LEU A N 1
ATOM 2977 C CA . LEU A 1 377 ? 1.322 43.530 39.155 1.00 89.31 377 LEU A CA 1
ATOM 2978 C C . LEU A 1 377 ? 2.490 44.239 39.851 1.00 89.31 377 LEU A C 1
ATOM 2980 O O . LEU A 1 377 ? 3.566 44.351 39.261 1.00 89.31 377 LEU A O 1
ATOM 2984 N N . GLU A 1 378 ? 2.330 44.635 41.114 1.00 88.19 378 GLU A N 1
ATOM 2985 C CA . GLU A 1 378 ? 3.399 45.248 41.915 1.00 88.19 378 GLU A CA 1
ATOM 2986 C C . GLU A 1 378 ? 4.578 44.294 42.117 1.00 88.19 378 GLU A C 1
ATOM 2988 O O . GLU A 1 378 ? 5.727 44.650 41.846 1.00 88.19 378 GLU A O 1
ATOM 2993 N N . LEU A 1 379 ? 4.313 43.041 42.502 1.00 89.06 379 LEU A N 1
ATOM 2994 C CA . LEU A 1 379 ? 5.370 42.037 42.654 1.00 89.06 379 LEU A CA 1
ATOM 2995 C C . LEU A 1 379 ? 6.094 41.767 41.329 1.00 89.06 379 LEU A C 1
ATOM 2997 O O . LEU A 1 379 ? 7.304 41.506 41.324 1.00 89.06 379 LEU A O 1
ATOM 3001 N N . ARG A 1 380 ? 5.380 41.850 40.199 1.00 91.94 380 ARG A N 1
ATOM 3002 C CA . ARG A 1 380 ? 5.996 41.729 38.876 1.00 91.94 380 ARG A CA 1
ATOM 3003 C C . ARG A 1 380 ? 6.872 42.933 38.542 1.00 91.94 380 ARG A C 1
ATOM 3005 O O . ARG A 1 380 ? 7.980 42.724 38.045 1.00 91.94 380 ARG A O 1
ATOM 3012 N N . ALA A 1 381 ? 6.420 44.148 38.845 1.00 87.06 381 ALA A N 1
ATOM 3013 C CA . ALA A 1 381 ? 7.204 45.373 38.685 1.00 87.06 381 ALA A CA 1
ATOM 3014 C C . ALA A 1 381 ? 8.477 45.361 39.554 1.00 87.06 381 ALA A C 1
ATOM 3016 O O . ALA A 1 381 ? 9.521 45.841 39.123 1.00 87.06 381 ALA A O 1
ATOM 3017 N N . MET A 1 382 ? 8.435 44.708 40.722 1.00 88.50 382 MET A N 1
ATOM 3018 C CA . MET A 1 382 ? 9.597 44.460 41.591 1.00 88.50 382 MET A CA 1
ATOM 3019 C C . MET A 1 382 ? 10.539 43.342 41.090 1.00 88.50 382 MET A C 1
ATOM 3021 O O . MET A 1 382 ? 11.456 42.935 41.803 1.00 88.50 382 MET A O 1
ATOM 3025 N N . GLY A 1 383 ? 10.319 42.794 39.889 1.00 85.50 383 GLY A N 1
ATOM 3026 C CA . GLY A 1 383 ? 11.197 41.797 39.268 1.00 85.50 383 GLY A CA 1
ATOM 3027 C C . GLY A 1 383 ? 10.990 40.350 39.736 1.00 85.50 383 GLY A C 1
ATOM 3028 O O . GLY A 1 383 ? 11.772 39.474 39.359 1.00 85.50 383 GLY A O 1
ATOM 3029 N N . ARG A 1 384 ? 9.941 40.046 40.518 1.00 88.88 384 ARG A N 1
ATOM 3030 C CA . ARG A 1 384 ? 9.651 38.664 40.946 1.00 88.88 384 ARG A CA 1
ATOM 3031 C C . ARG A 1 384 ? 9.241 37.786 39.759 1.00 88.88 384 ARG A C 1
ATOM 3033 O O . ARG A 1 384 ? 8.597 38.226 38.800 1.00 88.88 384 ARG A O 1
ATOM 3040 N N . THR A 1 385 ? 9.606 36.507 39.828 1.00 90.44 385 THR A N 1
ATOM 3041 C CA . THR A 1 385 ? 9.193 35.494 38.840 1.00 90.44 385 THR A CA 1
ATOM 3042 C C . THR A 1 385 ? 7.740 35.063 39.067 1.00 90.44 385 THR A C 1
ATOM 3044 O O . THR A 1 385 ? 7.256 35.096 40.197 1.00 90.44 385 THR A O 1
ATOM 3047 N N . TYR A 1 386 ? 7.045 34.576 38.030 1.00 89.06 386 TYR A N 1
ATOM 3048 C CA . TYR A 1 386 ? 5.649 34.113 38.150 1.00 89.06 386 TYR A CA 1
ATOM 3049 C C . TYR A 1 386 ? 5.451 33.047 39.235 1.00 89.06 386 TYR A C 1
ATOM 3051 O O . TYR A 1 386 ? 4.408 33.007 39.878 1.00 89.06 386 TYR A O 1
ATOM 3059 N N . ARG A 1 387 ? 6.467 32.210 39.479 1.00 88.12 387 ARG A N 1
ATOM 3060 C CA . ARG A 1 387 ? 6.439 31.192 40.534 1.00 88.12 387 ARG A CA 1
ATOM 3061 C C . ARG A 1 387 ? 6.490 31.803 41.934 1.00 88.12 387 ARG A C 1
ATOM 3063 O O . ARG A 1 387 ? 5.787 31.338 42.818 1.00 88.12 387 ARG A O 1
ATOM 3070 N N . GLN A 1 388 ? 7.289 32.851 42.128 1.00 82.56 388 GLN A N 1
ATOM 3071 C CA . GLN A 1 388 ? 7.358 33.572 43.403 1.00 82.56 388 GLN A CA 1
ATOM 3072 C C . GLN A 1 388 ? 6.080 34.373 43.666 1.00 82.56 388 GLN A C 1
ATOM 3074 O O . GLN A 1 388 ? 5.613 34.404 44.798 1.00 82.56 388 GLN A O 1
ATOM 3079 N N . ILE A 1 389 ? 5.493 34.965 42.623 1.00 87.31 389 ILE A N 1
ATOM 3080 C CA . ILE A 1 389 ? 4.218 35.691 42.717 1.00 87.31 389 ILE A CA 1
ATOM 3081 C C . ILE A 1 389 ? 3.073 34.729 43.052 1.00 87.31 389 ILE A C 1
ATOM 3083 O O . ILE A 1 389 ? 2.282 35.006 43.943 1.00 87.31 389 ILE A O 1
ATOM 3087 N N . ALA A 1 390 ? 3.025 33.568 42.394 1.00 84.81 390 ALA A N 1
ATOM 3088 C CA . ALA A 1 390 ? 2.049 32.515 42.668 1.00 84.81 390 ALA A CA 1
ATOM 3089 C C . ALA A 1 390 ? 2.057 32.075 44.139 1.00 84.81 390 ALA A C 1
ATOM 3091 O O . ALA A 1 390 ? 1.004 31.970 44.760 1.00 84.81 390 ALA A O 1
ATOM 3092 N N . VAL A 1 391 ? 3.250 31.886 44.711 1.00 85.81 391 VAL A N 1
ATOM 3093 C CA . VAL A 1 391 ? 3.408 31.540 46.130 1.00 85.81 391 VAL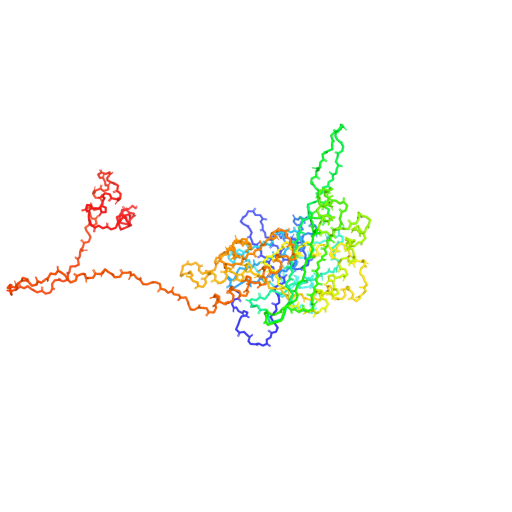 A CA 1
ATOM 3094 C C . VAL A 1 391 ? 2.996 32.702 47.038 1.00 85.81 391 VAL A C 1
ATOM 3096 O O . VAL A 1 391 ? 2.258 32.484 47.991 1.00 85.81 391 VAL A O 1
ATOM 3099 N N . ALA A 1 392 ? 3.430 33.930 46.740 1.00 80.94 392 ALA A N 1
ATOM 3100 C CA . ALA A 1 392 ? 3.143 35.101 47.571 1.00 80.94 392 ALA A CA 1
ATOM 3101 C C . ALA A 1 392 ? 1.652 35.484 47.587 1.00 80.94 392 ALA A C 1
ATOM 3103 O O . ALA A 1 392 ? 1.136 35.887 48.624 1.00 80.94 392 ALA A O 1
ATOM 3104 N N . CYS A 1 393 ? 0.963 35.333 46.456 1.00 81.56 393 CYS A N 1
ATOM 3105 C CA . CYS A 1 393 ? -0.454 35.668 46.303 1.00 81.56 393 CYS A CA 1
ATOM 3106 C C . CYS A 1 393 ? -1.382 34.453 46.462 1.00 81.56 393 CYS A C 1
ATOM 3108 O O . CYS A 1 393 ? -2.588 34.591 46.280 1.00 81.56 393 CYS A O 1
ATOM 3110 N N . ASN A 1 394 ? -0.837 33.269 46.771 1.00 80.94 394 ASN A N 1
ATOM 3111 C CA . ASN A 1 394 ? -1.572 32.005 46.863 1.00 80.94 394 ASN A CA 1
ATOM 3112 C C . ASN A 1 394 ? -2.470 31.723 45.634 1.00 80.94 394 ASN A C 1
ATOM 3114 O O . ASN A 1 394 ? -3.640 31.359 45.754 1.00 80.94 394 ASN A O 1
ATOM 3118 N N . ILE A 1 395 ? -1.917 31.920 44.433 1.00 85.19 395 ILE A N 1
ATOM 3119 C CA . ILE A 1 395 ? -2.580 31.684 43.140 1.00 85.19 395 ILE A CA 1
ATOM 3120 C C . ILE A 1 395 ? -1.757 30.733 42.270 1.00 85.19 395 ILE A C 1
ATOM 3122 O O . ILE A 1 395 ? -0.578 30.499 42.517 1.00 85.19 395 ILE A O 1
ATOM 3126 N N . SER A 1 396 ? -2.346 30.201 41.196 1.00 84.56 396 SER A N 1
ATOM 3127 C CA . SER A 1 396 ? -1.579 29.402 40.235 1.00 84.56 396 SER A CA 1
ATOM 3128 C C . SER A 1 396 ? -0.595 30.268 39.432 1.00 84.56 396 SER A C 1
ATOM 3130 O O . SER A 1 396 ? -0.850 31.441 39.150 1.00 84.56 396 SER A O 1
ATOM 3132 N N . VAL A 1 397 ? 0.511 29.668 38.976 1.00 84.81 397 VAL A N 1
ATOM 3133 C CA . VAL A 1 397 ? 1.481 30.329 38.078 1.00 84.81 397 VAL A CA 1
ATOM 3134 C C . VAL A 1 397 ? 0.809 30.807 36.783 1.00 84.81 397 VAL A C 1
ATOM 3136 O O . VAL A 1 397 ? 1.138 31.878 36.276 1.00 84.81 397 VAL A O 1
ATOM 3139 N N . SER A 1 398 ? -0.172 30.049 36.278 1.00 81.69 398 SER A N 1
ATOM 3140 C CA . SER A 1 398 ? -0.960 30.418 35.095 1.00 81.69 398 SER A CA 1
ATOM 3141 C C . SER A 1 398 ? -1.828 31.652 35.353 1.00 81.69 398 SER A C 1
ATOM 3143 O O . SER A 1 398 ? -1.904 32.536 34.505 1.00 81.69 398 SER A O 1
ATOM 3145 N N . THR A 1 399 ? -2.444 31.744 36.533 1.00 79.38 399 THR A N 1
ATOM 3146 C CA . THR A 1 399 ? -3.254 32.898 36.949 1.00 79.38 399 THR A CA 1
ATOM 3147 C C . THR A 1 399 ? -2.388 34.152 37.088 1.00 79.38 399 THR A C 1
ATOM 3149 O O . THR A 1 399 ? -2.753 35.202 36.567 1.00 79.38 399 THR A O 1
ATOM 3152 N N . ALA A 1 400 ? -1.200 34.035 37.696 1.00 85.44 400 ALA A N 1
ATOM 3153 C CA . ALA A 1 400 ? -0.241 35.139 37.784 1.00 85.44 400 ALA A CA 1
ATOM 3154 C C . ALA A 1 400 ? 0.200 35.636 36.392 1.00 85.44 400 ALA A C 1
ATOM 3156 O O . ALA A 1 400 ? 0.268 36.840 36.155 1.00 85.44 400 ALA A O 1
ATOM 3157 N N . TRP A 1 401 ? 0.458 34.720 35.449 1.00 88.94 401 TRP A N 1
ATOM 3158 C CA . TRP A 1 401 ? 0.802 35.076 34.068 1.00 88.94 401 TRP A CA 1
ATOM 3159 C C . TRP A 1 401 ? -0.352 35.764 33.330 1.00 88.94 401 TRP A C 1
ATOM 3161 O O . TRP A 1 401 ? -0.124 36.756 32.642 1.00 88.94 401 TRP A O 1
ATOM 3171 N N . GLN A 1 402 ? -1.587 35.274 33.484 1.00 86.00 402 GLN A N 1
ATOM 3172 C CA . GLN A 1 402 ? -2.765 35.867 32.842 1.00 86.00 402 GLN A CA 1
ATOM 3173 C C . GLN A 1 402 ? -3.028 37.297 33.325 1.00 86.00 402 GLN A C 1
ATOM 3175 O O . GLN A 1 402 ? -3.307 38.158 32.496 1.00 86.00 402 GLN A O 1
ATOM 3180 N N . ILE A 1 403 ? -2.888 37.560 34.630 1.00 87.31 403 ILE A N 1
ATOM 3181 C CA . ILE A 1 403 ? -3.064 38.904 35.204 1.00 87.31 403 ILE A CA 1
ATOM 3182 C C . ILE A 1 403 ? -2.007 39.870 34.656 1.00 87.31 403 ILE A C 1
ATOM 3184 O O . ILE A 1 403 ? -2.357 40.939 34.168 1.00 87.31 403 ILE A O 1
ATOM 3188 N N . VAL A 1 404 ? -0.728 39.473 34.654 1.00 85.19 404 VAL A N 1
ATOM 3189 C CA . VAL A 1 404 ? 0.366 40.298 34.104 1.00 85.19 404 VAL A CA 1
ATOM 3190 C C . VAL A 1 404 ? 0.209 40.529 32.601 1.00 85.19 404 VAL A C 1
ATOM 3192 O O . VAL A 1 404 ? 0.532 41.602 32.105 1.00 85.19 404 VAL A O 1
ATOM 3195 N N . LYS A 1 405 ? -0.278 39.533 31.856 1.00 87.12 405 LYS A N 1
ATOM 3196 C CA . LYS A 1 405 ? -0.504 39.667 30.415 1.00 87.12 405 LYS A CA 1
ATOM 3197 C C . LYS A 1 405 ? -1.689 40.578 30.092 1.00 87.12 405 LYS A C 1
ATOM 3199 O O . LYS A 1 405 ? -1.650 41.250 29.077 1.00 87.12 405 LYS A O 1
ATOM 3204 N N . ALA A 1 406 ? -2.737 40.582 30.913 1.00 79.69 406 ALA A N 1
ATOM 3205 C CA . ALA A 1 406 ? -3.909 41.429 30.696 1.00 79.69 406 ALA A CA 1
ATOM 3206 C C . ALA A 1 406 ? -3.646 42.920 30.990 1.00 79.69 406 ALA A C 1
ATOM 3208 O O . ALA A 1 406 ? -4.436 43.761 30.571 1.00 79.69 406 ALA A O 1
ATOM 3209 N N . SER A 1 407 ? -2.565 43.246 31.710 1.00 75.75 407 SER A N 1
ATOM 3210 C CA . SER A 1 407 ? -2.140 44.622 32.009 1.00 75.75 407 SER A CA 1
ATOM 3211 C C . SER A 1 407 ? -1.081 45.179 31.046 1.00 75.75 407 SER A C 1
ATOM 3213 O O . SER A 1 407 ? -0.583 46.280 31.276 1.00 75.75 407 SER A O 1
ATOM 3215 N N . GLN A 1 408 ? -0.666 44.392 30.049 1.00 61.72 408 GLN A N 1
ATOM 3216 C CA . GLN A 1 408 ? 0.244 44.780 28.965 1.00 61.72 408 GLN A CA 1
ATOM 3217 C C . GLN A 1 408 ? -0.560 44.943 27.682 1.00 61.72 408 GLN A C 1
ATOM 3219 O O . GLN A 1 408 ? -0.238 45.882 26.924 1.00 61.72 408 GLN A O 1
#

Sequence (408 aa):
MCKNASERSGKERMQIALIERQTPNDGRYLYLVGWPVLKLTDRQLTVMAKVTNLVVGITCNAREQVQIAFSETKPLILGTGKINRIGHKPAELTDVDWLMELGYPSLPKIDQPMPAQLIMTCQQLTEIPARYIVVDCEFGSYYRTQQAGSDQLLQQVTVDGVNQSIFQISALGFADGHRTTTYLNRFLDNPHFSAAQTLIGLQKTGLSLAEYRREAAIIDVLRAVIEVVLQPGLPLVFWNQANDLKYLINLFTVHYDAFNAAEQAVLKQPLQVFDGSQYMSDVINRSNVGRQNNHYDLPLSGVAGLLNVINSTPHDALWDALTTHEVIRRLRDVRGKKVLRLTEPQPLITESSRQVAEPANAQPHQPVHRIDQQQVLELRAMGRTYRQIAVACNISVSTAWQIVKASQ

Organism: NCBI:txid1423804

Foldseek 3Di:
DCVVQPPDPDDPSQFFQWWWFQDPPQAIWIAGALFAIWGDDPQDTDHDDDRLWHFLGWDQDPQSWIWTATLADFIDTHDPVRTPDIDGDDPPDDPQRRCVVVVHHGDDDDPDDRLPANFAREDEDLDDDQKEKEKFFFKFFFWDWDDDDPDTDTDQDDDLNYRMATQWMWIWIDHNLHTDPQTDIAGADDPRGDPVSLVVQCVVVVDDSVVNNVRNHLVVSLVVCLVRHQVVLGAYEYQACRRVCSRNVSSCSVCVVVDDPVSNVSRNDHHYYYHNQVNLQCLVLVQPPPDNDDRDPDDLCRLCVVLVHDQPDPSGRHSSSVSSSVSSVSSVVSSPDDHDDDDDDDDPPDPPDPDDDDDDDDDDDDPPPPQPLVQLQVVVVVVDQLVVSCVVRVHDSVVSVVSNVVVD

InterPro domains:
  IPR012337 Ribonuclease H-like superfamily [SSF53098] (130-338)
  IPR036397 Ribonuclease H superfamily [G3DSA:3.30.420.10] (126-337)